Protein AF-0000000078552226 (afdb_homodimer)

InterPro domains:
  IPR000305 GIY-YIG endonuclease [PS50164] (103-213)
  IPR034998 Ankyrin repeat and LEM domain-containing protein 1 [PTHR46427] (45-256)
  IPR054739 LEM-3-like, GIY-YIG domain [PF22945] (105-258)
  IPR060771 LEM-3, GIY-YIG domain, metazoa [cd10454] (105-212)

Secondary structure (DSSP, 8-state):
--------------------TTSGGGTHHHHTTSSS-----STHHHHHHHHHHHHHHHHHHHHTTSS-SS-HHHHHHHTT---SHHHHHHHHHHHHHHTTS-S-EEEEEEE-GGG--S-GGG--HHHHGGGEEEEEEEETTHHHHHHHHHHHHHHTT-THHHH-HHHHHHHHHHHTTPPBEEEEEEEEE-HHHHHHHHHHHHHHH-GGGS--SS-----GGGGG--HHHHHHHHHHHHHHHHHHHHHH----B-GGGS-S-S-TT------/--------------------TTSGGGTHHHHTTSSS-----STHHHHHHHHHHHHHHHHHHHHTTSS-SS-HHHHHHHTT---SHHHHHHHHHHHHHHTTS-SSEEEEEEE-GGG--S-GGG--HHHHGGGEEEEEEEETTHHHHHHHHHHHHHHTT-THHHH-HHHHHHHHHHHTTPPBEEEEEEEEE-HHHHHHHHHHHHHHH-GGGS--SS-----GGGGG--HHHHHHHHHHHHHHHHHHHHHH----B-GGGS-S-S-TT------

Solvent-accessible surface area (backbone atoms only — not comparable to full-atom values): 30660 Å² total; per-residue (Å²): 138,83,78,68,84,80,85,76,82,85,81,83,81,78,80,79,77,81,80,70,88,71,67,72,76,67,60,71,72,58,61,75,67,57,72,79,62,69,86,81,62,90,67,60,64,67,51,51,54,53,49,47,49,51,48,46,52,48,44,49,59,49,59,67,40,79,80,44,85,44,28,68,52,33,51,34,41,58,70,68,72,48,74,61,61,67,18,48,54,51,48,52,52,53,48,64,74,33,53,62,67,22,44,65,14,16,29,35,36,36,30,44,55,88,55,50,87,66,58,60,84,72,58,46,60,74,49,47,56,78,15,38,38,36,72,39,64,30,50,63,57,41,70,56,51,55,52,39,49,39,47,51,32,56,76,64,66,36,69,56,37,72,73,34,58,51,40,32,51,54,49,53,40,45,73,71,73,41,28,47,27,73,47,75,44,62,66,59,24,8,63,60,49,20,31,33,52,38,19,17,38,37,47,10,48,31,58,89,60,36,43,52,90,66,77,52,50,68,44,78,77,59,63,74,50,50,70,67,56,38,15,30,36,11,33,38,49,49,55,31,48,52,48,33,42,47,45,68,47,89,59,57,47,38,75,79,16,51,61,95,55,97,66,73,81,67,70,76,74,77,126,138,83,82,72,81,82,86,74,83,84,78,84,79,79,78,80,76,80,80,71,88,71,68,74,74,68,62,71,74,60,62,76,68,59,72,79,63,68,83,83,64,89,68,60,65,67,50,50,55,54,48,48,49,49,49,45,51,47,44,49,57,49,59,68,40,79,79,43,85,43,28,68,52,33,53,33,41,56,70,69,71,48,75,60,61,68,18,48,54,52,48,52,52,53,48,63,74,33,55,62,68,20,44,65,15,17,31,34,34,36,31,44,54,88,56,51,87,65,58,62,84,71,58,47,60,74,49,46,54,77,16,39,39,36,72,39,65,29,50,65,56,41,70,56,51,54,52,39,48,40,47,52,31,59,77,63,66,38,69,55,36,72,72,34,58,51,39,32,51,53,47,54,39,46,72,72,73,39,27,47,28,71,48,75,45,62,68,59,25,8,62,60,50,20,31,32,52,37,20,16,40,38,48,11,47,31,58,90,59,36,43,52,89,66,79,52,50,67,43,77,76,58,61,74,50,50,72,66,54,37,16,30,35,11,32,39,48,48,54,31,48,51,49,33,42,49,46,67,48,90,60,55,48,39,75,80,17,50,63,95,55,94,66,74,80,66,69,76,74,78,128

Organism: NCBI:txid53326

pLDDT: mean 77.45, std 28.29, range [17.55, 98.75]

Structure (mmCIF, N/CA/C/O backbone):
data_AF-0000000078552226-model_v1
#
loop_
_entity.id
_entity.type
_entity.pdbx_description
1 polymer 'GIY-YIG domain-containing protein'
#
loop_
_atom_site.group_PDB
_atom_site.id
_atom_site.type_symbol
_atom_site.label_atom_id
_atom_site.label_alt_id
_atom_site.label_comp_id
_atom_site.label_asym_id
_atom_site.label_entity_id
_atom_site.label_seq_id
_atom_site.pdbx_PDB_ins_code
_atom_site.Cartn_x
_atom_site.Cartn_y
_atom_site.Cartn_z
_atom_site.occupancy
_atom_site.B_iso_or_equiv
_atom_site.auth_seq_id
_atom_site.auth_comp_id
_atom_site.auth_asym_id
_atom_site.auth_atom_id
_atom_site.pdbx_PDB_model_num
ATOM 1 N N . MET A 1 1 ? -49.594 42.156 8.43 1 18.38 1 MET A N 1
ATOM 2 C CA . MET A 1 1 ? -49.281 43.594 8.594 1 18.38 1 MET A CA 1
ATOM 3 C C . MET A 1 1 ? -48.094 43.781 9.523 1 18.38 1 MET A C 1
ATOM 5 O O . MET A 1 1 ? -47.188 44.562 9.203 1 18.38 1 MET A O 1
ATOM 9 N N . ILE A 1 2 ? -48.188 43.375 10.844 1 18.53 2 ILE A N 1
ATOM 10 C CA . ILE A 1 2 ? -47.938 44.156 12.039 1 18.53 2 ILE A CA 1
ATOM 11 C C . ILE A 1 2 ? -46.469 43.938 12.492 1 18.53 2 ILE A C 1
ATOM 13 O O . ILE A 1 2 ? -46.219 43.125 13.383 1 18.53 2 ILE A O 1
ATOM 17 N N . ILE A 1 3 ? -45.594 43.375 11.617 1 20.5 3 ILE A N 1
ATOM 18 C CA . ILE A 1 3 ? -44.312 42.812 12.078 1 20.5 3 ILE A CA 1
ATOM 19 C C . ILE A 1 3 ? -43.438 43.969 12.617 1 20.5 3 ILE A C 1
ATOM 21 O O . ILE A 1 3 ? -42.688 44.594 11.867 1 20.5 3 ILE A O 1
ATOM 25 N N . ALA A 1 4 ? -44 45 13.281 1 19.72 4 ALA A N 1
ATOM 26 C CA . ALA A 1 4 ? -43.469 46.312 13.602 1 19.72 4 ALA A CA 1
ATOM 27 C C . ALA A 1 4 ? -42.406 46.25 14.68 1 19.72 4 ALA A C 1
ATOM 29 O O . ALA A 1 4 ? -42.031 47.25 15.281 1 19.72 4 ALA A O 1
ATOM 30 N N . ILE A 1 5 ? -41.969 44.969 15.148 1 21.78 5 ILE A N 1
ATOM 31 C CA . ILE A 1 5 ? -41.438 45.062 16.5 1 21.78 5 ILE A CA 1
ATOM 32 C C . ILE A 1 5 ? -40.25 46 16.531 1 21.78 5 ILE A C 1
ATOM 34 O O . ILE A 1 5 ? -39.375 45.969 15.648 1 21.78 5 ILE A O 1
ATOM 38 N N . MET A 1 6 ? -40 46.875 17.578 1 19.23 6 MET A N 1
ATOM 39 C CA . MET A 1 6 ? -39.375 48.125 18.078 1 19.23 6 MET A CA 1
ATOM 40 C C . MET A 1 6 ? -37.875 47.938 18.234 1 19.23 6 MET A C 1
ATOM 42 O O . MET A 1 6 ? -37.406 46.875 18.672 1 19.23 6 MET A O 1
ATOM 46 N N . ILE A 1 7 ? -36.844 48.688 17.578 1 22.44 7 ILE A N 1
ATOM 47 C CA . ILE A 1 7 ? -35.469 49.062 17.359 1 22.44 7 ILE A CA 1
ATOM 48 C C . ILE A 1 7 ? -34.844 49.562 18.688 1 22.44 7 ILE A C 1
ATOM 50 O O . ILE A 1 7 ? -33.875 50.312 18.672 1 2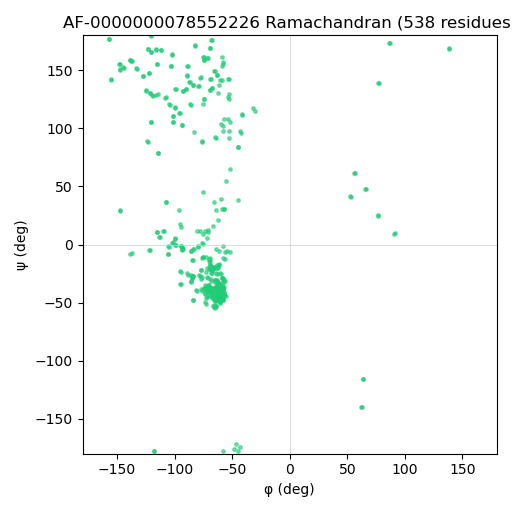2.44 7 ILE A O 1
ATOM 54 N N . GLY A 1 8 ? -35.312 49.031 19.922 1 19.28 8 GLY A N 1
ATOM 55 C CA . GLY A 1 8 ? -35.031 49.938 21.031 1 19.28 8 GLY A CA 1
ATOM 56 C C . GLY A 1 8 ? -33.531 50.25 21.188 1 19.28 8 GLY A C 1
ATOM 57 O O . GLY A 1 8 ? -32.688 49.531 20.641 1 19.28 8 GLY A O 1
ATOM 58 N N . GLU A 1 9 ? -33 51.094 22.25 1 21.95 9 GLU A N 1
ATOM 59 C CA . GLU A 1 9 ? -32.125 52.125 22.766 1 21.95 9 GLU A CA 1
ATOM 60 C C . GLU A 1 9 ? -30.875 51.531 23.391 1 21.95 9 GLU A C 1
ATOM 62 O O . GLU A 1 9 ? -30.875 51.125 24.547 1 21.95 9 GLU A O 1
ATOM 67 N N . ILE A 1 10 ? -30.281 50.406 23.047 1 21.11 10 ILE A N 1
ATOM 68 C CA . ILE A 1 10 ? -29.25 49.938 23.953 1 21.11 10 ILE A CA 1
ATOM 69 C C . ILE A 1 10 ? -28.141 50.969 24.078 1 21.11 10 ILE A C 1
ATOM 71 O O . ILE A 1 10 ? -27.5 51.312 23.094 1 21.11 10 ILE A O 1
ATOM 75 N N . GLN A 1 11 ? -28.016 51.781 25.172 1 19.09 11 GLN A N 1
ATOM 76 C CA . GLN A 1 11 ? -27.234 52.906 25.734 1 19.09 11 GLN A CA 1
ATOM 77 C C . GLN A 1 11 ? -25.75 52.531 25.812 1 19.09 11 GLN A C 1
ATOM 79 O O . GLN A 1 11 ? -25.406 51.375 26.078 1 19.09 11 GLN A O 1
ATOM 84 N N . ALA A 1 12 ? -24.672 53.438 25.531 1 21.12 12 ALA A N 1
ATOM 85 C CA . ALA A 1 12 ? -23.281 53.781 25.234 1 21.12 12 ALA A CA 1
ATOM 86 C C . ALA A 1 12 ? -22.391 53.562 26.469 1 21.12 12 ALA A C 1
ATOM 88 O O . ALA A 1 12 ? -21.203 53.844 26.438 1 21.12 12 ALA A O 1
ATOM 89 N N . GLY A 1 13 ? -22.781 52.875 27.625 1 20.53 13 GLY A N 1
ATOM 90 C CA . GLY A 1 13 ? -22.016 53.25 28.797 1 20.53 13 GLY A CA 1
ATOM 91 C C . GLY A 1 13 ? -20.531 52.938 28.656 1 20.53 13 GLY A C 1
ATOM 92 O O . GLY A 1 13 ? -20.141 52.031 27.922 1 20.53 13 GLY A O 1
ATOM 93 N N . SER A 1 14 ? -19.516 53.844 29.078 1 20.92 14 SER A N 1
ATOM 94 C CA . SER A 1 14 ? -18.125 54.281 29.109 1 20.92 14 SER A CA 1
ATOM 95 C C . SER A 1 14 ? -17.234 53.25 29.812 1 20.92 14 SER A C 1
ATOM 97 O O . SER A 1 14 ? -17.109 53.281 31.047 1 20.92 14 SER A O 1
ATOM 99 N N . PHE A 1 15 ? -17.516 51.875 29.797 1 22 15 PHE A N 1
ATOM 100 C CA . PHE A 1 15 ? -16.719 51.156 30.781 1 22 15 PHE A CA 1
ATOM 101 C C . PHE A 1 15 ? -15.234 51.375 30.562 1 22 15 PHE A C 1
ATOM 103 O O . PHE A 1 15 ? -14.742 51.25 29.438 1 22 15 PHE A O 1
ATOM 110 N N . LEU A 1 16 ? -14.469 52.156 31.422 1 21.64 16 LEU A N 1
ATOM 111 C CA . LEU A 1 16 ? -13.125 52.656 31.703 1 21.64 16 LEU A CA 1
ATOM 112 C C . LEU A 1 16 ? -12.133 51.5 31.828 1 21.64 16 LEU A C 1
ATOM 114 O O . LEU A 1 16 ? -12.18 50.75 32.812 1 21.64 16 LEU A O 1
ATOM 118 N N . ILE A 1 17 ? -12 50.594 30.844 1 20.69 17 ILE A N 1
ATOM 119 C CA . ILE A 1 17 ? -11.086 49.469 30.906 1 20.69 17 ILE A CA 1
ATOM 120 C C . ILE A 1 17 ? -9.68 49.969 31.25 1 20.69 17 ILE A C 1
ATOM 122 O O . ILE A 1 17 ? -9.117 50.781 30.531 1 20.69 17 ILE A O 1
ATOM 126 N N . ASN A 1 18 ? -9.328 49.875 32.531 1 20.34 18 ASN A N 1
ATOM 127 C CA . ASN A 1 18 ? -8.125 50.312 33.25 1 20.34 18 ASN A CA 1
ATOM 128 C C . ASN A 1 18 ? -6.859 49.781 32.594 1 20.34 18 ASN A C 1
ATOM 130 O O . ASN A 1 18 ? -6.785 48.594 32.281 1 20.34 18 ASN A O 1
ATOM 134 N N . THR A 1 19 ? -5.961 50.531 31.875 1 22.53 19 THR A N 1
ATOM 135 C CA . THR A 1 19 ? -4.73 50.594 31.094 1 22.53 19 THR A CA 1
ATOM 136 C C . THR A 1 19 ? -3.566 50 31.891 1 22.53 19 THR A C 1
ATOM 138 O O . THR A 1 19 ? -2.422 50.031 31.422 1 22.53 19 THR A O 1
ATOM 141 N N . ARG A 1 20 ? -3.734 49.594 33.219 1 22.22 20 ARG A N 1
ATOM 142 C CA . ARG A 1 20 ? -2.539 49.688 34.062 1 22.22 20 ARG A CA 1
ATOM 143 C C . ARG A 1 20 ? -1.55 48.594 33.688 1 22.22 20 ARG A C 1
ATOM 145 O O . ARG A 1 20 ? -0.34 48.75 33.875 1 22.22 20 ARG A O 1
ATOM 152 N N . TYR A 1 21 ? -1.968 47.281 33.5 1 22.89 21 TYR A N 1
ATOM 153 C CA . TYR A 1 21 ? -1.047 46.219 33.906 1 22.89 21 TYR A CA 1
ATOM 154 C C . TYR A 1 21 ? 0.046 46.031 32.875 1 22.89 21 TYR A C 1
ATOM 156 O O . TYR A 1 21 ? -0.009 45.062 32.094 1 22.89 21 TYR A O 1
ATOM 164 N N . TYR A 1 22 ? 0.282 46.875 31.859 1 23.16 22 TYR A N 1
ATOM 165 C CA . TYR A 1 22 ? 1.196 46.625 30.766 1 23.16 22 TYR A CA 1
ATOM 166 C C . TYR A 1 22 ? 2.637 46.562 31.25 1 23.16 22 TYR A C 1
ATOM 168 O O . TYR A 1 22 ? 3.553 46.281 30.469 1 23.16 22 TYR A O 1
ATOM 176 N N . SER A 1 23 ? 2.975 47.094 32.406 1 23.97 23 SER A N 1
ATOM 177 C CA . SER A 1 23 ? 4.336 47.594 32.594 1 23.97 23 SER A CA 1
ATOM 178 C C . SER A 1 23 ? 5.316 46.438 32.812 1 23.97 23 SER A C 1
ATOM 180 O O . SER A 1 23 ? 6.5 46.562 32.5 1 23.97 23 SER A O 1
ATOM 182 N N . VAL A 1 24 ? 4.934 45.406 33.562 1 24.75 24 VAL A N 1
ATOM 183 C CA . VAL A 1 24 ? 5.961 44.719 34.344 1 24.75 24 VAL A CA 1
ATOM 184 C C . VAL A 1 24 ? 6.785 43.812 33.406 1 24.75 24 VAL A C 1
ATOM 186 O O . VAL A 1 24 ? 7.922 43.469 33.75 1 24.75 24 VAL A O 1
ATOM 189 N N . GLU A 1 25 ? 6.133 43.344 32.375 1 25.08 25 GLU A N 1
ATOM 190 C CA . GLU A 1 25 ? 6.734 42.156 31.766 1 25.08 25 GLU A CA 1
ATOM 191 C C . GLU A 1 25 ? 8 42.5 31 1 25.08 25 GLU A C 1
ATOM 193 O O . GLU A 1 25 ? 8.648 41.594 30.422 1 25.08 25 GLU A O 1
ATOM 198 N N . ARG A 1 26 ? 8.273 43.75 30.797 1 25.12 26 ARG A N 1
ATOM 199 C CA . ARG A 1 26 ? 9.391 44.125 29.938 1 25.12 26 ARG A CA 1
ATOM 200 C C . ARG A 1 26 ? 10.719 43.75 30.578 1 25.12 26 ARG A C 1
ATOM 202 O O . ARG A 1 26 ? 11.719 43.562 29.875 1 25.12 26 ARG A O 1
ATOM 209 N N . HIS A 1 27 ? 10.766 43.75 31.891 1 26.55 27 HIS A N 1
ATOM 210 C CA . HIS A 1 27 ? 12.094 43.844 32.5 1 26.55 27 HIS A CA 1
ATOM 211 C C . HIS A 1 27 ? 12.836 42.5 32.344 1 26.55 27 HIS A C 1
ATOM 213 O O . HIS A 1 27 ? 14.062 42.469 32.344 1 26.55 27 HIS A O 1
ATOM 219 N N . MET A 1 28 ? 12.031 41.438 32.562 1 25.17 28 MET A N 1
ATOM 220 C CA . MET A 1 28 ? 12.766 40.219 32.844 1 25.17 28 MET A CA 1
ATOM 221 C C . MET A 1 28 ? 13.555 39.719 31.641 1 25.17 28 MET A C 1
ATOM 223 O O . MET A 1 28 ? 14.359 38.812 31.734 1 25.17 28 MET A O 1
ATOM 227 N N . LEU A 1 29 ? 13.148 40.188 30.422 1 25.91 29 LEU A N 1
ATOM 228 C CA . LEU A 1 29 ? 13.828 39.625 29.25 1 25.91 29 LEU A CA 1
ATOM 229 C C . LEU A 1 29 ? 15.281 40.094 29.203 1 25.91 29 LEU A C 1
ATOM 231 O O . LEU A 1 29 ? 16.062 39.625 28.359 1 25.91 29 LEU A O 1
ATOM 235 N N . LYS A 1 30 ? 15.555 41.188 29.891 1 28.41 30 LYS A N 1
ATOM 236 C CA . LYS A 1 30 ? 16.859 41.812 29.688 1 28.41 30 LYS A CA 1
ATOM 237 C C . LYS A 1 30 ? 17.969 40.969 30.297 1 28.41 30 LYS A C 1
ATOM 239 O O . LYS A 1 30 ? 19.109 40.969 29.812 1 28.41 30 LYS A O 1
ATOM 244 N N . SER A 1 31 ? 17.656 40.438 31.5 1 28.75 31 SER A N 1
ATOM 245 C CA . SER A 1 31 ? 18.828 40.094 32.312 1 28.75 31 SER A CA 1
ATOM 246 C C . SER A 1 31 ? 19.547 38.875 31.734 1 28.75 31 SER A C 1
ATOM 248 O O . SER A 1 31 ? 20.703 38.625 32.094 1 28.75 31 SER A O 1
ATOM 250 N N . CYS A 1 32 ? 18.75 37.969 31.219 1 27.56 32 CYS A N 1
ATOM 251 C CA . CYS A 1 32 ? 19.438 36.688 31.047 1 27.56 32 CYS A CA 1
ATOM 252 C C . CYS A 1 32 ? 20.484 36.781 29.953 1 27.56 32 CYS A C 1
ATOM 254 O O . CYS A 1 32 ? 21.172 35.812 29.656 1 27.56 32 CYS A O 1
ATOM 256 N N . PHE A 1 33 ? 20.5 37.875 29.141 1 28.98 33 PHE A N 1
ATOM 257 C CA . PHE A 1 33 ? 21.438 37.938 28.016 1 28.98 33 PHE A CA 1
ATOM 258 C C . PHE A 1 33 ? 22.859 38.156 28.516 1 28.98 33 PHE A C 1
ATOM 260 O O . PHE A 1 33 ? 23.797 38.188 27.719 1 28.98 33 PHE A O 1
ATOM 267 N N . SER A 1 34 ? 22.906 38.719 29.719 1 28.14 34 SER A N 1
ATOM 268 C CA . SER A 1 34 ? 24.203 39.312 30.016 1 28.14 34 SER A CA 1
ATOM 269 C C . SER A 1 34 ? 25.312 38.281 30.125 1 28.14 34 SER A C 1
ATOM 271 O O . SER A 1 34 ? 26.484 38.594 30 1 28.14 34 SER A O 1
ATOM 273 N N . LEU A 1 35 ? 25 37.281 30.969 1 30.3 35 LEU A N 1
ATOM 274 C CA . LEU A 1 35 ? 26.172 36.719 31.609 1 30.3 35 LEU A CA 1
ATOM 275 C C . LEU A 1 35 ? 27.094 36.062 30.594 1 30.3 35 LEU A C 1
ATOM 277 O O . LEU A 1 35 ? 28.281 35.906 30.828 1 30.3 35 LEU A O 1
ATOM 281 N N . VAL A 1 36 ? 26.469 35.156 29.812 1 30.59 36 VAL A N 1
ATOM 282 C CA . VAL A 1 36 ? 27.391 34.125 29.359 1 30.59 36 VAL A CA 1
ATOM 283 C C . VAL A 1 36 ? 28.281 34.688 28.25 1 30.59 36 VAL A C 1
ATOM 285 O O . VAL A 1 36 ? 29 33.969 27.578 1 30.59 36 VAL A O 1
ATOM 288 N N . PHE A 1 37 ? 27.922 35.875 27.766 1 28.94 37 PHE A N 1
ATOM 289 C CA . PHE A 1 37 ? 28.656 36.219 26.547 1 28.94 37 PHE A CA 1
ATOM 290 C C . PHE A 1 37 ? 30.078 36.656 26.875 1 28.94 37 PHE A C 1
ATOM 292 O O . PHE A 1 37 ? 30.266 37.656 27.578 1 28.94 37 PHE A O 1
ATOM 299 N N . PRO A 1 38 ? 31.094 35.75 26.969 1 31.83 38 PRO A N 1
ATOM 300 C CA . PRO A 1 38 ? 32.406 36.312 27.219 1 31.83 38 PRO A CA 1
ATOM 301 C C . PRO A 1 38 ? 32.688 37.531 26.344 1 31.83 38 PRO A C 1
ATOM 303 O O . PRO A 1 38 ? 31.953 37.812 25.391 1 31.83 38 PRO A O 1
ATOM 306 N N . ARG A 1 39 ? 33.906 38.125 26.453 1 30.67 39 ARG A N 1
ATOM 307 C CA . ARG A 1 39 ? 34.469 39.375 25.953 1 30.67 39 ARG A CA 1
ATOM 308 C C . ARG A 1 39 ? 34.281 39.5 24.453 1 30.67 39 ARG A C 1
ATOM 310 O O . ARG A 1 39 ? 34.406 38.531 23.719 1 30.67 39 ARG A O 1
ATOM 317 N N . PRO A 1 40 ? 33.625 40.688 23.969 1 32.38 40 PRO A N 1
ATOM 318 C CA . PRO A 1 40 ? 33.062 41.156 22.703 1 32.38 40 PRO A CA 1
ATOM 319 C C . PRO A 1 40 ? 34.062 41.156 21.562 1 32.38 40 PRO A C 1
ATOM 321 O O . PRO A 1 40 ? 33.875 41.906 20.578 1 32.38 40 PRO A O 1
ATOM 324 N N . VAL A 1 41 ? 35.094 40.25 21.484 1 32.84 41 VAL A N 1
ATOM 325 C CA . VAL A 1 41 ? 36.031 40.594 20.422 1 32.84 41 VAL A CA 1
ATOM 326 C C . VAL A 1 41 ? 35.25 40.938 19.141 1 32.84 41 VAL A C 1
ATOM 328 O O . VAL A 1 41 ? 34.094 40.625 19.016 1 32.84 41 VAL A O 1
ATOM 331 N N . GLY A 1 42 ? 35.969 41.125 17.938 1 34.44 42 GLY A N 1
ATOM 332 C CA . GLY A 1 42 ? 35.688 41.656 16.609 1 34.44 42 GLY A CA 1
ATOM 333 C C . GLY A 1 42 ? 34.562 40.938 15.898 1 34.44 42 GLY A C 1
ATOM 334 O O . GLY A 1 42 ? 34.375 41.094 14.695 1 34.44 42 GLY A O 1
ATOM 335 N N . PHE A 1 43 ? 33.969 39.938 16.484 1 35.38 43 PHE A N 1
ATOM 336 C CA . PHE A 1 43 ? 33.094 39.062 15.734 1 35.38 43 PHE A CA 1
ATOM 337 C C . PHE A 1 43 ? 31.75 39.75 15.469 1 35.38 43 PHE A C 1
ATOM 339 O O . PHE A 1 43 ? 30.766 39.094 15.125 1 35.38 43 PHE A O 1
ATOM 346 N N . LEU A 1 44 ? 31.641 41.062 15.781 1 35.22 44 LEU A N 1
ATOM 347 C CA . LEU A 1 44 ? 30.328 41.688 15.938 1 35.22 44 LEU A CA 1
ATOM 348 C C . LEU A 1 44 ? 29.578 41.688 14.617 1 35.22 44 LEU A C 1
ATOM 350 O O . LEU A 1 44 ? 28.359 41.531 14.586 1 35.22 44 LEU A O 1
ATOM 354 N N . HIS A 1 45 ? 30.234 42.25 13.617 1 42.06 45 HIS A N 1
ATOM 355 C CA . HIS A 1 45 ? 29.469 42.781 12.5 1 42.06 45 HIS A CA 1
ATOM 356 C C . HIS A 1 45 ? 28.859 41.688 11.648 1 42.06 45 HIS A C 1
ATOM 358 O O . HIS A 1 45 ? 27.75 41.812 11.125 1 42.06 45 HIS A O 1
ATOM 364 N N . LEU A 1 46 ? 29.719 40.656 11.398 1 42.31 46 LEU A N 1
ATOM 365 C CA . LEU A 1 46 ? 29.266 39.656 10.438 1 42.31 46 LEU A CA 1
ATOM 366 C C . LEU A 1 46 ? 28.078 38.875 10.977 1 42.31 46 LEU A C 1
ATOM 368 O O . LEU A 1 46 ? 27.266 38.375 10.211 1 42.31 46 LEU A O 1
ATOM 372 N N . THR A 1 47 ? 27.969 38.906 12.273 1 48.06 47 THR A N 1
ATOM 373 C CA . THR A 1 47 ? 26.922 38.094 12.867 1 48.06 47 THR A CA 1
ATOM 374 C C . THR A 1 47 ? 25.547 38.75 12.688 1 48.06 47 THR A C 1
ATOM 376 O O . THR A 1 47 ? 24.531 38.062 12.547 1 48.06 47 THR A O 1
ATOM 379 N N . ARG A 1 48 ? 25.562 40.125 12.602 1 48.53 48 ARG A N 1
ATOM 380 C CA . ARG A 1 48 ? 24.266 40.781 12.438 1 48.53 48 ARG A CA 1
ATOM 381 C C . ARG A 1 48 ? 23.719 40.562 11.039 1 48.53 48 ARG A C 1
ATOM 383 O O . ARG A 1 48 ? 22.516 40.281 10.875 1 48.53 48 ARG A O 1
ATOM 390 N N . GLY A 1 49 ? 24.609 40.562 10.062 1 48.84 49 GLY A N 1
ATOM 391 C CA . GLY A 1 49 ? 24.188 40.344 8.688 1 48.84 49 GLY A CA 1
ATOM 392 C C . GLY A 1 49 ? 23.672 38.938 8.43 1 48.84 49 GLY A C 1
ATOM 393 O O . GLY A 1 49 ? 22.703 38.75 7.695 1 48.84 49 GLY A O 1
ATOM 394 N N . MET A 1 50 ? 24.359 38.031 9.047 1 52.72 50 MET A N 1
ATOM 395 C CA . MET A 1 50 ? 23.922 36.625 8.883 1 52.72 50 MET A CA 1
ATOM 396 C C . MET A 1 50 ? 22.578 36.406 9.578 1 52.72 50 MET A C 1
ATOM 398 O O . MET A 1 50 ? 21.703 35.719 9.031 1 52.72 50 MET A O 1
ATOM 402 N N . TYR A 1 51 ? 22.406 37.062 10.742 1 49.28 51 TYR A N 1
ATOM 403 C CA . TYR A 1 51 ? 21.141 36.938 11.445 1 49.28 51 TYR A CA 1
ATOM 404 C C . TYR A 1 51 ? 20.047 37.688 10.711 1 49.28 51 TYR A C 1
ATOM 406 O O . TYR A 1 51 ? 18.906 37.219 10.594 1 49.28 51 TYR A O 1
ATOM 414 N N . GLU A 1 52 ? 20.344 38.812 10.141 1 52.94 52 GLU A N 1
ATOM 415 C CA . GLU A 1 52 ? 19.359 39.562 9.383 1 52.94 52 GLU A CA 1
ATOM 416 C C . GLU A 1 52 ? 18.969 38.844 8.102 1 52.94 52 GLU A C 1
ATOM 418 O O . GLU A 1 52 ? 17.781 38.812 7.734 1 52.94 52 GLU A O 1
ATOM 423 N N . LYS A 1 53 ? 19.875 38.219 7.434 1 50.72 53 LYS A N 1
ATOM 424 C CA . LYS A 1 53 ? 19.562 37.406 6.254 1 50.72 53 LYS A CA 1
ATOM 425 C C . LYS A 1 53 ? 18.719 36.188 6.629 1 50.72 53 LYS A C 1
ATOM 427 O O . LYS A 1 53 ? 17.781 35.844 5.922 1 50.72 53 LYS A O 1
ATOM 432 N N . LYS A 1 54 ? 19.016 35.594 7.758 1 54.34 54 LYS A N 1
ATOM 433 C CA . LYS A 1 54 ? 18.172 34.5 8.234 1 54.34 54 LYS A CA 1
ATOM 434 C C . LYS A 1 54 ? 16.781 35 8.602 1 54.34 54 LYS A C 1
ATOM 436 O O . LYS A 1 54 ? 15.781 34.344 8.281 1 54.34 54 LYS A O 1
ATOM 441 N N . LEU A 1 55 ? 16.703 36.188 9.234 1 53.62 55 LEU A N 1
ATOM 442 C CA . LEU A 1 55 ? 15.414 36.781 9.562 1 53.62 55 LEU A CA 1
ATOM 443 C C . LEU A 1 55 ? 14.68 37.219 8.297 1 53.62 55 LEU A C 1
ATOM 445 O O . LEU A 1 55 ? 13.469 37.031 8.18 1 53.62 55 LEU A O 1
ATOM 449 N N . LEU A 1 56 ? 15.383 37.719 7.332 1 52.25 56 LEU A N 1
ATOM 450 C CA . LEU A 1 56 ? 14.75 38.094 6.07 1 52.25 56 LEU A CA 1
ATOM 451 C C . LEU A 1 56 ? 14.289 36.844 5.309 1 52.25 56 LEU A C 1
ATOM 453 O O . LEU A 1 56 ? 13.203 36.844 4.719 1 52.25 56 LEU A O 1
ATOM 457 N N . THR A 1 57 ? 15.164 35.812 5.266 1 50.72 57 THR A N 1
ATOM 458 C CA . THR A 1 57 ? 14.742 34.531 4.66 1 50.72 57 THR A CA 1
ATOM 459 C C . THR A 1 57 ? 13.539 33.969 5.406 1 50.72 57 THR A C 1
ATOM 461 O O . THR A 1 57 ? 12.586 33.5 4.785 1 50.72 57 THR A O 1
ATOM 464 N N . MET A 1 58 ? 13.609 34.094 6.734 1 48.91 58 MET A N 1
ATOM 465 C CA . MET A 1 58 ? 12.461 33.688 7.527 1 48.91 58 MET A CA 1
ATOM 466 C C . MET A 1 58 ? 11.266 34.594 7.258 1 48.91 58 MET A C 1
ATOM 468 O O . MET A 1 58 ? 10.133 34.125 7.141 1 48.91 58 MET A O 1
ATOM 472 N N . ARG A 1 59 ? 11.445 35.812 7.223 1 47.69 59 ARG A N 1
ATOM 473 C CA . ARG A 1 59 ? 10.375 36.781 6.922 1 47.69 59 ARG A CA 1
ATOM 474 C C . ARG A 1 59 ? 9.867 36.594 5.496 1 47.69 59 ARG A C 1
ATOM 476 O O . ARG A 1 59 ? 8.656 36.656 5.254 1 47.69 59 ARG A O 1
ATOM 483 N N . ARG A 1 60 ? 10.734 36.5 4.496 1 47.19 60 ARG A N 1
ATOM 484 C CA . ARG A 1 60 ? 10.32 36.188 3.129 1 47.19 60 ARG A CA 1
ATOM 485 C C . ARG A 1 60 ? 9.594 34.844 3.059 1 47.19 60 ARG A C 1
ATOM 487 O O . ARG A 1 60 ? 8.617 34.719 2.328 1 47.19 60 ARG A O 1
ATOM 494 N N . GLU A 1 61 ? 10.031 33.844 3.754 1 48.44 61 GLU A N 1
ATOM 495 C CA . GLU A 1 61 ? 9.328 32.562 3.889 1 48.44 61 GLU A CA 1
ATOM 496 C C . GLU A 1 61 ? 7.977 32.75 4.57 1 48.44 61 GLU A C 1
ATOM 498 O O . GLU A 1 61 ? 6.98 32.156 4.16 1 48.44 61 GLU A O 1
ATOM 503 N N . VAL A 1 62 ? 7.898 33.594 5.527 1 46.78 62 VAL A N 1
ATOM 504 C CA . VAL A 1 62 ? 6.641 33.969 6.168 1 46.78 62 VAL A CA 1
ATOM 505 C C . VAL A 1 62 ? 5.824 34.844 5.23 1 46.78 62 VAL A C 1
ATOM 507 O O . VAL A 1 62 ? 4.609 34.688 5.113 1 46.78 62 VAL A O 1
ATOM 510 N N . ALA A 1 63 ? 6.363 35.875 4.684 1 45.81 63 ALA A N 1
ATOM 511 C CA . ALA A 1 63 ? 5.66 36.781 3.764 1 45.81 63 ALA A CA 1
ATOM 512 C C . ALA A 1 63 ? 5.156 36 2.541 1 45.81 63 ALA A C 1
ATOM 514 O O . ALA A 1 63 ? 4.078 36.312 2.023 1 45.81 63 ALA A O 1
ATOM 515 N N . ASP A 1 64 ? 5.902 35.219 1.941 1 46.88 64 ASP A N 1
ATOM 516 C CA . ASP A 1 64 ? 5.418 34.344 0.861 1 46.88 64 ASP A CA 1
ATOM 517 C C . ASP A 1 64 ? 4.281 33.469 1.338 1 46.88 64 ASP A C 1
ATOM 519 O O . ASP A 1 64 ? 3.613 32.812 0.528 1 46.88 64 ASP A O 1
ATOM 523 N N . THR A 1 65 ? 3.98 33.344 2.607 1 46.94 65 THR A N 1
ATOM 524 C CA . THR A 1 65 ? 2.957 32.531 3.266 1 46.94 65 THR A CA 1
ATOM 525 C C . THR A 1 65 ? 1.642 33.312 3.359 1 46.94 65 THR A C 1
ATOM 527 O O . THR A 1 65 ? 0.603 32.719 3.691 1 46.94 65 THR A O 1
ATOM 530 N N . LYS A 1 66 ? 1.556 34.625 3.383 1 51.66 66 LYS A N 1
ATOM 531 C CA . LYS A 1 66 ? 0.316 35.281 3.781 1 51.66 66 LYS A CA 1
ATOM 532 C C . LYS A 1 66 ? -0.818 34.969 2.816 1 51.66 66 LYS A C 1
ATOM 534 O O . LYS A 1 66 ? -1.991 35 3.195 1 51.66 66 LYS A O 1
ATOM 539 N N . GLY A 1 67 ? -0.607 34.25 1.736 1 60.84 67 GLY A N 1
ATOM 540 C CA . GLY A 1 67 ? -1.697 33.938 0.824 1 60.84 67 GLY A CA 1
ATOM 541 C C . GLY A 1 67 ? -1.661 32.5 0.307 1 60.84 67 GLY A C 1
ATOM 542 O O . GLY A 1 67 ? -2.541 32.094 -0.451 1 60.84 67 GLY A O 1
ATOM 543 N N . VAL A 1 68 ? -0.607 31.797 0.606 1 77.69 68 VAL A N 1
ATOM 544 C CA . VAL A 1 68 ? -0.518 30.484 -0.023 1 77.69 68 VAL A CA 1
ATOM 545 C C . VAL A 1 68 ? -0.86 29.391 0.995 1 77.69 68 VAL A C 1
ATOM 547 O O . VAL A 1 68 ? -0.344 29.406 2.115 1 77.69 68 VAL A O 1
ATOM 550 N N . ARG A 1 69 ? -1.809 28.688 0.731 1 92.62 69 ARG A N 1
ATOM 551 C CA . ARG A 1 69 ? -2.371 27.672 1.619 1 92.62 69 ARG A CA 1
ATOM 552 C C . ARG A 1 69 ? -1.358 26.562 1.902 1 92.62 69 ARG A C 1
ATOM 554 O O . ARG A 1 69 ? -1.199 26.141 3.049 1 92.62 69 ARG A O 1
ATOM 561 N N . TYR A 1 70 ? -0.587 26.234 0.889 1 97.56 70 TYR A N 1
ATOM 562 C CA . TYR A 1 70 ? 0.383 25.141 1.003 1 97.56 70 TYR A CA 1
ATOM 563 C C . TYR A 1 70 ? 1.797 25.656 0.742 1 97.56 70 TYR A C 1
ATOM 565 O O . TYR A 1 70 ? 2.014 26.859 0.575 1 97.56 70 TYR A O 1
ATOM 573 N N . SER A 1 71 ? 2.828 24.766 0.809 1 97.12 71 SER A N 1
ATOM 574 C CA . SER A 1 71 ? 4.191 25.156 0.462 1 97.12 71 SER A CA 1
ATOM 575 C C . SER A 1 71 ? 4.273 25.656 -0.972 1 97.12 71 SER A C 1
ATOM 577 O O . SER A 1 71 ? 3.434 25.328 -1.808 1 97.12 71 SER A O 1
ATOM 579 N N . ARG A 1 72 ? 5.211 26.453 -1.188 1 95.75 72 ARG A N 1
ATOM 580 C CA . ARG A 1 72 ? 5.398 26.984 -2.533 1 95.75 72 ARG A CA 1
ATOM 581 C C . ARG A 1 72 ? 5.57 25.859 -3.551 1 95.75 72 ARG A C 1
ATOM 583 O O . ARG A 1 72 ? 5.004 25.922 -4.645 1 95.75 72 ARG A O 1
ATOM 590 N N . GLN A 1 73 ? 6.332 24.859 -3.223 1 96.62 73 GLN A N 1
ATOM 591 C CA . GLN A 1 73 ? 6.586 23.734 -4.109 1 96.62 73 GLN A CA 1
ATOM 592 C C . GLN A 1 73 ? 5.293 23 -4.461 1 96.62 73 GLN A C 1
ATOM 594 O O . GLN A 1 73 ? 5.062 22.672 -5.621 1 96.62 73 GLN A O 1
ATOM 599 N N . LEU A 1 74 ? 4.461 22.828 -3.447 1 97.81 74 LEU A N 1
ATOM 600 C CA . LEU A 1 74 ? 3.197 22.141 -3.67 1 97.81 74 LEU A CA 1
ATOM 601 C C . LEU A 1 74 ? 2.254 22.984 -4.516 1 97.81 74 LEU A C 1
ATOM 603 O O . LEU A 1 74 ? 1.589 22.469 -5.418 1 97.81 74 LEU A O 1
ATOM 607 N N . GLU A 1 75 ? 2.209 24.266 -4.293 1 97.19 75 GLU A N 1
ATOM 608 C CA . GLU A 1 75 ? 1.38 25.156 -5.086 1 97.19 75 GLU A CA 1
ATOM 609 C C . GLU A 1 75 ? 1.821 25.172 -6.547 1 97.19 75 GLU A C 1
ATOM 611 O O . GLU A 1 75 ? 0.987 25.141 -7.453 1 97.19 75 GLU A O 1
ATOM 616 N N . LEU A 1 76 ? 3.064 25.234 -6.754 1 96.38 76 LEU A N 1
ATOM 617 C CA . LEU A 1 76 ? 3.592 25.203 -8.117 1 96.38 76 LEU A CA 1
ATOM 618 C C . LEU A 1 76 ? 3.256 23.891 -8.797 1 96.38 76 LEU A C 1
ATOM 620 O O . LEU A 1 76 ? 2.92 23.859 -9.984 1 96.38 76 LEU A O 1
ATOM 624 N N . ALA A 1 77 ? 3.344 22.812 -8.086 1 96.94 77 ALA A N 1
ATOM 625 C CA . ALA A 1 77 ? 3.002 21.5 -8.633 1 96.94 77 ALA A CA 1
ATOM 626 C C . ALA A 1 77 ? 1.525 21.438 -9.016 1 96.94 77 ALA A C 1
ATOM 628 O O . ALA A 1 77 ? 1.17 20.859 -10.047 1 96.94 77 ALA A O 1
ATOM 629 N N . MET A 1 78 ? 0.688 22.031 -8.211 1 96.06 78 MET A N 1
ATOM 630 C CA . MET A 1 78 ? -0.748 22.062 -8.477 1 96.06 78 MET A CA 1
ATOM 631 C C . MET A 1 78 ? -1.054 22.812 -9.766 1 96.06 78 MET A C 1
ATOM 633 O O . MET A 1 78 ? -2.053 22.531 -10.43 1 96.06 78 MET A O 1
ATOM 637 N N . MET A 1 79 ? -0.17 23.672 -10.094 1 94.75 79 MET A N 1
ATOM 638 C CA . MET A 1 79 ? -0.339 24.453 -11.312 1 94.75 79 MET A CA 1
ATOM 639 C C . MET A 1 79 ? 0.382 23.812 -12.484 1 94.75 79 MET A C 1
ATOM 641 O O . MET A 1 79 ? 0.342 24.328 -13.609 1 94.75 79 MET A O 1
ATOM 645 N N . GLY A 1 80 ? 1.05 22.703 -12.219 1 92.44 80 GLY A N 1
ATOM 646 C CA . GLY A 1 80 ? 1.799 22.031 -13.266 1 92.44 80 GLY A CA 1
ATOM 647 C C . GLY A 1 80 ? 3.107 22.719 -13.602 1 92.44 80 GLY A C 1
ATOM 648 O O . GLY A 1 80 ? 3.613 22.594 -14.719 1 92.44 80 GLY A O 1
ATOM 649 N N . MET A 1 81 ? 3.668 23.438 -12.695 1 91.31 81 MET A N 1
ATOM 650 C CA . MET A 1 81 ? 4.844 24.266 -12.953 1 91.31 81 MET A CA 1
ATOM 651 C C . MET A 1 81 ? 6.055 23.75 -12.195 1 91.31 81 MET A C 1
ATOM 653 O O . MET A 1 81 ? 7.07 24.438 -12.078 1 91.31 81 MET A O 1
ATOM 657 N N . LEU A 1 82 ? 5.934 22.625 -11.562 1 88.5 82 LEU A N 1
ATOM 658 C CA . LEU A 1 82 ? 7.055 22.047 -10.828 1 88.5 82 LEU A CA 1
ATOM 659 C C . LEU A 1 82 ? 7.48 20.719 -11.445 1 88.5 82 LEU A C 1
ATOM 661 O O . LEU A 1 82 ? 6.645 19.859 -11.695 1 88.5 82 LEU A O 1
ATOM 665 N N . SER A 1 83 ? 8.742 20.656 -11.688 1 86.56 83 SER A N 1
ATOM 666 C CA . SER A 1 83 ? 9.297 19.391 -12.148 1 86.56 83 SER A CA 1
ATOM 667 C C . SER A 1 83 ? 9.453 18.391 -11 1 86.56 83 SER A C 1
ATOM 669 O O . SER A 1 83 ? 9.828 18.781 -9.891 1 86.56 83 SER A O 1
ATOM 671 N N . SER A 1 84 ? 9.219 17.125 -11.32 1 87 84 SER A N 1
ATOM 672 C CA . SER A 1 84 ? 9.344 16.078 -10.32 1 87 84 SER A CA 1
ATOM 673 C C . SER A 1 84 ? 10.789 15.617 -10.172 1 87 84 SER A C 1
ATOM 675 O O . SER A 1 84 ? 11.109 14.836 -9.273 1 87 84 SER A O 1
ATOM 677 N N . GLU A 1 85 ? 11.625 16.109 -10.93 1 90.69 85 GLU A N 1
ATOM 678 C CA . GLU A 1 85 ? 13 15.617 -10.992 1 90.69 85 GLU A CA 1
ATOM 679 C C . GLU A 1 85 ? 13.734 15.867 -9.68 1 90.69 85 GLU A C 1
ATOM 681 O O . GLU A 1 85 ? 14.414 14.977 -9.164 1 90.69 85 GLU A O 1
ATOM 686 N N . ALA A 1 86 ? 13.625 17.094 -9.164 1 92.81 86 ALA A N 1
ATOM 687 C CA . ALA A 1 86 ? 14.312 17.422 -7.918 1 92.81 86 ALA A CA 1
ATOM 688 C C . ALA A 1 86 ? 13.805 16.547 -6.773 1 92.81 86 ALA A C 1
ATOM 690 O O . ALA A 1 86 ? 14.594 16.078 -5.949 1 92.81 86 ALA A O 1
ATOM 691 N N . GLY A 1 87 ? 12.531 16.359 -6.715 1 96.38 87 GLY A N 1
ATOM 692 C CA . GLY A 1 87 ? 11.961 15.484 -5.699 1 96.38 87 GLY A CA 1
ATOM 693 C C . GLY A 1 87 ? 12.438 14.047 -5.809 1 96.38 87 GLY A C 1
ATOM 694 O O . GLY A 1 87 ? 12.68 13.383 -4.793 1 96.38 87 GLY A O 1
ATOM 695 N N . LYS A 1 88 ? 12.57 13.562 -7.004 1 96.31 88 LYS A N 1
ATOM 696 C CA . LYS A 1 88 ? 13.039 12.203 -7.238 1 96.31 88 LYS A CA 1
ATOM 697 C C . LYS A 1 88 ? 14.477 12.023 -6.746 1 96.31 88 LYS A C 1
ATOM 699 O O . LYS A 1 88 ? 14.812 10.992 -6.168 1 96.31 88 LYS A O 1
ATOM 704 N N . ILE A 1 89 ? 15.273 12.984 -7.02 1 96.94 89 ILE A N 1
ATOM 705 C CA . ILE A 1 89 ? 16.656 12.938 -6.574 1 96.94 89 ILE A CA 1
ATOM 706 C C . ILE A 1 89 ? 16.703 12.828 -5.055 1 96.94 89 ILE A C 1
ATOM 708 O O . ILE A 1 89 ? 17.484 12.031 -4.508 1 96.94 89 ILE A O 1
ATOM 712 N N . LEU A 1 90 ? 15.914 13.617 -4.352 1 97.94 90 LEU A N 1
ATOM 713 C CA . LEU A 1 90 ? 15.859 13.578 -2.895 1 97.94 90 LEU A CA 1
ATOM 714 C C . LEU A 1 90 ? 15.328 12.234 -2.406 1 97.94 90 LEU A C 1
ATOM 716 O O . LEU A 1 90 ? 15.812 11.695 -1.409 1 97.94 90 LEU A O 1
ATOM 720 N N . ASP A 1 91 ? 14.375 11.688 -3.117 1 97.5 91 ASP A N 1
ATOM 721 C CA . ASP A 1 91 ? 13.828 10.375 -2.801 1 97.5 91 ASP A CA 1
ATOM 722 C C . ASP A 1 91 ? 14.906 9.297 -2.889 1 97.5 91 ASP A C 1
ATOM 724 O O . ASP A 1 91 ? 15.016 8.453 -1.998 1 97.5 91 ASP A O 1
ATOM 728 N N . ASP A 1 92 ? 15.648 9.352 -3.934 1 96.38 92 ASP A N 1
ATOM 729 C CA . ASP A 1 92 ? 16.719 8.375 -4.133 1 96.38 92 ASP A CA 1
ATOM 730 C C . ASP A 1 92 ? 17.75 8.453 -3.016 1 96.38 92 ASP A C 1
ATOM 732 O O . ASP A 1 92 ? 18.266 7.43 -2.557 1 96.38 92 ASP A O 1
ATOM 736 N N . LYS A 1 93 ? 18.047 9.648 -2.623 1 97.5 93 LYS A N 1
ATOM 737 C CA . LYS A 1 93 ? 19.016 9.852 -1.549 1 97.5 93 LYS A CA 1
ATOM 738 C C . LYS A 1 93 ? 18.531 9.219 -0.247 1 97.5 93 LYS A C 1
ATOM 740 O O . LYS A 1 93 ? 19.297 8.547 0.444 1 97.5 93 LYS A O 1
ATOM 745 N N . ILE A 1 94 ? 17.266 9.43 0.09 1 97.94 94 ILE A N 1
ATOM 746 C CA . ILE A 1 94 ? 16.688 8.906 1.322 1 97.94 94 ILE A CA 1
ATOM 747 C C . ILE A 1 94 ? 16.625 7.383 1.255 1 97.94 94 ILE A C 1
ATOM 749 O O . ILE A 1 94 ? 16.953 6.699 2.229 1 97.94 94 ILE A O 1
ATOM 753 N N . ARG A 1 95 ? 16.266 6.855 0.149 1 96.31 95 ARG A N 1
ATOM 754 C CA . ARG A 1 95 ? 16.188 5.41 -0.037 1 96.31 95 ARG A CA 1
ATOM 755 C C . ARG A 1 95 ? 17.562 4.762 0.146 1 96.31 95 ARG A C 1
ATOM 757 O O . ARG A 1 95 ? 17.672 3.717 0.786 1 96.31 95 ARG A O 1
ATOM 764 N N . GLU A 1 96 ? 18.484 5.379 -0.437 1 96.5 96 GLU A N 1
ATOM 765 C CA . GLU A 1 96 ? 19.844 4.859 -0.329 1 96.5 96 GLU A CA 1
ATOM 766 C C . GLU A 1 96 ? 20.344 4.922 1.111 1 96.5 96 GLU A C 1
ATOM 768 O O . GLU A 1 96 ? 20.938 3.961 1.609 1 96.5 96 GLU A O 1
ATOM 773 N N . GLU A 1 97 ? 20.109 5.992 1.749 1 97.75 97 GLU A N 1
ATOM 774 C CA . GLU A 1 97 ? 20.625 6.219 3.098 1 97.75 97 GLU A CA 1
ATOM 775 C C . GLU A 1 97 ? 20.047 5.207 4.082 1 97.75 97 GLU A C 1
ATOM 777 O O . GLU A 1 97 ? 20.75 4.73 4.977 1 97.75 97 GLU A O 1
ATOM 782 N N . PHE A 1 98 ? 18.75 4.785 3.887 1 97.5 98 PHE A N 1
ATOM 783 C CA . PHE A 1 98 ? 18.094 4.02 4.938 1 97.5 98 PHE A CA 1
ATOM 784 C C . PHE A 1 98 ? 17.781 2.609 4.461 1 97.5 98 PHE A C 1
ATOM 786 O O . PHE A 1 98 ? 17.031 1.879 5.121 1 97.5 98 PHE A O 1
ATOM 793 N N . GLN A 1 99 ? 18.266 2.166 3.35 1 93.44 99 GLN A N 1
ATOM 794 C CA . GLN A 1 99 ? 17.922 0.91 2.697 1 93.44 99 GLN A CA 1
ATOM 795 C C . GLN A 1 99 ? 18.156 -0.278 3.623 1 93.44 99 GLN A C 1
ATOM 797 O O . GLN A 1 99 ? 17.453 -1.282 3.553 1 93.44 99 GLN A O 1
ATOM 802 N N . LEU A 1 100 ? 19.156 -0.181 4.531 1 94.44 100 LEU A N 1
ATOM 803 C CA . LEU A 1 100 ? 19.516 -1.322 5.367 1 94.44 100 LEU A CA 1
ATOM 804 C C . LEU A 1 100 ? 19.094 -1.078 6.816 1 94.44 100 LEU A C 1
ATOM 806 O O . LEU A 1 100 ? 19.453 -1.856 7.707 1 94.44 100 LEU A O 1
ATOM 810 N N . ALA A 1 101 ? 18.281 -0.025 7.047 1 95.44 101 ALA A N 1
ATOM 811 C CA . ALA A 1 101 ? 18 0.389 8.414 1 95.44 101 ALA A CA 1
ATOM 812 C C . ALA A 1 101 ? 16.719 -0.271 8.938 1 95.44 101 ALA A C 1
ATOM 814 O O . ALA A 1 101 ? 16.344 -0.08 10.094 1 95.44 101 ALA A O 1
ATOM 815 N N . GLY A 1 102 ? 16.047 -1.026 8.094 1 93.88 102 GLY A N 1
ATOM 816 C CA . GLY A 1 102 ? 14.805 -1.68 8.477 1 93.88 102 GLY A CA 1
ATOM 817 C C . GLY A 1 102 ? 13.742 -1.615 7.398 1 93.88 102 GLY A C 1
ATOM 818 O O . GLY A 1 102 ? 13.867 -0.846 6.441 1 93.88 102 GLY A O 1
ATOM 819 N N . VAL A 1 103 ? 12.688 -2.363 7.559 1 94.19 103 VAL A N 1
ATOM 820 C CA . VAL A 1 103 ? 11.672 -2.432 6.512 1 94.19 103 VAL A CA 1
ATOM 821 C C . VAL A 1 103 ? 10.297 -2.621 7.137 1 94.19 103 VAL A C 1
ATOM 823 O O . VAL A 1 103 ? 9.398 -3.191 6.516 1 94.19 103 VAL A O 1
ATOM 826 N N . THR A 1 104 ? 10.039 -2.152 8.328 1 92.25 104 THR A N 1
ATOM 827 C CA . THR A 1 104 ? 8.82 -2.51 9.047 1 92.25 104 THR A CA 1
ATOM 828 C C . THR A 1 104 ? 7.828 -1.353 9.047 1 92.25 104 THR A C 1
ATOM 830 O O . THR A 1 104 ? 6.727 -1.471 9.578 1 92.25 104 THR A O 1
ATOM 833 N N . ALA A 1 105 ? 8.219 -0.269 8.461 1 94.44 105 ALA A N 1
ATOM 834 C CA . ALA A 1 105 ? 7.398 0.934 8.594 1 94.44 105 ALA A CA 1
ATOM 835 C C . ALA A 1 105 ? 6.844 1.376 7.242 1 94.44 105 ALA A C 1
ATOM 837 O O . ALA A 1 105 ? 7.195 0.81 6.203 1 94.44 105 ALA A O 1
ATOM 838 N N . PHE A 1 106 ? 5.93 2.262 7.223 1 95.94 106 PHE A N 1
ATOM 839 C CA . PHE A 1 106 ? 5.316 2.924 6.078 1 95.94 106 PHE A CA 1
ATOM 840 C C . PHE A 1 106 ? 4.703 4.258 6.488 1 95.94 106 PHE A C 1
ATOM 842 O O . PHE A 1 106 ? 4.785 4.652 7.652 1 95.94 106 PHE A O 1
ATOM 849 N N . CYS A 1 107 ? 4.172 4.988 5.555 1 97.06 107 CYS A N 1
ATOM 850 C CA . CYS A 1 107 ? 3.398 6.195 5.836 1 97.06 107 CYS A CA 1
ATOM 851 C C . CYS A 1 107 ? 1.944 6.02 5.414 1 97.06 107 CYS A C 1
ATOM 853 O O . CYS A 1 107 ? 1.636 5.176 4.57 1 97.06 107 CYS A O 1
ATOM 855 N N . TYR A 1 108 ? 1.094 6.777 6.047 1 97.06 108 TYR A N 1
ATOM 856 C CA . TYR A 1 108 ? -0.307 6.73 5.641 1 97.06 108 TYR A CA 1
ATOM 857 C C . TYR A 1 108 ? -0.953 8.102 5.754 1 97.06 108 TYR A C 1
ATOM 859 O O . TYR A 1 108 ? -0.49 8.953 6.516 1 97.06 108 TYR A O 1
ATOM 867 N N . LEU A 1 109 ? -1.942 8.297 4.93 1 98.19 109 LEU A N 1
ATOM 868 C CA . LEU A 1 109 ? -2.76 9.5 4.867 1 98.19 109 LEU A CA 1
ATOM 869 C C . LEU A 1 109 ? -4.219 9.188 5.168 1 98.19 109 LEU A C 1
ATOM 871 O O . LEU A 1 109 ? -4.781 8.234 4.613 1 98.19 109 LEU A O 1
ATOM 875 N N . LEU A 1 110 ? -4.797 9.906 6.09 1 98 110 LEU A N 1
ATOM 876 C CA . LEU A 1 110 ? -6.246 9.859 6.234 1 98 110 LEU A CA 1
ATOM 877 C C . LEU A 1 110 ? -6.91 10.961 5.418 1 98 110 LEU A C 1
ATOM 879 O O . LEU A 1 110 ? -6.461 12.109 5.438 1 98 110 LEU A O 1
ATOM 883 N N . LEU A 1 111 ? -7.891 10.609 4.691 1 98.5 111 LEU A N 1
ATOM 884 C CA . LEU A 1 111 ? -8.547 11.555 3.791 1 98.5 111 LEU A CA 1
ATOM 885 C C . LEU A 1 111 ? -10.031 11.672 4.117 1 98.5 111 LEU A C 1
ATOM 887 O O . LEU A 1 111 ? -10.672 10.688 4.5 1 98.5 111 LEU A O 1
ATOM 891 N N . ASP A 1 112 ? -10.562 12.82 3.904 1 98.25 112 ASP A N 1
ATOM 892 C CA . ASP A 1 112 ? -11.984 13.133 3.998 1 98.25 112 ASP A CA 1
ATOM 893 C C . ASP A 1 112 ? -12.664 13.008 2.637 1 98.25 112 ASP A C 1
ATOM 895 O O . ASP A 1 112 ? -12.469 13.852 1.759 1 98.25 112 ASP A O 1
ATOM 899 N N . PRO A 1 113 ? -13.375 11.914 2.482 1 97.06 113 PRO A N 1
ATOM 900 C CA . PRO A 1 113 ? -13.961 11.672 1.163 1 97.06 113 PRO A CA 1
ATOM 901 C C . PRO A 1 113 ? -14.969 12.742 0.761 1 97.06 113 PRO A C 1
ATOM 903 O O . PRO A 1 113 ? -15.297 12.883 -0.421 1 97.06 113 PRO A O 1
ATOM 906 N N . ARG A 1 114 ? -15.484 13.531 1.682 1 96.5 114 ARG A N 1
ATOM 907 C CA . ARG A 1 114 ? -16.453 14.578 1.387 1 96.5 114 ARG A CA 1
ATOM 908 C C . ARG A 1 114 ? -15.828 15.68 0.534 1 96.5 114 ARG A C 1
ATOM 910 O O . ARG A 1 114 ? -16.547 16.453 -0.116 1 96.5 114 ARG A O 1
ATOM 917 N N . LYS A 1 115 ? -14.516 15.703 0.574 1 96.25 115 LYS A N 1
ATOM 918 C CA . LYS A 1 115 ? -13.797 16.719 -0.18 1 96.25 115 LYS A CA 1
ATOM 919 C C . LYS A 1 115 ? -13.398 16.219 -1.562 1 96.25 115 LYS A C 1
ATOM 921 O O . LYS A 1 115 ? -12.805 16.938 -2.354 1 96.25 115 LYS A O 1
ATOM 926 N N . ILE A 1 116 ? -13.672 14.984 -1.806 1 95.25 116 ILE A N 1
ATOM 927 C CA . ILE A 1 116 ? -13.398 14.398 -3.113 1 95.25 116 ILE A CA 1
ATOM 928 C C . ILE A 1 116 ? -14.688 14.32 -3.926 1 95.25 116 ILE A C 1
ATOM 930 O O . ILE A 1 116 ? -15.555 13.492 -3.65 1 95.25 116 ILE A O 1
ATOM 934 N N . THR A 1 117 ? -14.875 15.148 -4.898 1 87.25 117 THR A N 1
ATOM 935 C CA . THR A 1 117 ? -16.141 15.297 -5.613 1 87.25 117 THR A CA 1
ATOM 936 C C . THR A 1 117 ? -16.047 14.656 -6.996 1 87.25 117 THR A C 1
ATOM 938 O O . THR A 1 117 ? -17.062 14.539 -7.691 1 87.25 117 THR A O 1
ATOM 941 N N . ASP A 1 118 ? -14.875 14.227 -7.434 1 86.12 118 ASP A N 1
ATOM 942 C CA . ASP A 1 118 ? -14.664 13.68 -8.773 1 86.12 118 ASP A CA 1
ATOM 943 C C . ASP A 1 118 ? -14.352 12.188 -8.711 1 86.12 118 ASP A C 1
ATOM 945 O O . ASP A 1 118 ? -14.086 11.648 -7.633 1 86.12 118 ASP A O 1
ATOM 949 N N . ASP A 1 119 ? -14.43 11.656 -9.898 1 91.06 119 ASP A N 1
ATOM 950 C CA . ASP A 1 119 ? -13.945 10.289 -10.023 1 91.06 119 ASP A CA 1
ATOM 951 C C . ASP A 1 119 ? -12.453 10.203 -9.727 1 91.06 119 ASP A C 1
ATOM 953 O O . ASP A 1 119 ? -11.695 11.125 -10.055 1 91.06 119 ASP A O 1
ATOM 957 N N . VAL A 1 120 ? -12.078 9.117 -9.156 1 93.12 120 VAL A N 1
ATOM 958 C CA . VAL A 1 120 ? -10.703 8.945 -8.688 1 93.12 120 VAL A CA 1
ATOM 959 C C . VAL A 1 120 ? -9.734 9.102 -9.859 1 93.12 120 VAL A C 1
ATOM 961 O O . VAL A 1 120 ? -8.633 9.633 -9.695 1 93.12 120 VAL A O 1
ATOM 964 N N . GLU A 1 121 ? -10.086 8.711 -11.055 1 90.5 121 GLU A N 1
ATOM 965 C CA . GLU A 1 121 ? -9.227 8.773 -12.242 1 90.5 121 GLU A CA 1
ATOM 966 C C . GLU A 1 121 ? -8.953 10.211 -12.656 1 90.5 121 GLU A C 1
ATOM 968 O O . GLU A 1 121 ? -7.914 10.508 -13.242 1 90.5 121 GLU A O 1
ATOM 973 N N . SER A 1 122 ? -9.812 11.117 -12.242 1 93.69 122 SER A N 1
ATOM 974 C CA . SER A 1 122 ? -9.711 12.5 -12.695 1 93.69 122 SER A CA 1
ATOM 975 C C . SER A 1 122 ? -9.078 13.383 -11.617 1 93.69 122 SER A C 1
ATOM 977 O O . SER A 1 122 ? -8.875 14.578 -11.836 1 93.69 122 SER A O 1
ATOM 979 N N . LEU A 1 123 ? -8.742 12.789 -10.562 1 95.81 123 LEU A N 1
ATOM 980 C CA . LEU A 1 123 ? -8.18 13.562 -9.461 1 95.81 123 LEU A CA 1
ATOM 981 C C . LEU A 1 123 ? -6.809 14.125 -9.836 1 95.81 123 LEU A C 1
ATOM 983 O O . LEU A 1 123 ? -6.016 13.445 -10.492 1 95.81 123 LEU A O 1
ATOM 987 N N . ASP A 1 124 ? -6.668 15.406 -9.492 1 96.44 124 ASP A N 1
ATOM 988 C CA . ASP A 1 124 ? -5.344 16.016 -9.523 1 96.44 124 ASP A CA 1
ATOM 989 C C . ASP A 1 124 ? -4.922 16.484 -8.133 1 96.44 124 ASP A C 1
ATOM 991 O O . ASP A 1 124 ? -5.617 16.219 -7.145 1 96.44 124 ASP A O 1
ATOM 995 N N . LEU A 1 125 ? -3.811 17.078 -8 1 97.19 125 LEU A N 1
ATOM 996 C CA . LEU A 1 125 ? -3.291 17.453 -6.695 1 97.19 125 LEU A CA 1
ATOM 997 C C . LEU A 1 125 ? -4.227 18.453 -6.012 1 97.19 125 LEU A C 1
ATOM 999 O O . LEU A 1 125 ? -4.414 18.391 -4.793 1 97.19 125 LEU A O 1
ATOM 1003 N N . LYS A 1 126 ? -4.793 19.344 -6.777 1 95.56 126 LYS A N 1
ATOM 1004 C CA . LYS A 1 126 ? -5.656 20.391 -6.238 1 95.56 126 LYS A CA 1
ATOM 1005 C C . LYS A 1 126 ? -6.898 19.797 -5.578 1 95.56 126 LYS A C 1
ATOM 1007 O O . LYS A 1 126 ? -7.422 20.359 -4.613 1 95.56 126 LYS A O 1
ATOM 1012 N N . LYS A 1 127 ? -7.32 18.719 -6.07 1 96 127 LYS A N 1
ATOM 1013 C CA . LYS A 1 127 ? -8.523 18.062 -5.562 1 96 127 LYS A CA 1
ATOM 1014 C C . LYS A 1 127 ? -8.18 17 -4.531 1 96 127 LYS A C 1
ATOM 1016 O O . LYS A 1 127 ? -9.008 16.656 -3.682 1 96 127 LYS A O 1
ATOM 1021 N N . PHE A 1 128 ? -7.008 16.531 -4.609 1 98.06 128 PHE A N 1
ATOM 1022 C CA . PHE A 1 128 ? -6.551 15.438 -3.752 1 98.06 128 PHE A CA 1
ATOM 1023 C C . PHE A 1 128 ? -6.074 15.977 -2.406 1 98.06 128 PHE A C 1
ATOM 1025 O O . PHE A 1 128 ? -6.496 15.484 -1.354 1 98.06 128 PHE A O 1
ATOM 1032 N N . VAL A 1 129 ? -5.266 16.984 -2.338 1 98.38 129 VAL A N 1
ATOM 1033 C CA . VAL A 1 129 ? -4.512 17.406 -1.166 1 98.38 129 VAL A CA 1
ATOM 1034 C C . VAL A 1 129 ? -5.469 17.969 -0.109 1 98.38 129 VAL A C 1
ATOM 1036 O O . VAL A 1 129 ? -5.332 17.656 1.079 1 98.38 129 VAL A O 1
ATOM 1039 N N . PRO A 1 130 ? -6.5 18.734 -0.493 1 97.56 130 PRO A N 1
ATOM 1040 C CA . PRO A 1 130 ? -7.41 19.25 0.531 1 97.56 130 PRO A CA 1
ATOM 1041 C C . PRO A 1 130 ? -8.148 18.141 1.282 1 97.56 130 PRO A C 1
ATOM 1043 O O . PRO A 1 130 ? -8.641 18.359 2.391 1 97.56 130 PRO A O 1
ATOM 1046 N N . ALA A 1 131 ? -8.211 17.016 0.713 1 98.38 131 ALA A N 1
ATOM 1047 C CA . ALA A 1 131 ? -8.914 15.906 1.359 1 98.38 131 ALA A CA 1
ATOM 1048 C C . ALA A 1 131 ? -8.07 15.289 2.469 1 98.38 131 ALA A C 1
ATOM 1050 O O . ALA A 1 131 ? -8.594 14.562 3.32 1 98.38 131 ALA A O 1
ATOM 1051 N N . ILE A 1 132 ? -6.781 15.477 2.426 1 98.75 132 ILE A N 1
ATOM 1052 C CA . ILE A 1 132 ? -5.895 14.906 3.436 1 98.75 132 ILE A CA 1
ATOM 1053 C C . ILE A 1 132 ? -6.023 15.695 4.738 1 98.75 132 ILE A C 1
ATOM 1055 O O . ILE A 1 132 ? -5.82 16.906 4.762 1 98.75 132 ILE A O 1
ATOM 1059 N N . PHE A 1 133 ? -6.32 14.992 5.844 1 98.31 133 PHE A N 1
ATOM 1060 C CA . PHE A 1 133 ? -6.445 15.742 7.09 1 98.31 133 PHE A CA 1
ATOM 1061 C C . PHE A 1 133 ? -5.461 15.219 8.133 1 98.31 133 PHE A C 1
ATOM 1063 O O . PHE A 1 133 ? -5.332 15.797 9.211 1 98.31 133 PHE A O 1
ATOM 1070 N N . TYR A 1 134 ? -4.754 14.125 7.766 1 98 134 TYR A N 1
ATOM 1071 C CA . TYR A 1 134 ? -3.771 13.586 8.695 1 98 134 TYR A CA 1
ATOM 1072 C C . TYR A 1 134 ? -2.693 12.805 7.957 1 98 134 TYR A C 1
ATOM 1074 O O . TYR A 1 134 ? -2.984 12.102 6.984 1 98 134 TYR A O 1
ATOM 1082 N N . VAL A 1 135 ? -1.483 12.938 8.43 1 98.19 135 VAL A N 1
ATOM 1083 C CA . VAL A 1 135 ? -0.323 12.195 7.949 1 98.19 135 VAL A CA 1
ATOM 1084 C C . VAL A 1 135 ? 0.354 11.477 9.117 1 98.19 135 VAL A C 1
ATOM 1086 O O . VAL A 1 135 ? 0.605 12.078 10.164 1 98.19 135 VAL A O 1
ATOM 1089 N N . GLY A 1 136 ? 0.662 10.195 8.914 1 96.44 136 GLY A N 1
ATOM 1090 C CA . GLY A 1 136 ? 1.328 9.469 9.984 1 96.44 136 GLY A CA 1
ATOM 1091 C C . GLY A 1 136 ? 2.268 8.391 9.484 1 96.44 136 GLY A C 1
ATOM 1092 O O . GLY A 1 136 ? 2.141 7.934 8.344 1 96.44 136 GLY A O 1
ATOM 1093 N N . LYS A 1 137 ? 3.195 8.062 10.258 1 94.88 137 LYS A N 1
ATOM 1094 C CA . LYS A 1 137 ? 3.973 6.844 10.078 1 94.88 137 LYS A CA 1
ATOM 1095 C C . LYS A 1 137 ? 3.303 5.656 10.766 1 94.88 137 LYS A C 1
ATOM 1097 O O . LYS A 1 137 ? 2.738 5.801 11.852 1 94.88 137 LYS A O 1
ATOM 1102 N N . GLY A 1 138 ? 3.354 4.527 10.062 1 89.75 138 GLY A N 1
ATOM 1103 C CA . GLY A 1 138 ? 2.752 3.324 10.625 1 89.75 138 GLY A CA 1
ATOM 1104 C C . GLY A 1 138 ? 3.697 2.139 10.648 1 89.75 138 GLY A C 1
ATOM 1105 O O . GLY A 1 138 ? 4.617 2.057 9.828 1 89.75 138 GLY A O 1
ATOM 1106 N N . THR A 1 139 ? 3.445 1.449 11.711 1 85.31 139 THR A N 1
ATOM 1107 C CA . THR A 1 139 ? 3.977 0.091 11.758 1 85.31 139 THR A CA 1
ATOM 1108 C C . THR A 1 139 ? 2.85 -0.924 11.938 1 85.31 139 THR A C 1
ATOM 1110 O O . THR A 1 139 ? 1.86 -0.65 12.617 1 85.31 139 THR A O 1
ATOM 1113 N N . LYS A 1 140 ? 2.797 -1.971 11.141 1 76.38 140 LYS A N 1
ATOM 1114 C CA . LYS A 1 140 ? 1.776 -3.01 11.25 1 76.38 140 LYS A CA 1
ATOM 1115 C C . LYS A 1 140 ? 0.386 -2.443 10.977 1 76.38 140 LYS A C 1
ATOM 1117 O O . LYS A 1 140 ? 0.14 -1.882 9.906 1 76.38 140 LYS A O 1
ATOM 1122 N N . ALA A 1 141 ? -0.461 -2.504 12.109 1 77.25 141 ALA A N 1
ATOM 1123 C CA . ALA A 1 141 ? -1.859 -2.125 11.914 1 77.25 141 ALA A CA 1
ATOM 1124 C C . ALA A 1 141 ? -2.154 -0.772 12.555 1 77.25 141 ALA A C 1
ATOM 1126 O O . ALA A 1 141 ? -3.301 -0.481 12.906 1 77.25 141 ALA A O 1
ATOM 1127 N N . ARG A 1 142 ? -1.284 0.137 12.531 1 76.56 142 ARG A N 1
ATOM 1128 C CA . ARG A 1 142 ? -1.401 1.405 13.242 1 76.56 142 ARG A CA 1
ATOM 1129 C C . ARG A 1 142 ? -2.547 2.244 12.688 1 76.56 142 ARG A C 1
ATOM 1131 O O . ARG A 1 142 ? -3.346 2.797 13.445 1 76.56 142 ARG A O 1
ATOM 1138 N N . PRO A 1 143 ? -2.709 2.379 11.445 1 82.81 143 PRO A N 1
ATOM 1139 C CA . PRO A 1 143 ? -3.824 3.199 10.961 1 82.81 143 PRO A CA 1
ATOM 1140 C C . PRO A 1 143 ? -5.184 2.668 11.414 1 82.81 143 PRO A C 1
ATOM 1142 O O . PRO A 1 143 ? -6.062 3.447 11.789 1 82.81 143 PRO A O 1
ATOM 1145 N N . LEU A 1 144 ? -5.258 1.424 11.438 1 87.44 144 LEU A N 1
ATOM 1146 C CA . LEU A 1 144 ? -6.512 0.817 11.875 1 87.44 144 LEU A CA 1
ATOM 1147 C C . LEU A 1 144 ? -6.715 1.011 13.375 1 87.44 144 LEU A C 1
ATOM 1149 O O . LEU A 1 144 ? -7.848 1.2 13.828 1 87.44 144 LEU A O 1
ATOM 1153 N N . ALA A 1 145 ? -5.656 0.97 14.094 1 86.25 145 ALA A N 1
ATOM 1154 C CA . ALA A 1 145 ? -5.738 1.221 15.531 1 86.25 145 ALA A CA 1
ATOM 1155 C C . ALA A 1 145 ? -6.332 2.598 15.812 1 86.25 145 ALA A C 1
ATOM 1157 O O . ALA A 1 145 ? -7.137 2.756 16.734 1 86.25 145 ALA A O 1
ATOM 1158 N N . HIS A 1 146 ? -5.98 3.566 15.016 1 86.44 146 HIS A N 1
ATOM 1159 C CA . HIS A 1 146 ? -6.516 4.914 15.156 1 86.44 146 HIS A CA 1
ATOM 1160 C C . HIS A 1 146 ? -8.016 4.941 14.906 1 86.44 146 HIS A C 1
ATOM 1162 O O . HIS A 1 146 ? -8.766 5.598 15.633 1 86.44 146 HIS A O 1
ATOM 1168 N N . LEU A 1 147 ? -8.414 4.238 13.969 1 92.81 147 LEU A N 1
ATOM 1169 C CA . LEU A 1 147 ? -9.82 4.223 13.602 1 92.81 147 LEU A CA 1
ATOM 1170 C C . LEU A 1 147 ? -10.641 3.449 14.633 1 92.81 147 LEU A C 1
ATOM 1172 O O . LEU A 1 147 ? -11.766 3.836 14.961 1 92.81 147 LEU A O 1
ATOM 1176 N N . ILE A 1 148 ? -10.07 2.416 15.117 1 90.88 148 ILE A N 1
ATOM 1177 C CA . ILE A 1 148 ? -10.734 1.636 16.156 1 90.88 148 ILE A CA 1
ATOM 1178 C C . ILE A 1 148 ? -10.883 2.48 17.422 1 90.88 148 ILE A C 1
ATOM 1180 O O . ILE A 1 148 ? -11.938 2.461 18.062 1 90.88 148 ILE A O 1
ATOM 1184 N N . GLU A 1 149 ? -9.82 3.201 17.719 1 88.88 149 GLU A N 1
ATOM 1185 C CA . GLU A 1 149 ? -9.891 4.113 18.859 1 88.88 149 GLU A CA 1
ATOM 1186 C C . GLU A 1 149 ? -10.984 5.16 18.672 1 88.88 149 GLU A C 1
ATOM 1188 O O . GLU A 1 149 ? -11.742 5.449 19.594 1 88.88 149 GLU A O 1
ATOM 1193 N N . ALA A 1 150 ? -11.031 5.656 17.531 1 91.75 150 ALA A N 1
ATOM 1194 C CA . ALA A 1 150 ? -12.062 6.637 17.234 1 91.75 150 ALA A CA 1
ATOM 1195 C C . ALA A 1 150 ? -13.461 6.043 17.406 1 91.75 150 ALA A C 1
ATOM 1197 O O . ALA A 1 150 ? -14.352 6.688 17.953 1 91.75 150 ALA A O 1
ATOM 1198 N N . LYS A 1 151 ? -13.594 4.891 16.969 1 93 151 LYS A N 1
ATOM 1199 C CA . LYS A 1 151 ? -14.867 4.191 17.109 1 93 151 LYS A CA 1
ATOM 1200 C C . LYS A 1 151 ? -15.242 4.004 18.578 1 93 151 LYS A C 1
ATOM 1202 O O . LYS A 1 151 ? -16.375 4.266 18.969 1 93 151 LYS A O 1
ATOM 1207 N N . LYS A 1 152 ? -14.273 3.58 19.297 1 91.5 152 LYS A N 1
ATOM 1208 C CA . LYS A 1 152 ? -14.5 3.352 20.719 1 91.5 152 LYS A CA 1
ATOM 1209 C C . LYS A 1 152 ? -14.883 4.645 21.438 1 91.5 152 LYS A C 1
ATOM 1211 O O . LYS A 1 152 ? -15.812 4.668 22.234 1 91.5 152 LYS A O 1
ATOM 1216 N N . GLU A 1 153 ? -14.156 5.664 21.141 1 90.69 153 GLU A N 1
ATOM 1217 C CA . GLU A 1 153 ? -14.422 6.957 21.766 1 90.69 153 GLU A CA 1
ATOM 1218 C C . GLU A 1 153 ? -15.789 7.496 21.359 1 90.69 153 GLU A C 1
ATOM 1220 O O . GLU A 1 153 ? -16.484 8.109 22.172 1 90.69 153 GLU A O 1
ATOM 1225 N N . ARG A 1 154 ? -16.125 7.301 20.188 1 89.81 154 ARG A N 1
ATOM 1226 C CA . ARG A 1 154 ? -17.438 7.699 19.672 1 89.81 154 ARG A CA 1
ATOM 1227 C C . ARG A 1 154 ? -18.562 6.969 20.422 1 89.81 154 ARG A C 1
ATOM 1229 O O . ARG A 1 154 ? -19.516 7.594 20.875 1 89.81 154 ARG A O 1
ATOM 1236 N N . GLU A 1 155 ? -18.391 5.684 20.531 1 91.06 155 GLU A N 1
ATOM 1237 C CA . GLU A 1 155 ? -19.406 4.859 21.188 1 91.06 155 GLU A CA 1
ATOM 1238 C C . GLU A 1 155 ? -19.531 5.207 22.672 1 91.06 155 GLU A C 1
ATOM 1240 O O . GLU A 1 155 ? -20.609 5.152 23.234 1 91.06 155 GLU A O 1
ATOM 1245 N N . ALA A 1 156 ? -18.406 5.602 23.219 1 91.38 156 ALA A N 1
ATOM 1246 C CA . ALA A 1 156 ? -18.375 5.953 24.625 1 91.38 156 ALA A CA 1
ATOM 1247 C C . ALA A 1 156 ? -18.781 7.41 24.844 1 91.38 156 ALA A C 1
ATOM 1249 O O . ALA A 1 156 ? -18.875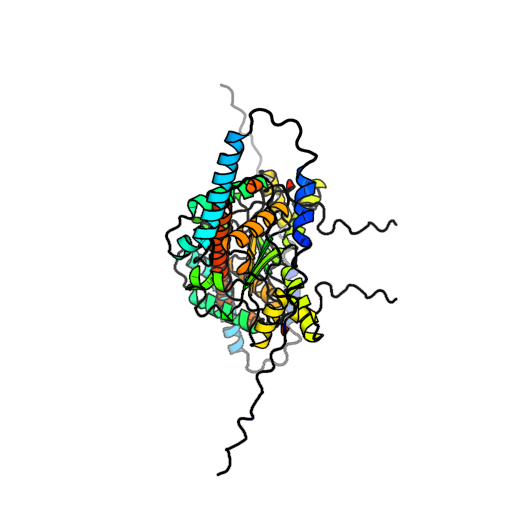 7.875 25.984 1 91.38 156 ALA A O 1
ATOM 1250 N N . LYS A 1 157 ? -18.984 8.164 23.781 1 89 157 LYS A N 1
ATOM 1251 C CA . LYS A 1 157 ? -19.266 9.594 23.859 1 89 157 LYS A CA 1
ATOM 1252 C C . LYS A 1 157 ? -18.219 10.32 24.703 1 89 157 LYS A C 1
ATOM 1254 O O . LYS A 1 157 ? -18.547 11.102 25.594 1 89 157 LYS A O 1
ATOM 1259 N N . SER A 1 158 ? -17 9.914 24.469 1 88.69 158 SER A N 1
ATOM 1260 C CA . SER A 1 158 ? -15.859 10.414 25.234 1 88.69 158 SER A CA 1
ATOM 1261 C C . SER A 1 158 ? -15.586 11.883 24.906 1 88.69 158 SER A C 1
ATOM 1263 O O . SER A 1 158 ? -15.672 12.289 23.75 1 88.69 158 SER A O 1
ATOM 1265 N N . PRO A 1 159 ? -15.219 12.656 25.859 1 88.44 159 PRO A N 1
ATOM 1266 C CA . PRO A 1 159 ? -14.828 14.047 25.594 1 88.44 159 PRO A CA 1
ATOM 1267 C C . PRO A 1 159 ? -13.617 14.148 24.672 1 88.44 159 PRO A C 1
ATOM 1269 O O . PRO A 1 159 ? -13.391 15.203 24.062 1 88.44 159 PRO A O 1
ATOM 1272 N N . LYS A 1 160 ? -12.906 13.102 24.531 1 84.69 160 LYS A N 1
ATOM 1273 C CA . LYS A 1 160 ? -11.742 13.078 23.656 1 84.69 160 LYS A CA 1
ATOM 1274 C C . LYS A 1 160 ? -12.133 13.328 22.203 1 84.69 160 LYS A C 1
ATOM 1276 O O . LYS A 1 160 ? -11.336 13.852 21.422 1 84.69 160 LYS A O 1
ATOM 1281 N N . VAL A 1 161 ? -13.234 12.914 21.859 1 85.31 161 VAL A N 1
ATOM 1282 C CA . VAL A 1 161 ? -13.711 13.078 20.5 1 85.31 161 VAL A CA 1
ATOM 1283 C C . VAL A 1 161 ? -13.789 14.562 20.156 1 85.31 161 VAL A C 1
ATOM 1285 O O . VAL A 1 161 ? -13.562 14.953 19 1 85.31 161 VAL A O 1
ATOM 1288 N N . VAL A 1 162 ? -13.93 15.375 21.188 1 83.12 162 VAL A N 1
ATOM 1289 C CA . VAL A 1 162 ? -14.062 16.812 20.969 1 83.12 162 VAL A CA 1
ATOM 1290 C C . VAL A 1 162 ? -12.695 17.484 21.094 1 83.12 162 VAL A C 1
ATOM 1292 O O . VAL A 1 162 ? -12.375 18.406 20.344 1 83.12 162 VAL A O 1
ATOM 1295 N N . SER A 1 163 ? -11.898 16.938 21.969 1 85.88 163 SER A N 1
ATOM 1296 C CA . SER A 1 163 ? -10.641 17.609 22.281 1 85.88 163 SER A CA 1
ATOM 1297 C C . SER A 1 163 ? -9.547 17.219 21.297 1 85.88 163 SER A C 1
ATOM 1299 O O . SER A 1 163 ? -8.617 18 21.047 1 85.88 163 SER A O 1
ATOM 1301 N N . ASN A 1 164 ? -9.625 16.062 20.703 1 91 164 ASN A N 1
ATOM 1302 C CA . ASN A 1 164 ? -8.664 15.594 19.719 1 91 164 ASN A CA 1
ATOM 1303 C C . ASN A 1 164 ? -9.148 15.875 18.297 1 91 164 ASN A C 1
ATOM 1305 O O . ASN A 1 164 ? -10.117 15.266 17.828 1 91 164 ASN A O 1
ATOM 1309 N N . VAL A 1 165 ? -8.469 16.734 17.625 1 93 165 VAL A N 1
ATOM 1310 C CA . VAL A 1 165 ? -8.93 17.266 16.344 1 93 165 VAL A CA 1
ATOM 1311 C C . VAL A 1 165 ? -9.016 16.141 15.32 1 93 165 VAL A C 1
ATOM 1313 O O . VAL A 1 165 ? -9.922 16.109 14.492 1 93 165 VAL A O 1
ATOM 1316 N N . LYS A 1 166 ? -8.07 15.266 15.375 1 93.75 166 LYS A N 1
ATOM 1317 C CA . LYS A 1 166 ? -8.086 14.109 14.477 1 93.75 166 LYS A CA 1
ATOM 1318 C C . LYS A 1 166 ? -9.336 13.266 14.695 1 93.75 166 LYS A C 1
ATOM 1320 O O . LYS A 1 166 ? -10.047 12.93 13.742 1 93.75 166 LYS A O 1
ATOM 1325 N N . LEU A 1 167 ? -9.664 12.891 15.898 1 94.19 167 LEU A N 1
ATOM 1326 C CA . LEU A 1 167 ? -10.82 12.078 16.25 1 94.19 167 LEU A CA 1
ATOM 1327 C C . LEU A 1 167 ? -12.117 12.797 15.883 1 94.19 167 LEU A C 1
ATOM 1329 O O . LEU A 1 167 ? -13.062 12.164 15.398 1 94.19 167 LEU A O 1
ATOM 1333 N N . LYS A 1 168 ? -12.102 14.055 16.156 1 94.06 168 LYS A N 1
ATOM 1334 C CA . LYS A 1 168 ? -13.273 14.852 15.828 1 94.06 168 LYS A CA 1
ATOM 1335 C C . LYS A 1 168 ? -13.562 14.805 14.328 1 94.06 168 LYS A C 1
ATOM 1337 O O . LYS A 1 168 ? -14.719 14.68 13.914 1 94.06 168 LYS A O 1
ATOM 1342 N N . ARG A 1 169 ? -12.539 14.945 13.547 1 96.56 169 ARG A N 1
ATOM 1343 C CA . ARG A 1 169 ? -12.703 14.891 12.094 1 96.56 169 ARG A CA 1
ATOM 1344 C C . ARG A 1 169 ? -13.227 13.523 11.656 1 96.56 169 ARG A C 1
ATOM 1346 O O . ARG A 1 169 ? -14.148 13.445 10.844 1 96.56 169 ARG A O 1
ATOM 1353 N N . ILE A 1 170 ? -12.664 12.477 12.164 1 96.88 170 ILE A N 1
ATOM 1354 C CA . ILE A 1 170 ? -13.086 11.125 11.836 1 96.88 170 ILE A CA 1
ATOM 1355 C C . ILE A 1 170 ? -14.562 10.945 12.195 1 96.88 170 ILE A C 1
ATOM 1357 O O . ILE A 1 170 ? -15.352 10.453 11.383 1 96.88 170 ILE A O 1
ATOM 1361 N N . ASP A 1 171 ? -14.898 11.383 13.359 1 95.06 171 ASP A N 1
ATOM 1362 C CA . ASP A 1 171 ? -16.281 11.273 13.828 1 95.06 171 ASP A CA 1
ATOM 1363 C C . ASP A 1 171 ? -17.234 12.047 12.922 1 95.06 171 ASP A C 1
ATOM 1365 O O . ASP A 1 171 ? -18.328 11.57 12.602 1 95.06 171 ASP A O 1
ATOM 1369 N N . SER A 1 172 ? -16.828 13.234 12.594 1 96.38 172 SER A N 1
ATOM 1370 C CA . SER A 1 172 ? -17.656 14.062 11.727 1 96.38 172 SER A CA 1
ATOM 1371 C C . SER A 1 172 ? -17.906 13.375 10.383 1 96.38 172 SER A C 1
ATOM 1373 O O . SER A 1 172 ? -19 13.453 9.828 1 96.38 172 SER A O 1
ATOM 1375 N N . ILE A 1 173 ? -16.922 12.703 9.852 1 97.62 173 ILE A N 1
ATOM 1376 C CA . ILE A 1 173 ? -17.031 11.984 8.594 1 97.62 173 ILE A CA 1
ATOM 1377 C C . ILE A 1 173 ? -18.031 10.836 8.742 1 97.62 173 ILE A C 1
ATOM 1379 O O .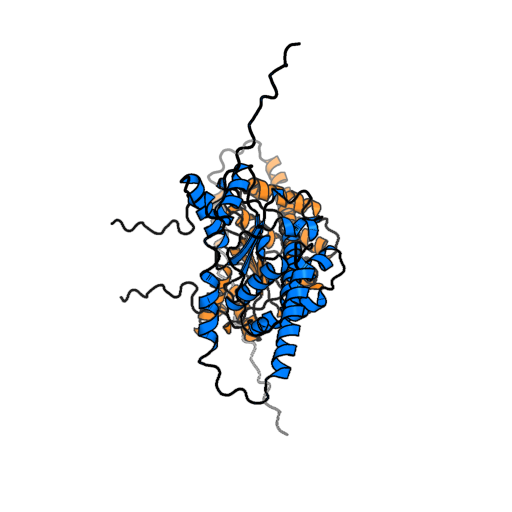 ILE A 1 173 ? -18.906 10.656 7.902 1 97.62 173 ILE A O 1
ATOM 1383 N N . TRP A 1 174 ? -17.906 10.094 9.789 1 97 174 TRP A N 1
ATOM 1384 C CA . TRP A 1 174 ? -18.766 8.953 10.055 1 97 174 TRP A CA 1
ATOM 1385 C C . TRP A 1 174 ? -20.203 9.406 10.328 1 97 174 TRP A C 1
ATOM 1387 O O . TRP A 1 174 ? -21.156 8.781 9.867 1 97 174 TRP A O 1
ATOM 1397 N N . GLU A 1 175 ? -20.375 10.484 11.008 1 95.62 175 GLU A N 1
ATOM 1398 C CA . GLU A 1 175 ? -21.703 11.031 11.305 1 95.62 175 GLU A CA 1
ATOM 1399 C C . GLU A 1 175 ? -22.438 11.422 10.031 1 95.62 175 GLU A C 1
ATOM 1401 O O . GLU A 1 175 ? -23.656 11.297 9.953 1 95.62 175 GLU A O 1
ATOM 1406 N N . ALA A 1 176 ? -21.703 11.859 9.109 1 97.19 176 ALA A N 1
ATOM 1407 C CA . ALA A 1 176 ? -22.281 12.266 7.836 1 97.19 176 ALA A CA 1
ATOM 1408 C C . ALA A 1 176 ? -22.578 11.062 6.953 1 97.19 176 ALA A C 1
ATOM 1410 O O . ALA A 1 176 ? -23 11.211 5.805 1 97.19 176 ALA A O 1
ATOM 1411 N N . GLY A 1 177 ? -22.266 9.875 7.414 1 96 177 GLY A N 1
ATOM 1412 C CA . GLY A 1 177 ? -22.594 8.656 6.699 1 96 177 GLY A CA 1
ATOM 1413 C C . GLY A 1 177 ? -21.5 8.203 5.75 1 96 177 GLY A C 1
ATOM 1414 O O . GLY A 1 177 ? -21.703 7.301 4.938 1 96 177 GLY A O 1
ATOM 1415 N N . ASN A 1 178 ? -20.328 8.875 5.859 1 97 178 ASN A N 1
ATOM 1416 C CA . ASN A 1 178 ? -19.203 8.523 5.004 1 97 178 ASN A CA 1
ATOM 1417 C C . ASN A 1 178 ? -18.172 7.695 5.754 1 97 178 ASN A C 1
ATOM 1419 O O . ASN A 1 178 ? -18.25 7.559 6.977 1 97 178 ASN A O 1
ATOM 1423 N N . GLY A 1 179 ? -17.312 7.062 5.055 1 97.38 179 GLY A N 1
ATOM 1424 C CA . GLY A 1 179 ? -16.172 6.379 5.633 1 97.38 179 GLY A CA 1
ATOM 1425 C C . GLY A 1 179 ? -14.867 7.141 5.457 1 97.38 179 GLY A C 1
ATOM 1426 O O . GLY A 1 179 ? -14.703 7.879 4.484 1 97.38 179 GLY A O 1
ATOM 1427 N N . VAL A 1 180 ? -13.984 6.902 6.332 1 97.94 180 VAL A N 1
ATOM 1428 C CA . VAL A 1 180 ? -12.672 7.523 6.25 1 97.94 180 VAL A CA 1
ATOM 1429 C C . VAL A 1 180 ? -11.805 6.781 5.23 1 97.94 180 VAL A C 1
ATOM 1431 O O . VAL A 1 180 ? -11.828 5.547 5.18 1 97.94 180 VAL A O 1
ATOM 1434 N N . LEU A 1 181 ? -11.117 7.531 4.422 1 97.38 181 LEU A N 1
ATOM 1435 C CA . LEU A 1 181 ? -10.148 6.902 3.531 1 97.38 181 LEU A CA 1
ATOM 1436 C C . LEU A 1 181 ? -8.773 6.812 4.199 1 97.38 181 LEU A C 1
ATOM 1438 O O . LEU A 1 181 ? -8.336 7.762 4.859 1 97.38 181 LEU A O 1
ATOM 1442 N N . CYS A 1 182 ? -8.188 5.688 4.102 1 96.88 182 CYS A N 1
ATOM 1443 C CA . CYS A 1 182 ? -6.84 5.457 4.609 1 96.88 182 CYS A CA 1
ATOM 1444 C C . CYS A 1 182 ? -5.902 5.012 3.492 1 96.88 182 CYS A C 1
ATOM 1446 O O . CYS A 1 182 ? -5.984 3.877 3.023 1 96.88 182 CYS A O 1
ATOM 1448 N N . LEU A 1 183 ? -5.051 5.883 3.049 1 97.25 183 LEU A N 1
ATOM 1449 C CA . LEU A 1 183 ? -4.09 5.578 1.994 1 97.25 183 LEU A CA 1
ATOM 1450 C C . LEU A 1 183 ? -2.719 5.266 2.582 1 97.25 183 LEU A C 1
ATOM 1452 O O . LEU A 1 183 ? -2.117 6.109 3.25 1 97.25 183 LEU A O 1
ATOM 1456 N N . GLN A 1 184 ? -2.279 4.098 2.357 1 95.81 184 GLN A N 1
ATOM 1457 C CA . GLN A 1 184 ? -0.953 3.691 2.814 1 95.81 184 GLN A CA 1
ATOM 1458 C C . GLN A 1 184 ? 0.065 3.766 1.681 1 95.81 184 GLN A C 1
ATOM 1460 O O . GLN A 1 184 ? -0.214 3.336 0.559 1 95.81 184 GLN A O 1
ATOM 1465 N N . ILE A 1 185 ? 1.214 4.352 2.012 1 96.56 185 ILE A N 1
ATOM 1466 C CA . ILE A 1 185 ? 2.225 4.539 0.976 1 96.56 185 ILE A CA 1
ATOM 1467 C C . ILE A 1 185 ? 3.609 4.23 1.546 1 96.56 185 ILE A C 1
ATOM 1469 O O . ILE A 1 185 ? 3.812 4.285 2.762 1 96.56 185 ILE A O 1
ATOM 1473 N N . ASN A 1 186 ? 4.562 3.934 0.671 1 94.69 186 ASN A N 1
ATOM 1474 C CA . ASN A 1 186 ? 5.961 3.693 1.007 1 94.69 186 ASN A CA 1
ATOM 1475 C C . ASN A 1 186 ? 6.109 2.582 2.041 1 94.69 186 ASN A C 1
ATOM 1477 O O . ASN A 1 186 ? 6.719 2.781 3.092 1 94.69 186 ASN A O 1
ATOM 1481 N N . HIS A 1 187 ? 5.652 1.458 1.609 1 93.19 187 HIS A N 1
ATOM 1482 C CA . HIS A 1 187 ? 5.762 0.294 2.48 1 93.19 187 HIS A CA 1
ATOM 1483 C C . HIS A 1 187 ? 7.195 -0.221 2.535 1 93.19 187 HIS A C 1
ATOM 1485 O O . HIS A 1 187 ? 8 0.079 1.65 1 93.19 187 HIS A O 1
ATOM 1491 N N . SER A 1 188 ? 7.512 -0.936 3.553 1 92.69 188 SER A N 1
ATOM 1492 C CA . SER A 1 188 ? 8.781 -1.647 3.699 1 92.69 188 SER A CA 1
ATOM 1493 C C . SER A 1 188 ? 9.945 -0.677 3.818 1 92.69 188 SER A C 1
ATOM 1495 O O . SER A 1 188 ? 10.953 -0.818 3.115 1 92.69 188 SER A O 1
ATOM 1497 N N . VAL A 1 189 ? 9.781 0.277 4.645 1 95.62 189 VAL A N 1
ATOM 1498 C CA . VAL A 1 189 ? 10.852 1.222 4.926 1 95.62 189 VAL A CA 1
ATOM 1499 C C . VAL A 1 189 ? 11.211 1.182 6.41 1 95.62 189 VAL A C 1
ATOM 1501 O O . VAL A 1 189 ? 10.477 0.591 7.211 1 95.62 189 VAL A O 1
ATOM 1504 N N . SER A 1 190 ? 12.336 1.75 6.727 1 96.06 190 SER A N 1
ATOM 1505 C CA . SER A 1 190 ? 12.75 1.828 8.125 1 96.06 190 SER A CA 1
ATOM 1506 C C . SER A 1 190 ? 11.945 2.883 8.875 1 96.06 190 SER A C 1
ATOM 1508 O O . SER A 1 190 ? 11.336 3.762 8.266 1 96.06 190 SER A O 1
ATOM 1510 N N . ASP A 1 191 ? 11.969 2.752 10.172 1 95.62 191 ASP A N 1
ATOM 1511 C CA . ASP A 1 191 ? 11.344 3.773 11.008 1 95.62 191 ASP A CA 1
ATOM 1512 C C . ASP A 1 191 ? 11.914 5.156 10.703 1 95.62 191 ASP A C 1
ATOM 1514 O O . ASP A 1 191 ? 11.172 6.129 10.57 1 95.62 191 ASP A O 1
ATOM 1518 N N . ASP A 1 192 ? 13.195 5.242 10.57 1 97.62 192 ASP A N 1
ATOM 1519 C CA . ASP A 1 192 ? 13.852 6.52 10.312 1 97.62 192 ASP A CA 1
ATOM 1520 C C . ASP A 1 192 ? 13.406 7.102 8.969 1 97.62 192 ASP A C 1
ATOM 1522 O O . ASP A 1 192 ? 13.109 8.297 8.875 1 97.62 192 ASP A O 1
ATOM 1526 N N . GLU A 1 193 ? 13.367 6.293 7.973 1 98.12 193 GLU A N 1
ATOM 1527 C CA . GLU A 1 193 ? 12.891 6.766 6.672 1 98.12 193 GLU A CA 1
ATOM 1528 C C . GLU A 1 193 ? 11.438 7.223 6.746 1 98.12 193 GLU A C 1
ATOM 1530 O O . GLU A 1 193 ? 11.078 8.258 6.18 1 98.12 193 GLU A O 1
ATOM 1535 N N . ALA A 1 194 ? 10.656 6.449 7.438 1 97.88 194 ALA A N 1
ATOM 1536 C CA . ALA A 1 194 ? 9.242 6.801 7.555 1 97.88 194 ALA A CA 1
ATOM 1537 C C . ALA A 1 194 ? 9.07 8.141 8.266 1 97.88 194 ALA A C 1
ATOM 1539 O O . ALA A 1 194 ? 8.18 8.922 7.922 1 97.88 194 ALA A O 1
ATOM 1540 N N . PHE A 1 195 ? 9.922 8.398 9.227 1 98.06 195 PHE A N 1
ATOM 1541 C CA . PHE A 1 195 ? 9.891 9.688 9.914 1 98.06 195 PHE A CA 1
ATOM 1542 C C . PHE A 1 195 ? 10.203 10.828 8.945 1 98.06 195 PHE A C 1
ATOM 1544 O O . PHE A 1 195 ? 9.516 11.852 8.945 1 98.06 195 PHE A O 1
ATOM 1551 N N . VAL A 1 196 ? 11.164 10.625 8.156 1 98.62 196 VAL A N 1
ATOM 1552 C CA . VAL A 1 196 ? 11.562 11.641 7.195 1 98.62 196 VAL A CA 1
ATOM 1553 C C . VAL A 1 196 ? 10.438 11.875 6.188 1 98.62 196 VAL A C 1
ATOM 1555 O O . VAL A 1 196 ? 10.102 13.016 5.875 1 98.62 196 VAL A O 1
ATOM 1558 N N . ARG A 1 197 ? 9.891 10.82 5.719 1 98.56 197 ARG A N 1
ATOM 1559 C CA . ARG A 1 197 ? 8.812 10.914 4.734 1 98.56 197 ARG A CA 1
ATOM 1560 C C . ARG A 1 197 ? 7.586 11.602 5.328 1 98.56 197 ARG A C 1
ATOM 1562 O O . ARG A 1 197 ? 6.98 12.461 4.688 1 98.56 197 ARG A O 1
ATOM 1569 N N . GLU A 1 198 ? 7.242 11.227 6.52 1 98.31 198 GLU A N 1
ATOM 1570 C CA . GLU A 1 198 ? 6.137 11.875 7.223 1 98.31 198 GLU A CA 1
ATOM 1571 C C . GLU A 1 198 ? 6.383 13.375 7.371 1 98.31 198 GLU A C 1
ATOM 1573 O O . GLU A 1 198 ? 5.504 14.188 7.078 1 98.31 198 GLU A O 1
ATOM 1578 N N . ALA A 1 199 ? 7.582 13.711 7.805 1 98.62 199 ALA A N 1
ATOM 1579 C CA . ALA A 1 199 ? 7.949 15.109 8 1 98.62 199 ALA A CA 1
ATOM 1580 C C . ALA A 1 199 ? 7.824 15.898 6.695 1 98.62 199 ALA A C 1
ATOM 1582 O O . ALA A 1 199 ? 7.305 17.016 6.684 1 98.62 199 ALA A O 1
ATOM 1583 N N . ALA A 1 200 ? 8.273 15.312 5.656 1 98.75 200 ALA A N 1
ATOM 1584 C CA . ALA A 1 200 ? 8.25 15.977 4.355 1 98.75 200 ALA A CA 1
ATOM 1585 C C . ALA A 1 200 ? 6.82 16.203 3.879 1 98.75 200 ALA A C 1
ATOM 1587 O O . ALA A 1 200 ? 6.504 17.266 3.33 1 98.75 200 ALA A O 1
ATOM 1588 N N . LEU A 1 201 ? 5.992 15.227 4.078 1 98.75 201 LEU A N 1
ATOM 1589 C CA . LEU A 1 201 ? 4.59 15.352 3.699 1 98.75 201 LEU A CA 1
ATOM 1590 C C . LEU A 1 201 ? 3.918 16.484 4.469 1 98.75 201 LEU A C 1
ATOM 1592 O O . LEU A 1 201 ? 3.211 17.312 3.881 1 98.75 201 LEU A O 1
ATOM 1596 N N . ILE A 1 202 ? 4.184 16.531 5.703 1 98.62 202 ILE A N 1
ATOM 1597 C CA . ILE A 1 202 ? 3.609 17.562 6.551 1 98.62 202 ILE A CA 1
ATOM 1598 C C . ILE A 1 202 ? 4.141 18.938 6.121 1 98.62 202 ILE A C 1
ATOM 1600 O O . ILE A 1 202 ? 3.391 19.906 6.07 1 98.62 202 ILE A O 1
ATOM 1604 N N . GLU A 1 203 ? 5.41 18.984 5.766 1 98.12 203 GLU A N 1
ATOM 1605 C CA . GLU A 1 203 ? 6.012 20.25 5.324 1 98.12 203 GLU A CA 1
ATOM 1606 C C . GLU A 1 203 ? 5.352 20.75 4.043 1 98.12 203 GLU A C 1
ATOM 1608 O O . GLU A 1 203 ? 5.094 21.953 3.902 1 98.12 203 GLU A O 1
ATOM 1613 N N . ALA A 1 204 ? 5.086 19.891 3.176 1 98.38 204 ALA A N 1
ATOM 1614 C CA . ALA A 1 204 ? 4.473 20.281 1.906 1 98.38 204 ALA A CA 1
ATOM 1615 C C . ALA A 1 204 ? 3.043 20.766 2.113 1 98.38 204 ALA A C 1
ATOM 1617 O O . ALA A 1 204 ? 2.643 21.797 1.55 1 98.38 204 ALA A O 1
ATOM 1618 N N . ILE A 1 205 ? 2.322 20.094 2.967 1 98.44 205 ILE A N 1
ATOM 1619 C CA . ILE A 1 205 ? 0.912 20.406 3.17 1 98.44 205 ILE A CA 1
ATOM 1620 C C . ILE A 1 205 ? 0.774 21.547 4.176 1 98.44 205 ILE A C 1
ATOM 1622 O O . ILE A 1 205 ? -0.208 22.297 4.152 1 98.44 205 ILE A O 1
ATOM 1626 N N . ARG A 1 206 ? 1.783 21.609 5.035 1 97.62 206 ARG A N 1
ATOM 1627 C CA . ARG A 1 206 ? 1.823 22.531 6.168 1 97.62 206 ARG A CA 1
ATOM 1628 C C . ARG A 1 206 ? 0.944 22.031 7.312 1 97.62 206 ARG A C 1
ATOM 1630 O O . ARG A 1 206 ? -0.195 21.625 7.09 1 97.62 206 ARG A O 1
ATOM 1637 N N . LEU A 1 207 ? 1.435 22.172 8.414 1 96.75 207 LEU A N 1
ATOM 1638 C CA . LEU A 1 207 ? 0.835 21.625 9.625 1 96.75 207 LEU A CA 1
ATOM 1639 C C . LEU A 1 207 ? -0.548 22.234 9.867 1 96.75 207 LEU A C 1
ATOM 1641 O O . LEU A 1 207 ? -1.457 21.531 10.328 1 96.75 207 LEU A O 1
ATOM 1645 N N . GLU A 1 208 ? -0.816 23.484 9.523 1 96 208 GLU A N 1
ATOM 1646 C CA . GLU A 1 208 ? -2.062 24.188 9.797 1 96 208 GLU A CA 1
ATOM 1647 C C . GLU A 1 208 ? -3.213 23.625 8.969 1 96 208 GLU A C 1
ATOM 1649 O O . GLU A 1 208 ? -4.383 23.891 9.258 1 96 208 GLU A O 1
ATOM 1654 N N . ASN A 1 209 ? -2.883 22.828 7.949 1 97.25 209 ASN A N 1
ATOM 1655 C CA . ASN A 1 209 ? -3.904 22.25 7.086 1 97.25 209 ASN A CA 1
ATOM 1656 C C . ASN A 1 209 ? -4.203 20.797 7.465 1 97.25 209 ASN A C 1
ATOM 1658 O O . ASN A 1 209 ? -4.953 20.109 6.77 1 97.25 209 ASN A O 1
ATOM 1662 N N . LEU A 1 210 ? -3.6 20.359 8.531 1 98 210 LEU A N 1
ATOM 1663 C CA . LEU A 1 210 ? -3.746 18.984 9.016 1 98 210 LEU A CA 1
ATOM 1664 C C . LEU A 1 210 ? -4.25 18.969 10.453 1 98 210 LEU A C 1
ATOM 1666 O O . LEU A 1 210 ? -4.27 20 11.125 1 98 210 LEU A O 1
ATOM 1670 N N . THR A 1 211 ? -4.645 17.812 10.891 1 96.88 211 THR A N 1
ATOM 1671 C CA . THR A 1 211 ? -5.039 17.625 12.281 1 96.88 211 THR A CA 1
ATOM 1672 C C . THR A 1 211 ? -3.859 17.141 13.117 1 96.88 211 THR A C 1
ATOM 1674 O O . THR A 1 211 ? -3.986 16.953 14.328 1 96.88 211 THR A O 1
ATOM 1677 N N . ASN A 1 212 ? -2.711 16.906 12.492 1 94.94 212 ASN A N 1
ATOM 1678 C CA . ASN A 1 212 ? -1.504 16.562 13.234 1 94.94 212 ASN A CA 1
ATOM 1679 C C . ASN A 1 212 ? -1.206 17.578 14.328 1 94.94 212 ASN A C 1
ATOM 1681 O O . ASN A 1 212 ? -1.361 18.781 14.117 1 94.94 212 ASN A O 1
ATOM 1685 N N . VAL A 1 213 ? -0.757 17.109 15.391 1 92.19 213 VAL A N 1
ATOM 1686 C CA . VAL A 1 213 ? -0.472 17.984 16.516 1 92.19 213 VAL A CA 1
ATOM 1687 C C . VAL A 1 213 ? 0.934 18.562 16.391 1 92.19 213 VAL A C 1
ATOM 1689 O O . VAL A 1 213 ? 1.185 19.703 16.781 1 92.19 213 VAL A O 1
ATOM 1692 N N . LYS A 1 214 ? 1.841 17.781 15.789 1 90.25 214 LYS A N 1
ATOM 1693 C CA . LYS A 1 214 ? 3.225 18.219 15.648 1 90.25 214 LYS A CA 1
ATOM 1694 C C . LYS A 1 214 ? 3.773 17.891 14.266 1 90.25 214 LYS A C 1
ATOM 1696 O O . LYS A 1 214 ? 3.227 17.031 13.562 1 90.25 214 LYS A O 1
ATOM 1701 N N . GLY A 1 215 ? 4.762 18.625 13.945 1 89.94 215 GLY A N 1
ATOM 1702 C CA . GLY A 1 215 ? 5.465 18.312 12.711 1 89.94 215 GLY A CA 1
ATOM 1703 C C . GLY A 1 215 ? 6.215 17 12.766 1 89.94 215 GLY A C 1
ATOM 1704 O O . GLY A 1 215 ? 6.219 16.312 13.789 1 89.94 215 GLY A O 1
ATOM 1705 N N . GLY A 1 216 ? 6.766 16.672 11.672 1 91.69 216 GLY A N 1
ATOM 1706 C CA . GLY A 1 216 ? 7.516 15.43 11.594 1 91.69 216 GLY A CA 1
ATOM 1707 C C . GLY A 1 216 ? 8.93 15.555 12.125 1 91.69 216 GLY A C 1
ATOM 1708 O O . GLY A 1 216 ? 9.383 16.656 12.461 1 91.69 216 GLY A O 1
ATOM 1709 N N . GLU A 1 217 ? 9.555 14.453 12.25 1 96.12 217 GLU A N 1
ATOM 1710 C CA . GLU A 1 217 ? 10.938 14.375 12.727 1 96.12 217 GLU A CA 1
ATOM 1711 C C . GLU A 1 217 ? 11.891 14.031 11.586 1 96.12 217 GLU A C 1
ATOM 1713 O O . GLU A 1 217 ? 11.703 13.031 10.891 1 96.12 217 GLU A O 1
ATOM 1718 N N . TRP A 1 218 ? 12.867 14.875 11.484 1 97.88 218 TRP A N 1
ATOM 1719 C CA . TRP A 1 218 ? 13.859 14.664 10.438 1 97.88 218 TRP A CA 1
ATOM 1720 C C . TRP A 1 218 ? 15 13.781 10.938 1 97.88 218 TRP A C 1
ATOM 1722 O O . TRP A 1 218 ? 15.352 13.828 12.117 1 97.88 218 TRP A O 1
ATOM 1732 N N . ARG A 1 219 ? 15.539 12.977 10.086 1 97.88 219 ARG A N 1
ATOM 1733 C CA . ARG A 1 219 ? 16.609 12.031 10.398 1 97.88 219 ARG A CA 1
ATOM 1734 C C . ARG A 1 219 ? 17.703 12.086 9.352 1 97.88 219 ARG A C 1
ATOM 1736 O O . ARG A 1 219 ? 17.484 12.539 8.227 1 97.88 219 ARG A O 1
ATOM 1743 N N . GLY A 1 220 ? 18.875 11.766 9.758 1 97.31 220 GLY A N 1
ATOM 1744 C CA . GLY A 1 220 ? 19.984 11.641 8.828 1 97.31 220 GLY A CA 1
ATOM 1745 C C . GLY A 1 220 ? 20.312 12.945 8.109 1 97.31 220 GLY A C 1
ATOM 1746 O O . GLY A 1 220 ? 20.266 14.016 8.711 1 97.31 220 GLY A O 1
ATOM 1747 N N . THR A 1 221 ? 20.609 12.836 6.848 1 97.19 221 THR A N 1
ATOM 1748 C CA . THR A 1 221 ? 21.078 13.961 6.055 1 97.19 221 THR A CA 1
ATOM 1749 C C . THR A 1 221 ? 19.969 14.984 5.852 1 97.19 221 THR A C 1
ATOM 1751 O O . THR A 1 221 ? 20.234 16.156 5.582 1 97.19 221 THR A O 1
ATOM 1754 N N . SER A 1 222 ? 18.75 14.508 6.008 1 97.94 222 SER A N 1
ATOM 1755 C CA . SER A 1 222 ? 17.625 15.398 5.75 1 97.94 222 SER A CA 1
ATOM 1756 C C . SER A 1 222 ? 17.531 16.484 6.816 1 97.94 222 SER A C 1
ATOM 1758 O O . SER A 1 222 ? 16.828 17.484 6.629 1 97.94 222 SER A O 1
ATOM 1760 N N . LYS A 1 223 ? 18.156 16.312 7.891 1 97.56 223 LYS A N 1
ATOM 1761 C CA . LYS A 1 223 ? 18.172 17.312 8.953 1 97.56 223 LYS A CA 1
ATOM 1762 C C . LYS A 1 223 ? 18.734 18.641 8.445 1 97.56 223 LYS A C 1
ATOM 1764 O O . LYS A 1 223 ? 18.344 19.719 8.914 1 97.56 223 LYS A O 1
ATOM 1769 N N . SER A 1 224 ? 19.609 18.578 7.457 1 97.5 224 SER A N 1
ATOM 1770 C CA . SER A 1 224 ? 20.312 19.766 6.992 1 97.5 224 SER A CA 1
ATOM 1771 C C . SER A 1 224 ? 19.656 20.328 5.734 1 97.5 224 SER A C 1
ATOM 1773 O O . SER A 1 224 ? 20.125 21.328 5.172 1 97.5 224 SER A O 1
ATOM 1775 N N . TRP A 1 225 ? 18.609 19.672 5.297 1 97.88 225 TRP A N 1
ATOM 1776 C CA . TRP A 1 225 ? 17.953 20.125 4.074 1 97.88 225 TRP A CA 1
ATOM 1777 C C . TRP A 1 225 ? 17.328 21.5 4.277 1 97.88 225 TRP A C 1
ATOM 1779 O O . TRP A 1 225 ? 16.891 21.844 5.379 1 97.88 225 TRP A O 1
ATOM 1789 N N . THR A 1 226 ? 17.281 22.281 3.211 1 97.12 226 THR A N 1
ATOM 1790 C CA . THR A 1 226 ? 16.562 23.547 3.238 1 97.12 226 THR A CA 1
ATOM 1791 C C . THR A 1 226 ? 15.055 23.297 3.27 1 97.12 226 THR A C 1
ATOM 1793 O O . THR A 1 226 ? 14.586 22.203 2.941 1 97.12 226 THR A O 1
ATOM 1796 N N . LEU A 1 227 ? 14.344 24.266 3.676 1 95.44 227 LEU A N 1
ATOM 1797 C CA . LEU A 1 227 ? 12.891 24.172 3.701 1 95.44 227 LEU A CA 1
ATOM 1798 C C . LEU A 1 227 ? 12.344 23.875 2.312 1 95.44 227 LEU A C 1
ATOM 1800 O O . LEU A 1 227 ? 11.367 23.125 2.176 1 95.44 227 LEU A O 1
ATOM 1804 N N . SER A 1 228 ? 12.969 24.438 1.321 1 95.81 228 SER A N 1
ATOM 1805 C CA . SER A 1 228 ? 12.547 24.188 -0.057 1 95.81 228 SER A CA 1
ATOM 1806 C C . SER A 1 228 ? 12.734 22.734 -0.441 1 95.81 228 SER A C 1
ATOM 1808 O O . SER A 1 228 ? 11.852 22.125 -1.053 1 95.81 228 SER A O 1
ATOM 1810 N N . MET A 1 229 ? 13.859 22.141 -0.07 1 97.38 229 MET A N 1
ATOM 1811 C CA . MET A 1 229 ? 14.125 20.719 -0.335 1 97.38 229 MET A CA 1
ATOM 1812 C C . MET A 1 229 ? 13.117 19.828 0.377 1 97.38 229 MET A C 1
ATOM 1814 O O . MET A 1 229 ? 12.602 18.875 -0.209 1 97.38 229 MET A O 1
ATOM 1818 N N . LYS A 1 230 ? 12.867 20.203 1.596 1 98.12 230 LYS A N 1
ATOM 1819 C CA . LYS A 1 230 ? 11.93 19.438 2.416 1 98.12 230 LYS A CA 1
ATOM 1820 C C . LYS A 1 230 ? 10.523 19.469 1.81 1 98.12 230 LYS A C 1
ATOM 1822 O O . LYS A 1 230 ? 9.891 18.422 1.664 1 98.12 230 LYS A O 1
ATOM 1827 N N . ALA A 1 231 ? 10.109 20.594 1.38 1 97.75 231 ALA A N 1
ATOM 1828 C CA . ALA A 1 231 ? 8.797 20.75 0.756 1 97.75 231 ALA A CA 1
ATOM 1829 C C . ALA A 1 231 ? 8.766 20.078 -0.615 1 97.75 231 ALA A C 1
ATOM 1831 O O . ALA A 1 231 ? 7.738 19.516 -1.012 1 97.75 231 ALA A O 1
ATOM 1832 N N . GLU A 1 232 ? 9.828 20.141 -1.308 1 98 232 GLU A N 1
ATOM 1833 C CA . GLU A 1 232 ? 9.938 19.5 -2.613 1 98 232 GLU A CA 1
ATOM 1834 C C . GLU A 1 232 ? 9.805 17.984 -2.496 1 98 232 GLU A C 1
ATOM 1836 O O . GLU A 1 232 ? 9.109 17.344 -3.297 1 98 232 GLU A O 1
ATOM 1841 N N . PHE A 1 233 ? 10.484 17.516 -1.567 1 98.5 233 PHE A N 1
ATOM 1842 C CA . PHE A 1 233 ? 10.406 16.078 -1.328 1 98.5 233 PHE A CA 1
ATOM 1843 C C . PHE A 1 233 ? 8.984 15.664 -0.95 1 98.5 233 PHE A C 1
ATOM 1845 O O . PHE A 1 233 ? 8.461 14.672 -1.457 1 98.5 233 PHE A O 1
ATOM 1852 N N . GLY A 1 234 ? 8.359 16.422 -0.057 1 98.69 234 GLY A N 1
ATOM 1853 C CA . GLY A 1 234 ? 6.969 16.172 0.302 1 98.69 234 GLY A CA 1
ATOM 1854 C C . GLY A 1 234 ? 6.027 16.25 -0.883 1 98.69 234 GLY A C 1
ATOM 1855 O O . GLY A 1 234 ? 5.129 15.406 -1.02 1 98.69 234 GLY A O 1
ATOM 1856 N N . THR A 1 235 ? 6.238 17.219 -1.681 1 98.62 235 THR A N 1
ATOM 1857 C CA . THR A 1 235 ? 5.406 17.406 -2.863 1 98.62 235 THR A CA 1
ATOM 1858 C C . THR A 1 235 ? 5.539 16.219 -3.811 1 98.62 235 THR A C 1
ATOM 1860 O O . THR A 1 235 ? 4.543 15.719 -4.336 1 98.62 235 THR A O 1
ATOM 1863 N N . TYR A 1 236 ? 6.738 15.781 -4.004 1 98.31 236 TYR A N 1
ATOM 1864 C CA . TYR A 1 236 ? 7 14.609 -4.824 1 98.31 236 TYR A CA 1
ATOM 1865 C C . TYR A 1 236 ? 6.246 13.391 -4.293 1 98.31 236 TYR A C 1
ATOM 1867 O O . TYR A 1 236 ? 5.637 12.648 -5.062 1 98.31 236 TYR A O 1
ATOM 1875 N N . GLN A 1 237 ? 6.273 13.234 -3.027 1 98.5 237 GLN A N 1
ATOM 1876 C CA . GLN A 1 237 ? 5.586 12.109 -2.406 1 98.5 237 GLN A CA 1
ATOM 1877 C C . GLN A 1 237 ? 4.074 12.211 -2.602 1 98.5 237 GLN A C 1
ATOM 1879 O O . GLN A 1 237 ? 3.398 11.195 -2.789 1 98.5 237 GLN A O 1
ATOM 1884 N N . LEU A 1 238 ? 3.568 13.383 -2.518 1 98.69 238 LEU A N 1
ATOM 1885 C CA . LEU A 1 238 ? 2.135 13.586 -2.697 1 98.69 238 LEU A CA 1
ATOM 1886 C C . LEU A 1 238 ? 1.709 13.227 -4.117 1 98.69 238 LEU A C 1
ATOM 1888 O O . LEU A 1 238 ? 0.623 12.68 -4.328 1 98.69 238 LEU A O 1
ATOM 1892 N N . GLU A 1 239 ? 2.539 13.539 -5.039 1 98.12 239 GLU A N 1
ATOM 1893 C CA . GLU A 1 239 ? 2.258 13.141 -6.418 1 98.12 239 GLU A CA 1
ATOM 1894 C C . GLU A 1 239 ? 2.195 11.625 -6.555 1 98.12 239 GLU A C 1
ATOM 1896 O O . GLU A 1 239 ? 1.308 11.094 -7.227 1 98.12 239 GLU A O 1
ATOM 1901 N N . LYS A 1 240 ? 3.145 10.977 -5.953 1 97.88 240 LYS A N 1
ATOM 1902 C CA . LYS A 1 240 ? 3.156 9.516 -5.98 1 97.88 240 LYS A CA 1
ATOM 1903 C C . LYS A 1 240 ? 1.958 8.945 -5.23 1 97.88 240 LYS A C 1
ATOM 1905 O O . LYS A 1 240 ? 1.342 7.977 -5.684 1 97.88 240 LYS A O 1
ATOM 1910 N N . ALA A 1 241 ? 1.642 9.555 -4.102 1 98.56 241 ALA A N 1
ATOM 1911 C CA . ALA A 1 241 ? 0.495 9.109 -3.312 1 98.56 241 ALA A CA 1
ATOM 1912 C C . ALA A 1 241 ? -0.797 9.211 -4.117 1 98.56 241 ALA A C 1
ATOM 1914 O O . ALA A 1 241 ? -1.642 8.312 -4.062 1 98.56 241 ALA A O 1
ATOM 1915 N N . LEU A 1 242 ? -0.927 10.312 -4.805 1 98.31 242 LEU A N 1
ATOM 1916 C CA . LEU A 1 242 ? -2.088 10.469 -5.672 1 98.31 242 LEU A CA 1
ATOM 1917 C C . LEU A 1 242 ? -2.143 9.352 -6.715 1 98.31 242 LEU A C 1
ATOM 1919 O O . LEU A 1 242 ? -3.215 8.805 -6.988 1 98.31 242 LEU A O 1
ATOM 1923 N N . GLY A 1 243 ? -0.963 9.031 -7.297 1 97.44 243 GLY A N 1
ATOM 1924 C CA . GLY A 1 243 ? -0.9 7.922 -8.234 1 97.44 243 GLY A CA 1
ATOM 1925 C C . GLY A 1 243 ? -1.355 6.605 -7.637 1 97.44 243 GLY A C 1
ATOM 1926 O O . GLY A 1 243 ? -2.088 5.844 -8.273 1 97.44 243 GLY A O 1
ATOM 1927 N N . VAL A 1 244 ? -0.933 6.34 -6.438 1 98 244 VAL A N 1
ATOM 1928 C CA . VAL A 1 244 ? -1.319 5.109 -5.754 1 98 244 VAL A CA 1
ATOM 1929 C C . VAL A 1 244 ? -2.83 5.098 -5.531 1 98 244 VAL A C 1
ATOM 1931 O O . VAL A 1 244 ? -3.488 4.082 -5.766 1 98 244 VAL A O 1
ATOM 1934 N N . LEU A 1 245 ? -3.338 6.199 -5.074 1 97.81 245 LEU A N 1
ATOM 1935 C CA . LEU A 1 245 ? -4.773 6.301 -4.836 1 97.81 245 LEU A CA 1
ATOM 1936 C C . LEU A 1 245 ? -5.559 6 -6.105 1 97.81 245 LEU A C 1
ATOM 1938 O O . LEU A 1 245 ? -6.582 5.312 -6.062 1 97.81 245 LEU A O 1
ATOM 1942 N N . LYS A 1 246 ? -5.094 6.492 -7.203 1 96.88 246 LYS A N 1
ATOM 1943 C CA . LYS A 1 246 ? -5.785 6.293 -8.477 1 96.88 246 LYS A CA 1
ATOM 1944 C C . LYS A 1 246 ? -5.793 4.82 -8.867 1 96.88 246 LYS A C 1
ATOM 1946 O O . LYS A 1 246 ? -6.727 4.355 -9.523 1 96.88 246 LYS A O 1
ATOM 1951 N N . MET A 1 247 ? -4.777 4.121 -8.461 1 96.12 247 MET A N 1
ATOM 1952 C CA . MET A 1 247 ? -4.707 2.699 -8.773 1 96.12 247 MET A CA 1
ATOM 1953 C C . MET A 1 247 ? -5.566 1.885 -7.816 1 96.12 247 MET A C 1
ATOM 1955 O O . MET A 1 247 ? -6.25 0.949 -8.234 1 96.12 247 MET A O 1
ATOM 1959 N N . GLU A 1 248 ? -5.562 2.223 -6.59 1 94.5 248 GLU A N 1
ATOM 1960 C CA . GLU A 1 248 ? -6.238 1.425 -5.57 1 94.5 248 GLU A CA 1
ATOM 1961 C C . GLU A 1 248 ? -7.719 1.787 -5.473 1 94.5 248 GLU A C 1
ATOM 1963 O O . GLU A 1 248 ? -8.531 0.976 -5.031 1 94.5 248 GLU A O 1
ATOM 1968 N N . GLY A 1 249 ? -8.016 3.008 -5.793 1 94.19 249 GLY A N 1
ATOM 1969 C CA . GLY A 1 249 ? -9.398 3.459 -5.688 1 94.19 249 GLY A CA 1
ATOM 1970 C C . GLY A 1 249 ? -9.75 3.971 -4.305 1 94.19 249 GLY A C 1
ATOM 1971 O O . GLY A 1 249 ? -8.938 3.908 -3.385 1 94.19 249 GLY A O 1
ATOM 1972 N N . LEU A 1 250 ? -10.922 4.5 -4.207 1 94.94 250 LEU A N 1
ATOM 1973 C CA . LEU A 1 250 ? -11.422 5.012 -2.936 1 94.94 250 LEU A CA 1
ATOM 1974 C C . LEU A 1 250 ? -12.086 3.904 -2.125 1 94.94 250 LEU A C 1
ATOM 1976 O O . LEU A 1 250 ? -13.039 3.275 -2.59 1 94.94 250 LEU A O 1
ATOM 1980 N N . ARG A 1 251 ? -11.562 3.693 -0.979 1 94 251 ARG A N 1
ATOM 1981 C CA . ARG A 1 251 ? -12.125 2.67 -0.103 1 94 251 ARG A CA 1
ATOM 1982 C C . ARG A 1 251 ? -12.508 3.258 1.251 1 94 251 ARG A C 1
ATOM 1984 O O . ARG A 1 251 ? -11.719 3.213 2.199 1 94 251 ARG A O 1
ATOM 1991 N N . PRO A 1 252 ? -13.688 3.721 1.318 1 96 252 PRO A N 1
ATOM 1992 C CA . PRO A 1 252 ? -14.117 4.32 2.582 1 96 252 PRO A CA 1
ATOM 1993 C C . PRO A 1 252 ? -14.289 3.293 3.697 1 96 252 PRO A C 1
ATOM 1995 O O . PRO A 1 252 ? -14.93 2.256 3.492 1 96 252 PRO A O 1
ATOM 1998 N N . ILE A 1 253 ? -13.773 3.553 4.82 1 96.62 253 ILE A N 1
ATOM 1999 C CA . ILE A 1 253 ? -13.859 2.674 5.98 1 96.62 253 ILE A CA 1
ATOM 2000 C C . ILE A 1 253 ? -14.93 3.189 6.945 1 96.62 253 ILE A C 1
ATOM 2002 O O . ILE A 1 253 ? -14.734 4.219 7.598 1 96.62 253 ILE A O 1
ATOM 2006 N N . LYS A 1 254 ? -15.93 2.492 7.031 1 96.31 254 LYS A N 1
ATOM 2007 C CA . LYS A 1 254 ? -17.016 2.793 7.961 1 96.31 254 LYS A CA 1
ATOM 2008 C C . LYS A 1 254 ? -16.781 2.137 9.32 1 96.31 254 LYS A C 1
ATOM 2010 O O . LYS A 1 254 ? -16.062 1.139 9.414 1 96.31 254 LYS A O 1
ATOM 2015 N N . PRO A 1 255 ? -17.359 2.758 10.32 1 95.12 255 PRO A N 1
ATOM 2016 C CA . PRO A 1 255 ? -17.141 2.186 11.656 1 95.12 255 PRO A CA 1
ATOM 2017 C C . PRO A 1 255 ? -17.625 0.74 11.758 1 95.12 255 PRO A C 1
ATOM 2019 O O . PRO A 1 255 ? -17.047 -0.055 12.5 1 95.12 255 PRO A O 1
ATOM 2022 N N . GLU A 1 256 ? -18.625 0.352 10.984 1 94.62 256 GLU A N 1
ATOM 2023 C CA . GLU A 1 256 ? -19.188 -0.994 11.023 1 94.62 256 GLU A CA 1
ATOM 2024 C C . GLU A 1 256 ? -18.188 -2.025 10.5 1 94.62 256 GLU A C 1
ATOM 2026 O O . GLU A 1 256 ? -18.297 -3.213 10.82 1 94.62 256 GLU A O 1
ATOM 2031 N N . ALA A 1 257 ? -17.297 -1.589 9.711 1 94.75 257 ALA A N 1
ATOM 2032 C CA . ALA A 1 257 ? -16.344 -2.504 9.102 1 94.75 257 ALA A CA 1
ATOM 2033 C C . ALA A 1 257 ? -15.156 -2.771 10.031 1 94.75 257 ALA A C 1
ATOM 2035 O O . ALA A 1 257 ? -14.367 -3.689 9.797 1 94.75 257 ALA A O 1
ATOM 2036 N N . LEU A 1 258 ? -15.008 -1.986 11.062 1 94.12 258 LEU A N 1
ATOM 2037 C CA . LEU A 1 258 ? -13.867 -2.082 11.961 1 94.12 258 LEU A CA 1
ATOM 2038 C C . LEU A 1 258 ? -14.102 -3.156 13.016 1 94.12 258 LEU A C 1
ATOM 2040 O O . LEU A 1 258 ? -15.211 -3.299 13.531 1 94.12 258 LEU A O 1
ATOM 2044 N N . PRO A 1 259 ? -13.078 -3.924 13.266 1 88.88 259 PRO A N 1
ATOM 2045 C CA . PRO A 1 259 ? -13.195 -4.855 14.391 1 88.88 259 PRO A CA 1
ATOM 2046 C C . PRO A 1 259 ? -13.219 -4.148 15.742 1 88.88 259 PRO A C 1
ATOM 2048 O O . PRO A 1 259 ? -12.891 -2.961 15.828 1 88.88 259 PRO A O 1
ATOM 2051 N N . ASP A 1 260 ? -13.555 -4.926 16.75 1 84.69 260 ASP A N 1
ATOM 2052 C CA . ASP A 1 260 ? -13.602 -4.348 18.094 1 84.69 260 ASP A CA 1
ATOM 2053 C C . ASP A 1 260 ? -12.203 -4.117 18.641 1 84.69 260 ASP A C 1
ATOM 2055 O O . ASP A 1 260 ? -11.977 -3.191 19.422 1 84.69 260 ASP A O 1
ATOM 2059 N N . SER A 1 261 ? -11.297 -5.102 18.312 1 79.25 261 SER A N 1
ATOM 2060 C CA . SER A 1 261 ? -9.898 -5.004 18.719 1 79.25 261 SER A CA 1
ATOM 2061 C C . SER A 1 261 ? -8.977 -5.645 17.688 1 79.25 261 SER A C 1
ATOM 2063 O O . SER A 1 261 ? -9.406 -6.488 16.906 1 79.25 261 SER A O 1
ATOM 2065 N N . LEU A 1 262 ? -7.801 -5.164 17.594 1 71.81 262 LEU A N 1
ATOM 2066 C CA . LEU A 1 262 ? -6.832 -5.754 16.672 1 71.81 262 LEU A CA 1
ATOM 2067 C C . LEU A 1 262 ? -6.363 -7.117 17.172 1 71.81 262 LEU A C 1
ATOM 2069 O O . LEU A 1 262 ? -5.957 -7.969 16.391 1 71.81 262 LEU A O 1
ATOM 2073 N N . PHE A 1 263 ? -6.375 -7.324 18.578 1 63 263 PHE A N 1
ATOM 2074 C CA . PHE A 1 263 ? -5.938 -8.586 19.172 1 63 263 PHE A CA 1
ATOM 2075 C C . PHE A 1 263 ? -7.102 -9.297 19.859 1 63 263 PHE A C 1
ATOM 2077 O O . PHE A 1 263 ? -7.32 -9.141 21.062 1 63 263 PHE A O 1
ATOM 2084 N N . PRO A 1 264 ? -7.953 -9.953 19.156 1 48.16 264 PRO A N 1
ATOM 2085 C CA . PRO A 1 264 ? -9.109 -10.523 19.844 1 48.16 264 PRO A CA 1
ATOM 2086 C C . PRO A 1 264 ? -8.727 -11.57 20.875 1 48.16 264 PRO A C 1
ATOM 2088 O O . PRO A 1 264 ? -9.422 -11.75 21.875 1 48.16 264 PRO A O 1
ATOM 2091 N N . PHE A 1 265 ? -7.801 -12.562 20.656 1 43.06 265 PHE A N 1
ATOM 2092 C CA . PHE A 1 265 ? -7.555 -13.656 21.578 1 43.06 265 PHE A CA 1
ATOM 2093 C C . PHE A 1 265 ? -6.758 -13.18 22.781 1 43.06 265 PHE A C 1
ATOM 2095 O O . PHE A 1 265 ? -6.293 -13.992 23.594 1 43.06 265 PHE A O 1
ATOM 2102 N N . ALA A 1 266 ? -6.383 -12.125 23 1 39.22 266 ALA A N 1
ATOM 2103 C CA . ALA A 1 266 ? -5.746 -11.82 24.281 1 39.22 266 ALA A CA 1
ATOM 2104 C C . ALA A 1 266 ? -6.727 -11.984 25.438 1 39.22 266 ALA A C 1
ATOM 2106 O O . ALA A 1 266 ? -7.781 -11.344 25.469 1 39.22 266 ALA A O 1
ATOM 2107 N N . GLN A 1 267 ? -6.758 -13.141 26 1 32.06 267 GLN A N 1
ATOM 2108 C CA . GLN A 1 267 ? -7.488 -13.555 27.188 1 32.06 267 GLN A CA 1
ATOM 2109 C C . GLN A 1 267 ? -7.414 -12.484 28.281 1 32.06 267 GLN A C 1
ATOM 2111 O O . GLN A 1 267 ? -6.336 -11.969 28.578 1 32.06 267 GLN A O 1
ATOM 2116 N N . LYS A 1 268 ? -8.43 -11.828 28.625 1 32.78 268 LYS A N 1
ATOM 2117 C CA . LYS A 1 268 ? -8.508 -11.148 29.922 1 32.78 268 LYS A CA 1
ATOM 2118 C C . LYS A 1 268 ? -8 -12.055 31.031 1 32.78 268 LYS A C 1
ATOM 2120 O O . LYS A 1 268 ? -8.555 -13.125 31.281 1 32.78 268 LYS A O 1
ATOM 2125 N N . LYS A 1 269 ? -6.703 -12.078 31.234 1 31.36 269 LYS A N 1
ATOM 2126 C CA . LYS A 1 269 ? -6.359 -12.672 32.531 1 31.36 269 LYS A CA 1
ATOM 2127 C C . LYS A 1 269 ? -7.289 -12.18 33.625 1 31.36 269 LYS A C 1
ATOM 2129 O O . LYS A 1 269 ? -7.531 -10.977 33.75 1 31.36 269 LYS A O 1
ATOM 2134 N N . ASN A 1 270 ? -8.25 -12.883 33.906 1 25.81 270 ASN A N 1
ATOM 2135 C CA . ASN A 1 270 ? -9.047 -12.68 35.125 1 25.81 270 ASN A CA 1
ATOM 2136 C C . ASN A 1 270 ? -8.211 -12.109 36.25 1 25.81 270 ASN A C 1
ATOM 2138 O O . ASN A 1 270 ? -7.188 -12.688 36.625 1 25.81 270 ASN A O 1
ATOM 2142 N N . ALA A 1 271 ? -8.469 -10.984 36.656 1 23.58 271 ALA A N 1
ATOM 2143 C CA . ALA A 1 271 ? -8.078 -10.461 37.969 1 23.58 271 ALA A CA 1
ATOM 2144 C C . ALA A 1 271 ? -8.625 -11.344 39.094 1 23.58 271 ALA A C 1
ATOM 2146 O O . ALA A 1 271 ? -9.773 -11.781 39.031 1 23.58 271 ALA A O 1
ATOM 2147 N N . MET B 1 1 ? 52.094 -32.438 -23.531 1 17.55 1 MET B N 1
ATOM 2148 C CA . MET B 1 1 ? 52.125 -33.844 -23.938 1 17.55 1 MET B CA 1
ATOM 2149 C C . MET B 1 1 ? 50.75 -34.5 -23.672 1 17.55 1 MET B C 1
ATOM 2151 O O . MET B 1 1 ? 50.188 -35.094 -24.562 1 17.55 1 MET B O 1
ATOM 2155 N N . ILE B 1 2 ? 50.531 -35.125 -22.438 1 17.94 2 ILE B N 1
ATOM 2156 C CA . ILE B 1 2 ? 50.062 -36.469 -22.141 1 17.94 2 ILE B CA 1
ATOM 2157 C C . ILE B 1 2 ? 48.562 -36.438 -21.906 1 17.94 2 ILE B C 1
ATOM 2159 O O . ILE B 1 2 ? 48.094 -36.344 -20.766 1 17.94 2 ILE B O 1
ATOM 2163 N N . ILE B 1 3 ? 47.781 -35.438 -22.297 1 19.94 3 ILE B N 1
ATOM 2164 C CA . ILE B 1 3 ? 46.469 -35.125 -21.703 1 19.94 3 ILE B CA 1
ATOM 2165 C C . ILE B 1 3 ? 45.5 -36.25 -22.016 1 19.94 3 ILE B C 1
ATOM 2167 O O . ILE B 1 3 ? 44.375 -36 -22.5 1 19.94 3 ILE B O 1
ATOM 2171 N N . ALA B 1 4 ? 46 -37.5 -22.469 1 20.09 4 ALA B N 1
ATOM 2172 C CA . ALA B 1 4 ? 45.312 -38.531 -23.25 1 20.09 4 ALA B CA 1
ATOM 2173 C C . ALA B 1 4 ? 44.281 -39.281 -22.391 1 20.09 4 ALA B C 1
ATOM 2175 O O . ALA B 1 4 ? 44.094 -40.469 -22.562 1 20.09 4 ALA B O 1
ATOM 2176 N N . ILE B 1 5 ? 43.938 -38.75 -21.109 1 21.12 5 ILE B N 1
ATOM 2177 C CA . ILE B 1 5 ? 43.5 -39.844 -20.219 1 21.12 5 ILE B CA 1
ATOM 2178 C C . ILE B 1 5 ? 42.312 -40.562 -20.828 1 21.12 5 ILE B C 1
ATOM 2180 O O . ILE B 1 5 ? 41.5 -39.969 -21.516 1 21.12 5 ILE B O 1
ATOM 2184 N N . MET B 1 6 ? 41.938 -41.844 -20.406 1 18.98 6 MET B N 1
ATOM 2185 C CA . MET B 1 6 ? 41.406 -43.156 -20.719 1 18.98 6 MET B CA 1
ATOM 2186 C C . MET B 1 6 ? 39.906 -43.156 -20.734 1 18.98 6 MET B C 1
ATOM 2188 O O . MET B 1 6 ? 39.281 -42.719 -19.766 1 18.98 6 MET B O 1
ATOM 2192 N N . ILE B 1 7 ? 39.094 -43.031 -21.875 1 22.28 7 ILE B N 1
ATOM 2193 C CA . ILE B 1 7 ? 37.75 -43.188 -22.422 1 22.28 7 ILE B CA 1
ATOM 2194 C C . ILE B 1 7 ? 37.125 -44.531 -21.984 1 22.28 7 ILE B C 1
ATOM 2196 O O . ILE B 1 7 ? 37.406 -45.562 -22.594 1 22.28 7 ILE B O 1
ATOM 2200 N N . GLY B 1 8 ? 37.375 -44.969 -20.656 1 19.66 8 GLY B N 1
ATOM 2201 C CA . GLY B 1 8 ? 37.156 -46.375 -20.438 1 19.66 8 GLY B CA 1
ATOM 2202 C C . GLY B 1 8 ? 35.719 -46.812 -20.781 1 19.66 8 GLY B C 1
ATOM 2203 O O . GLY B 1 8 ? 34.812 -45.969 -20.844 1 19.66 8 GLY B O 1
ATOM 2204 N N . GLU B 1 9 ? 35.375 -48.125 -21.109 1 22.31 9 GLU B N 1
ATOM 2205 C CA . GLU B 1 9 ? 34.5 -49.125 -21.719 1 22.31 9 GLU B CA 1
ATOM 2206 C C . GLU B 1 9 ? 33.25 -49.375 -20.891 1 22.31 9 GLU B C 1
ATOM 2208 O O . GLU B 1 9 ? 33.281 -50.062 -19.875 1 22.31 9 GLU B O 1
ATOM 2213 N N . ILE B 1 10 ? 32.5 -48.312 -20.344 1 21.08 10 ILE B N 1
ATOM 2214 C CA . ILE B 1 10 ? 31.406 -48.656 -19.453 1 21.08 10 ILE B CA 1
ATOM 2215 C C . ILE B 1 10 ? 30.422 -49.562 -20.172 1 21.08 10 ILE B C 1
ATOM 2217 O O . ILE B 1 10 ? 29.859 -49.219 -21.203 1 21.08 10 ILE B O 1
ATOM 2221 N N . GLN B 1 11 ? 30.469 -50.938 -20.016 1 19.28 11 GLN B N 1
ATOM 2222 C CA . GLN B 1 11 ? 29.797 -52.156 -20.453 1 19.28 11 GLN B CA 1
ATOM 2223 C C . GLN B 1 11 ? 28.297 -52.094 -20.219 1 19.28 11 GLN B C 1
ATOM 2225 O O . GLN B 1 11 ? 27.844 -51.531 -19.203 1 19.28 11 GLN B O 1
ATOM 2230 N N . ALA B 1 12 ? 27.312 -52.375 -21.172 1 21.02 12 ALA B N 1
ATOM 2231 C CA . ALA B 1 12 ? 25.938 -52.406 -21.656 1 21.02 12 ALA B CA 1
ATOM 2232 C C . ALA B 1 12 ? 25.062 -53.312 -20.781 1 21.02 12 ALA B C 1
ATOM 2234 O O . ALA B 1 12 ? 24.25 -54.094 -21.297 1 21.02 12 ALA B O 1
ATOM 2235 N N . GLY B 1 13 ? 25.406 -53.656 -19.438 1 20.5 13 GLY B N 1
ATOM 2236 C CA . GLY B 1 13 ? 24.719 -54.844 -18.938 1 20.5 13 GLY B CA 1
ATOM 2237 C C . GLY B 1 13 ? 23.203 -54.656 -18.891 1 20.5 13 GLY B C 1
ATOM 2238 O O . GLY B 1 13 ? 22.703 -53.562 -18.703 1 20.5 13 GLY B O 1
ATOM 2239 N N . SER B 1 14 ? 22.328 -55.594 -19.438 1 20.72 14 SER B N 1
ATOM 2240 C CA . SER B 1 14 ? 20.969 -55.969 -19.812 1 20.72 14 SER B CA 1
ATOM 2241 C C . SER B 1 14 ? 20.031 -55.969 -18.609 1 20.72 14 SER B C 1
ATOM 2243 O O . SER B 1 14 ? 20.031 -56.906 -17.812 1 20.72 14 SER B O 1
ATOM 2245 N N . PHE B 1 15 ? 20.141 -54.969 -17.625 1 21.84 15 PHE B N 1
ATOM 2246 C CA . PHE B 1 15 ? 19.344 -55.25 -16.438 1 21.84 15 PHE B CA 1
ATOM 2247 C C . PHE B 1 15 ? 17.875 -55.406 -16.812 1 21.84 15 PHE B C 1
ATOM 2249 O O . PHE B 1 15 ? 17.297 -54.531 -17.484 1 21.84 15 PHE B O 1
ATOM 2256 N N . LEU B 1 16 ? 17.281 -56.625 -16.922 1 21.69 16 LEU B N 1
ATOM 2257 C CA . LEU B 1 16 ? 15.992 -57.25 -17.172 1 21.69 16 LEU B CA 1
ATOM 2258 C C . LEU B 1 16 ? 14.93 -56.688 -16.234 1 21.69 16 LEU B C 1
ATOM 2260 O O . LEU B 1 16 ? 14.992 -56.906 -15.016 1 21.69 16 LEU B O 1
ATOM 2264 N N . ILE B 1 17 ? 14.562 -55.375 -16.328 1 20.84 17 ILE B N 1
ATOM 2265 C CA . ILE B 1 17 ? 13.562 -54.656 -15.539 1 20.84 17 ILE B CA 1
ATOM 2266 C C . ILE B 1 17 ? 12.242 -55.406 -15.578 1 20.84 17 ILE B C 1
ATOM 2268 O O . ILE B 1 17 ? 11.68 -55.625 -16.656 1 20.84 17 ILE B O 1
ATOM 2272 N N . ASN B 1 18 ? 12.016 -56.312 -14.586 1 20.5 18 ASN B N 1
ATOM 2273 C CA . ASN B 1 18 ? 10.906 -57.219 -14.375 1 20.5 18 ASN B CA 1
ATOM 2274 C C . ASN B 1 18 ? 9.562 -56.5 -14.422 1 20.5 18 ASN B C 1
ATOM 2276 O O . ASN B 1 18 ? 9.391 -55.469 -13.773 1 20.5 18 ASN B O 1
ATOM 2280 N N . THR B 1 19 ? 8.648 -56.562 -15.484 1 22.84 19 THR B N 1
ATOM 2281 C CA . THR B 1 19 ? 7.379 -56.156 -16.062 1 22.84 19 THR B CA 1
ATOM 2282 C C . THR B 1 19 ? 6.234 -56.406 -15.086 1 22.84 19 THR B C 1
ATOM 2284 O O . THR B 1 19 ? 5.07 -56.156 -15.414 1 22.84 19 THR B O 1
ATOM 2287 N N . ARG B 1 20 ? 6.418 -57.062 -13.898 1 22.56 20 ARG B N 1
ATOM 2288 C CA . ARG B 1 20 ? 5.277 -57.812 -13.383 1 22.56 20 ARG B CA 1
ATOM 2289 C C . ARG B 1 20 ? 4.215 -56.875 -12.828 1 22.56 20 ARG B C 1
ATOM 2291 O O . ARG B 1 20 ? 3.031 -57.219 -12.789 1 22.56 20 ARG B O 1
ATOM 2298 N N . TYR B 1 21 ? 4.535 -55.781 -12.062 1 23.12 21 TYR B N 1
ATOM 2299 C CA . TYR B 1 21 ? 3.605 -55.406 -11 1 23.12 21 TYR B CA 1
ATOM 2300 C C . TYR B 1 21 ? 2.432 -54.625 -11.555 1 23.12 21 TYR B C 1
ATOM 2302 O O . TYR B 1 21 ? 2.385 -53.375 -11.422 1 23.12 21 TYR B O 1
ATOM 2310 N N . TYR B 1 22 ? 2.131 -54.5 -12.859 1 23.25 22 TYR B N 1
ATOM 2311 C CA . TYR B 1 22 ? 1.15 -53.594 -13.438 1 23.25 22 TYR B CA 1
ATOM 2312 C C . TYR B 1 22 ? -0.265 -53.969 -13.039 1 23.25 22 TYR B C 1
ATOM 2314 O O . TYR B 1 22 ? -1.232 -53.312 -13.406 1 23.25 22 TYR B O 1
ATOM 2322 N N . SER B 1 23 ? -0.559 -55.188 -12.586 1 24.11 23 SER B N 1
ATOM 2323 C CA . SER B 1 23 ? -1.887 -55.75 -12.797 1 24.11 23 SER B CA 1
ATOM 2324 C C . SER B 1 23 ? -2.906 -55.156 -11.844 1 24.11 23 SER B C 1
ATOM 2326 O O . SER B 1 23 ? -4.098 -55.094 -12.156 1 24.11 23 SER B O 1
ATOM 2328 N N . VAL B 1 24 ? -2.543 -54.906 -10.594 1 25.08 24 VAL B N 1
ATOM 2329 C CA . VAL B 1 24 ? -3.555 -55.031 -9.547 1 25.08 24 VAL B CA 1
ATOM 2330 C C . VAL B 1 24 ? -4.461 -53.812 -9.555 1 25.08 24 VAL B C 1
ATOM 2332 O O . VAL B 1 24 ? -5.582 -53.844 -9.047 1 25.08 24 VAL B O 1
ATOM 2335 N N . GLU B 1 25 ? -3.924 -52.688 -10.016 1 25.08 25 GLU B N 1
ATOM 2336 C CA . GLU B 1 25 ? -4.574 -51.438 -9.57 1 25.08 25 GLU B CA 1
ATOM 2337 C C . GLU B 1 25 ? -5.887 -51.219 -10.32 1 25.08 25 GLU B C 1
ATOM 2339 O O . GLU B 1 25 ? -6.578 -50.219 -10.078 1 25.08 25 GLU B O 1
ATOM 2344 N N . ARG B 1 26 ? -6.172 -51.969 -11.344 1 25.53 26 ARG B N 1
ATOM 2345 C CA . ARG B 1 26 ? -7.328 -51.656 -12.188 1 25.53 26 ARG B CA 1
ATOM 2346 C C . ARG B 1 26 ? -8.633 -51.875 -11.43 1 25.53 26 ARG B C 1
ATOM 2348 O O . ARG B 1 26 ? -9.664 -51.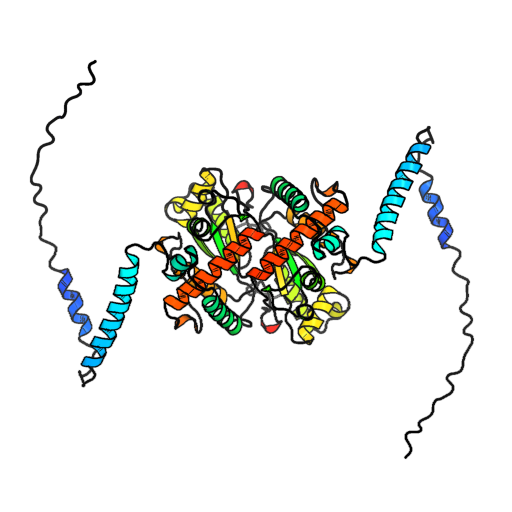312 -11.766 1 25.53 26 ARG B O 1
ATOM 2355 N N . HIS B 1 27 ? -8.609 -52.844 -10.5 1 26.64 27 HIS B N 1
ATOM 2356 C CA . HIS B 1 27 ? -9.914 -53.375 -10.109 1 26.64 27 HIS B CA 1
ATOM 2357 C C . HIS B 1 27 ? -10.68 -52.375 -9.25 1 26.64 27 HIS B C 1
ATOM 2359 O O . HIS B 1 27 ? -11.906 -52.438 -9.164 1 26.64 27 HIS B O 1
ATOM 2365 N N . MET B 1 28 ? -9.898 -51.688 -8.383 1 25.03 28 MET B N 1
ATOM 2366 C CA . MET B 1 28 ? -10.625 -51.094 -7.27 1 25.03 28 MET B CA 1
ATOM 2367 C C . MET B 1 28 ? -11.5 -49.938 -7.754 1 25.03 28 MET B C 1
ATOM 2369 O O . MET B 1 28 ? -12.32 -49.406 -7 1 25.03 28 MET B O 1
ATOM 2373 N N . LEU B 1 29 ? -11.188 -49.344 -8.945 1 26.08 29 LEU B N 1
ATOM 2374 C CA . LEU B 1 29 ? -11.945 -48.156 -9.32 1 26.08 29 LEU B CA 1
ATOM 2375 C C . LEU B 1 29 ? -13.391 -48.531 -9.641 1 26.08 29 LEU B C 1
ATOM 2377 O O . LEU B 1 29 ? -14.211 -47.625 -9.891 1 26.08 29 LEU B O 1
ATOM 2381 N N . LYS B 1 30 ? -13.617 -49.812 -9.906 1 28.62 30 LYS B N 1
ATOM 2382 C CA . LYS B 1 30 ? -14.922 -50.156 -10.445 1 28.62 30 LYS B CA 1
ATOM 2383 C C . LYS B 1 30 ? -16.016 -50.031 -9.383 1 28.62 30 LYS B C 1
ATOM 2385 O O . LYS B 1 30 ? -17.156 -49.719 -9.688 1 28.62 30 LYS B O 1
ATOM 2390 N N . SER B 1 31 ? -15.625 -50.469 -8.188 1 28.61 31 SER B N 1
ATOM 2391 C CA . SER B 1 31 ? -16.75 -50.875 -7.332 1 28.61 31 SER B CA 1
ATOM 2392 C C . SER B 1 31 ? -17.5 -49.656 -6.824 1 28.61 31 SER B C 1
ATOM 2394 O O . SER B 1 31 ? -18.625 -49.781 -6.328 1 28.61 31 SER B O 1
ATOM 2396 N N . CYS B 1 32 ? -16.75 -48.625 -6.59 1 27.67 32 CYS B N 1
ATOM 2397 C CA . CYS B 1 32 ? -17.438 -47.656 -5.75 1 27.67 32 CYS B CA 1
ATOM 2398 C C . CYS B 1 32 ? -18.578 -46.969 -6.52 1 27.67 32 CYS B C 1
ATOM 2400 O O . CYS B 1 32 ? -19.25 -46.094 -5.996 1 27.67 32 CYS B O 1
ATOM 2402 N N . PHE B 1 33 ? -18.625 -47.125 -7.859 1 28.81 33 PHE B N 1
ATOM 2403 C CA . PHE B 1 33 ? -19.641 -46.406 -8.625 1 28.81 33 PHE B CA 1
ATOM 2404 C C . PHE B 1 33 ? -21.031 -47 -8.375 1 28.81 33 PHE B C 1
ATOM 2406 O O . PHE B 1 33 ? -22.016 -46.531 -8.922 1 28.81 33 PHE B O 1
ATOM 2413 N N . SER B 1 34 ? -20.984 -48.25 -7.898 1 28.05 34 SER B N 1
ATOM 2414 C CA . SER B 1 34 ? -22.25 -48.969 -8.062 1 28.05 34 SER B CA 1
ATOM 2415 C C . SER B 1 34 ? -23.344 -48.344 -7.207 1 28.05 34 SER B C 1
ATOM 2417 O O . SER B 1 34 ? -24.531 -48.562 -7.461 1 28.05 34 SER B O 1
ATOM 2419 N N . LEU B 1 35 ? -22.984 -48.219 -5.934 1 30.02 35 LEU B N 1
ATOM 2420 C CA . LEU B 1 35 ? -24.109 -48.344 -5.027 1 30.02 35 LEU B CA 1
ATOM 2421 C C . LEU B 1 35 ? -25.109 -47.219 -5.219 1 30.02 35 LEU B C 1
ATOM 2423 O O . LEU B 1 35 ? -26.281 -47.344 -4.867 1 30.02 35 LEU B O 1
ATOM 2427 N N . VAL B 1 36 ? -24.562 -46 -5.16 1 30.58 36 VAL B N 1
ATOM 2428 C CA . VAL B 1 36 ? -25.531 -45.031 -4.688 1 30.58 36 VAL B CA 1
ATOM 2429 C C . VAL B 1 36 ? -26.516 -44.688 -5.812 1 30.58 36 VAL B C 1
ATOM 2431 O O . VAL B 1 36 ? -27.297 -43.719 -5.703 1 30.58 36 VAL B O 1
ATOM 2434 N N . PHE B 1 37 ? -26.172 -45.125 -7.02 1 29.02 37 PHE B N 1
ATOM 2435 C CA . PHE B 1 37 ? -27.016 -44.5 -8.039 1 29.02 37 PHE B CA 1
ATOM 2436 C C . PHE B 1 37 ? -28.406 -45.125 -8.055 1 29.02 37 PHE B C 1
ATOM 2438 O O . PHE B 1 37 ? -28.547 -46.344 -8.266 1 29.02 37 PHE B O 1
ATOM 2445 N N . PRO B 1 38 ? -29.391 -44.625 -7.25 1 31.81 38 PRO B N 1
ATOM 2446 C CA . PRO B 1 38 ? -30.703 -45.25 -7.418 1 31.81 38 PRO B CA 1
ATOM 2447 C C . PRO B 1 38 ? -31.062 -45.469 -8.883 1 31.81 38 PRO B C 1
ATOM 2449 O O . PRO B 1 38 ? -30.406 -44.906 -9.773 1 31.81 38 PRO B O 1
ATOM 2452 N N . ARG B 1 39 ? -32.312 -45.938 -9.148 1 30.53 39 ARG B N 1
ATOM 2453 C CA . ARG B 1 39 ? -32.969 -46.438 -10.352 1 30.53 39 ARG B CA 1
ATOM 2454 C C . ARG B 1 39 ? -32.875 -45.469 -11.5 1 30.53 39 ARG B C 1
ATOM 2456 O O . ARG B 1 39 ? -32.938 -44.25 -11.297 1 30.53 39 ARG B O 1
ATOM 2463 N N . PRO B 1 40 ? -32.344 -45.938 -12.766 1 32.59 40 PRO B N 1
ATOM 2464 C CA . PRO B 1 40 ? -31.875 -45.344 -14.023 1 32.59 40 PRO B CA 1
ATOM 2465 C C . PRO B 1 40 ? -32.938 -44.5 -14.711 1 32.59 40 PRO B C 1
ATOM 2467 O O . PRO B 1 40 ? -32.844 -44.25 -15.914 1 32.59 40 PRO B O 1
ATOM 2470 N N . VAL B 1 41 ? -33.906 -43.812 -14.023 1 32.72 41 VAL B N 1
ATOM 2471 C CA . VAL B 1 41 ? -34.938 -43.25 -14.922 1 32.72 41 VAL B CA 1
ATOM 2472 C C . VAL B 1 41 ? -34.25 -42.531 -16.078 1 32.72 41 VAL B C 1
ATOM 2474 O O . VAL B 1 41 ? -33.062 -42.188 -15.992 1 32.72 41 VAL B O 1
ATOM 2477 N N . GLY B 1 42 ? -35.062 -41.844 -17.016 1 34.41 42 GLY B N 1
ATOM 2478 C CA . GLY B 1 42 ? -34.906 -41.219 -18.328 1 34.41 42 GLY B CA 1
ATOM 2479 C C . GLY B 1 42 ? -33.812 -40.125 -18.344 1 34.41 42 GLY B C 1
ATOM 2480 O O . GLY B 1 42 ? -33.719 -39.375 -19.312 1 34.41 42 GLY B O 1
ATOM 2481 N N . PHE B 1 43 ? -33.25 -39.781 -17.25 1 35.34 43 PHE B N 1
ATOM 2482 C CA . PHE B 1 43 ? -32.406 -38.594 -17.219 1 35.34 43 PHE B CA 1
ATOM 2483 C C . PHE B 1 43 ? -31.094 -38.844 -17.969 1 35.34 43 PHE B C 1
ATOM 2485 O O . PHE B 1 43 ? -30.141 -38.062 -17.797 1 35.34 43 PHE B O 1
ATOM 2492 N N . LEU B 1 44 ? -30.969 -39.938 -18.703 1 35.16 44 LEU B N 1
ATOM 2493 C CA . LEU B 1 44 ? -29.656 -40.406 -19.125 1 35.16 44 LEU B CA 1
ATOM 2494 C C . LEU B 1 44 ? -29.016 -39.406 -20.094 1 35.16 44 LEU B C 1
ATOM 2496 O O . LEU B 1 44 ? -27.797 -39.188 -20.062 1 35.16 44 LEU B O 1
ATOM 2500 N N . HIS B 1 45 ? -29.766 -39.094 -21.125 1 41.94 45 HIS B N 1
ATOM 2501 C CA . HIS B 1 45 ? -29.109 -38.625 -22.328 1 41.94 45 HIS B CA 1
ATOM 2502 C C . HIS B 1 45 ? -28.547 -37.219 -22.141 1 41.94 45 HIS B C 1
ATOM 2504 O O . HIS B 1 45 ? -27.484 -36.875 -22.672 1 41.94 45 HIS B O 1
ATOM 2510 N N . LEU B 1 46 ? -29.406 -36.344 -21.531 1 42.09 46 LEU B N 1
ATOM 2511 C CA . LEU B 1 46 ? -29.016 -34.938 -21.469 1 42.09 46 LEU B CA 1
ATOM 2512 C C . LEU B 1 46 ? -27.781 -34.781 -20.609 1 42.09 46 LEU B C 1
ATOM 2514 O O . LEU B 1 46 ? -27 -33.812 -20.797 1 42.09 46 LEU B O 1
ATOM 2518 N N . THR B 1 47 ? -27.547 -35.781 -19.781 1 47.94 47 THR B N 1
ATOM 2519 C CA . THR B 1 47 ? -26.453 -35.594 -18.844 1 47.94 47 THR B CA 1
ATOM 2520 C C . THR B 1 47 ? -25.109 -35.844 -19.531 1 47.94 47 THR B C 1
ATOM 2522 O O . THR B 1 47 ? -24.109 -35.219 -19.172 1 47.94 47 THR B O 1
ATOM 2525 N N . ARG B 1 48 ? -25.156 -36.688 -20.609 1 48.34 48 ARG B N 1
ATOM 2526 C CA . ARG B 1 48 ? -23.891 -36.938 -21.297 1 48.34 48 ARG B CA 1
ATOM 2527 C C . ARG B 1 48 ? -23.438 -35.719 -22.094 1 48.34 48 ARG B C 1
ATOM 2529 O O . ARG B 1 48 ? -22.266 -35.344 -22.062 1 48.34 48 ARG B O 1
ATOM 2536 N N . GLY B 1 49 ? -24.406 -35.062 -22.703 1 48.66 49 GLY B N 1
ATOM 2537 C CA . GLY B 1 49 ? -24.094 -33.875 -23.5 1 48.66 49 GLY B CA 1
ATOM 2538 C C . GLY B 1 49 ? -23.594 -32.719 -22.656 1 48.66 49 GLY B C 1
ATOM 2539 O O . GLY B 1 49 ? -22.672 -32 -23.062 1 48.66 49 GLY B O 1
ATOM 2540 N N . MET B 1 50 ? -24.203 -32.594 -21.516 1 52.31 50 MET B N 1
ATOM 2541 C CA . MET B 1 50 ? -23.766 -31.516 -20.625 1 52.31 50 MET B CA 1
ATOM 2542 C C . MET B 1 50 ? -22.375 -31.812 -20.062 1 52.31 50 MET B C 1
ATOM 2544 O O . MET B 1 50 ? -21.531 -30.922 -19.969 1 52.31 50 MET B O 1
ATOM 2548 N N . TYR B 1 51 ? -22.125 -33.125 -19.781 1 48.94 51 TYR B N 1
ATOM 2549 C CA . TYR B 1 51 ? -20.812 -33.5 -19.312 1 48.94 51 TYR B CA 1
ATOM 2550 C C . TYR B 1 51 ? -19.781 -33.406 -20.438 1 48.94 51 TYR B C 1
ATOM 2552 O O . TYR B 1 51 ? -18.656 -32.969 -20.219 1 48.94 51 TYR B O 1
ATOM 2560 N N . GLU B 1 52 ? -20.125 -33.75 -21.609 1 52.5 52 GLU B N 1
ATOM 2561 C CA . GLU B 1 52 ? -19.219 -33.656 -22.75 1 52.5 52 GLU B CA 1
ATOM 2562 C C . GLU B 1 52 ? -18.922 -32.219 -23.094 1 52.5 52 GLU B C 1
ATOM 2564 O O . GLU B 1 52 ? -17.781 -31.859 -23.391 1 52.5 52 GLU B O 1
ATOM 2569 N N . LYS B 1 53 ? -19.859 -31.344 -23.016 1 50.75 53 LYS B N 1
ATOM 2570 C CA . LYS B 1 53 ? -19.625 -29.906 -23.219 1 50.75 53 LYS B CA 1
ATOM 2571 C C . LYS B 1 53 ? -18.75 -29.328 -22.109 1 50.75 53 LYS B C 1
ATOM 2573 O O . LYS B 1 53 ? -17.844 -28.531 -22.391 1 50.75 53 LYS B O 1
ATOM 2578 N N . LYS B 1 54 ? -18.938 -29.781 -20.891 1 53.94 54 LYS B N 1
ATOM 2579 C CA . LYS B 1 54 ? -18.047 -29.375 -19.812 1 53.94 54 LYS B CA 1
ATOM 2580 C C . LYS B 1 54 ? -16.641 -29.922 -20.016 1 53.94 54 LYS B C 1
ATOM 2582 O O . LYS B 1 54 ? -15.648 -29.203 -19.812 1 53.94 54 LYS B O 1
ATOM 2587 N N . LEU B 1 55 ? -16.547 -31.156 -20.484 1 53.44 55 LEU B N 1
ATOM 2588 C CA . LEU B 1 55 ? -15.25 -31.75 -20.781 1 53.44 55 LEU B CA 1
ATOM 2589 C C . LEU B 1 55 ? -14.625 -31.078 -22 1 53.44 55 LEU B C 1
ATOM 2591 O O . LEU B 1 55 ? -13.414 -30.812 -22.016 1 53.44 55 LEU B O 1
ATOM 2595 N N . LEU B 1 56 ? -15.406 -30.734 -22.984 1 51.59 56 LEU B N 1
ATOM 2596 C CA . LEU B 1 56 ? -14.883 -30.016 -24.141 1 51.59 56 LEU B CA 1
ATOM 25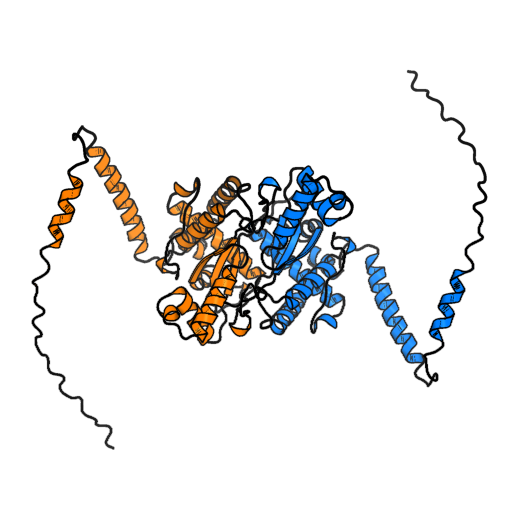97 C C . LEU B 1 56 ? -14.461 -28.594 -23.75 1 51.59 56 LEU B C 1
ATOM 2599 O O . LEU B 1 56 ? -13.43 -28.109 -24.203 1 51.59 56 LEU B O 1
ATOM 2603 N N . THR B 1 57 ? -15.312 -27.891 -22.953 1 50.38 57 THR B N 1
ATOM 2604 C CA . THR B 1 57 ? -14.922 -26.578 -22.453 1 50.38 57 THR B CA 1
ATOM 2605 C C . THR B 1 57 ? -13.664 -26.688 -21.594 1 50.38 57 THR B C 1
ATOM 2607 O O . THR B 1 57 ? -12.75 -25.859 -21.703 1 50.38 57 THR B O 1
ATOM 2610 N N . MET B 1 58 ? -13.641 -27.781 -20.828 1 48.59 58 MET B N 1
ATOM 2611 C CA . MET B 1 58 ? -12.422 -28.047 -20.062 1 48.59 58 MET B CA 1
ATOM 2612 C C . MET B 1 58 ? -11.266 -28.391 -21 1 48.59 58 MET B C 1
ATOM 2614 O O . MET B 1 58 ? -10.141 -27.938 -20.797 1 48.59 58 MET B O 1
ATOM 2618 N N . ARG B 1 59 ? -11.477 -29.203 -21.906 1 47.62 59 ARG B N 1
ATOM 2619 C CA . ARG B 1 59 ? -10.453 -29.562 -22.875 1 47.62 59 ARG B CA 1
ATOM 2620 C C . ARG B 1 59 ? -10.047 -28.359 -23.734 1 47.62 59 ARG B C 1
ATOM 2622 O O . ARG B 1 59 ? -8.867 -28.172 -24.016 1 47.62 59 ARG B O 1
ATOM 2629 N N . ARG B 1 60 ? -10.992 -27.594 -24.266 1 47.22 60 ARG B N 1
ATOM 2630 C CA . ARG B 1 60 ? -10.68 -26.359 -24.984 1 47.22 60 ARG B CA 1
ATOM 2631 C C . ARG B 1 60 ? -9.945 -25.375 -24.078 1 47.22 60 ARG B C 1
ATOM 2633 O O . ARG B 1 60 ? -9.023 -24.703 -24.516 1 47.22 60 ARG B O 1
ATOM 2640 N N . GLU B 1 61 ? -10.312 -25.234 -22.844 1 48.28 61 GLU B N 1
ATOM 2641 C CA . GLU B 1 61 ? -9.586 -24.453 -21.859 1 48.28 61 GLU B CA 1
ATOM 2642 C C . GLU B 1 61 ? -8.195 -25.016 -21.609 1 48.28 61 GLU B C 1
ATOM 2644 O O . GLU B 1 61 ? -7.227 -24.266 -21.5 1 48.28 61 GLU B O 1
ATOM 2649 N N . VAL B 1 62 ? -8.047 -26.297 -21.594 1 46.78 62 VAL B N 1
ATOM 2650 C CA . VAL B 1 62 ? -6.75 -26.953 -21.516 1 46.78 62 VAL B CA 1
ATOM 2651 C C . VAL B 1 62 ? -6.027 -26.828 -22.859 1 46.78 62 VAL B C 1
ATOM 2653 O O . VAL B 1 62 ? -4.82 -26.578 -22.891 1 46.78 62 VAL B O 1
ATOM 2656 N N . ALA B 1 63 ? -6.613 -27.125 -23.969 1 45.53 63 ALA B N 1
ATOM 2657 C CA . ALA B 1 63 ? -5.996 -27.016 -25.281 1 45.53 63 ALA B CA 1
ATOM 2658 C C . ALA B 1 63 ? -5.578 -25.578 -25.578 1 45.53 63 ALA B C 1
ATOM 2660 O O . ALA B 1 63 ? -4.547 -25.344 -26.203 1 45.53 63 ALA B O 1
ATOM 2661 N N . ASP B 1 64 ? -6.367 -24.625 -25.344 1 46.69 64 ASP B N 1
ATOM 2662 C CA . ASP B 1 64 ? -5.953 -23.234 -25.469 1 46.69 64 ASP B CA 1
ATOM 2663 C C . ASP B 1 64 ? -4.766 -22.938 -24.562 1 46.69 64 ASP B C 1
ATOM 2665 O O . ASP B 1 64 ? -4.148 -21.875 -24.672 1 46.69 64 ASP B O 1
ATOM 2669 N N . THR B 1 65 ? -4.363 -23.766 -23.641 1 47.12 65 THR B N 1
ATOM 2670 C CA . THR B 1 65 ? -3.271 -23.656 -22.672 1 47.12 65 THR B CA 1
ATOM 2671 C C . THR B 1 65 ? -1.976 -24.203 -23.266 1 47.12 65 THR B C 1
ATOM 2673 O O . THR B 1 65 ? -0.906 -24.062 -22.672 1 47.12 65 THR B O 1
ATOM 2676 N N . LYS B 1 66 ? -1.937 -25.109 -24.25 1 51.75 66 LYS B N 1
ATOM 2677 C CA . LYS B 1 66 ? -0.698 -25.812 -24.578 1 51.75 66 LYS B CA 1
ATOM 2678 C C . LYS B 1 66 ? 0.383 -24.828 -25.031 1 51.75 66 LYS B C 1
ATOM 2680 O O . LYS B 1 66 ? 1.576 -25.109 -24.891 1 51.75 66 LYS B O 1
ATOM 2685 N N . GLY B 1 67 ? 0.137 -23.547 -25.203 1 61.03 67 GLY B N 1
ATOM 2686 C CA . GLY B 1 67 ? 1.182 -22.641 -25.625 1 61.03 67 GLY B CA 1
ATOM 2687 C C . GLY B 1 67 ? 1.169 -21.328 -24.875 1 61.03 67 GLY B C 1
ATOM 2688 O O . GLY B 1 67 ? 2.006 -20.453 -25.109 1 61.03 67 GLY B O 1
ATOM 2689 N N . VAL B 1 68 ? 0.156 -21.109 -24.062 1 77.94 68 VAL B N 1
ATOM 2690 C CA . VAL B 1 68 ? 0.09 -19.781 -23.469 1 77.94 68 VAL B CA 1
ATOM 2691 C C . VAL B 1 68 ? 0.528 -19.844 -22.016 1 77.94 68 VAL B C 1
ATOM 2693 O O . VAL B 1 68 ? 0.094 -20.719 -21.266 1 77.94 68 VAL B O 1
ATOM 2696 N N . ARG B 1 69 ? 1.476 -19.156 -21.703 1 92.75 69 ARG B N 1
ATOM 2697 C CA . ARG B 1 69 ? 2.127 -19.156 -20.391 1 92.75 69 ARG B CA 1
ATOM 2698 C C . ARG B 1 69 ? 1.17 -18.688 -19.297 1 92.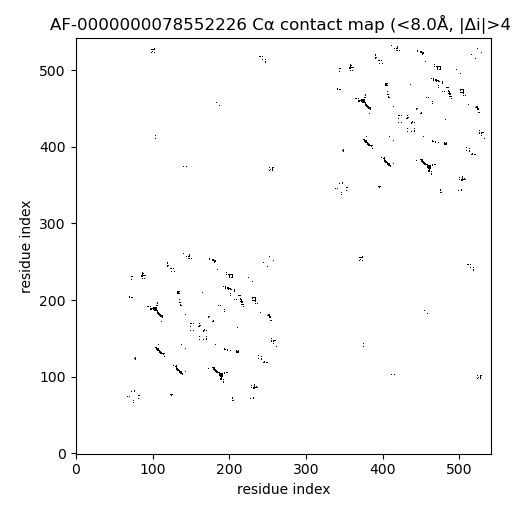75 69 ARG B C 1
ATOM 2700 O O . ARG B 1 69 ? 1.102 -19.297 -18.234 1 92.75 69 ARG B O 1
ATOM 2707 N N . TYR B 1 70 ? 0.349 -17.719 -19.641 1 97.62 70 TYR B N 1
ATOM 2708 C CA . TYR B 1 70 ? -0.578 -17.141 -18.672 1 97.62 70 TYR B CA 1
ATOM 2709 C C . TYR B 1 70 ? -2.021 -17.312 -19.141 1 97.62 70 TYR B C 1
ATOM 2711 O O . TYR B 1 70 ? -2.283 -17.953 -20.156 1 97.62 70 TYR B O 1
ATOM 2719 N N . SER B 1 71 ? -3.027 -16.828 -18.328 1 97.12 71 SER B N 1
ATOM 2720 C CA . SER B 1 71 ? -4.422 -16.859 -18.766 1 97.12 71 SER B CA 1
ATOM 2721 C C . SER B 1 71 ? -4.605 -16.094 -20.078 1 97.12 71 SER B C 1
ATOM 2723 O O . SER B 1 71 ? -3.816 -15.211 -20.391 1 97.12 71 SER B O 1
ATOM 2725 N N . ARG B 1 72 ? -5.574 -16.453 -20.75 1 95.75 72 ARG B N 1
ATOM 2726 C CA . ARG B 1 72 ? -5.867 -15.781 -22.016 1 95.75 72 ARG B CA 1
ATOM 2727 C C . ARG B 1 72 ? -6.07 -14.289 -21.797 1 95.75 72 ARG B C 1
ATOM 2729 O O . ARG B 1 72 ? -5.574 -13.469 -22.578 1 95.75 72 ARG B O 1
ATOM 2736 N N . GLN B 1 73 ? -6.785 -13.914 -20.766 1 96.56 73 GLN B N 1
ATOM 2737 C CA . GLN B 1 73 ? -7.066 -12.523 -20.453 1 96.56 73 GLN B CA 1
ATOM 2738 C C . GLN B 1 73 ? -5.773 -11.742 -20.219 1 96.56 73 GLN B C 1
ATOM 2740 O O . GLN B 1 73 ? -5.609 -10.625 -20.703 1 96.56 73 GLN B O 1
ATOM 2745 N N . LEU B 1 74 ? -4.871 -12.375 -19.484 1 97.81 74 LEU B N 1
ATOM 2746 C CA . LEU B 1 74 ? -3.607 -11.719 -19.172 1 97.81 74 LEU B CA 1
ATOM 2747 C C . LEU B 1 74 ? -2.744 -11.586 -20.422 1 97.81 74 LEU B C 1
ATOM 2749 O O . LEU B 1 74 ? -2.123 -10.547 -20.656 1 97.81 74 LEU B O 1
ATOM 2753 N N . GLU B 1 75 ? -2.723 -12.578 -21.266 1 97.19 75 GLU B N 1
ATOM 2754 C CA . GLU B 1 75 ? -1.973 -12.523 -22.516 1 97.19 75 GLU B CA 1
ATOM 2755 C C . GLU B 1 75 ? -2.508 -11.43 -23.438 1 97.19 75 GLU B C 1
ATOM 2757 O O . GLU B 1 75 ? -1.732 -10.695 -24.047 1 97.19 75 GLU B O 1
ATOM 2762 N N . LEU B 1 76 ? -3.756 -11.352 -23.547 1 96.38 76 LEU B N 1
ATOM 2763 C CA . LEU B 1 76 ? -4.367 -10.305 -24.359 1 96.38 76 LEU B CA 1
ATOM 2764 C C . LEU B 1 76 ? -4.043 -8.922 -23.797 1 96.38 76 LEU B C 1
ATOM 2766 O O . LEU B 1 76 ? -3.781 -7.988 -24.562 1 96.38 76 LEU B O 1
ATOM 2770 N N . ALA B 1 77 ? -4.059 -8.781 -22.516 1 96.94 77 ALA B N 1
ATOM 2771 C CA . ALA B 1 77 ? -3.713 -7.512 -21.891 1 96.94 77 ALA B CA 1
ATOM 2772 C C . ALA B 1 77 ? -2.264 -7.129 -22.172 1 96.94 77 ALA B C 1
ATOM 2774 O O . ALA B 1 77 ? -1.961 -5.961 -22.422 1 96.94 77 ALA B O 1
ATOM 2775 N N . MET B 1 78 ? -1.398 -8.102 -22.172 1 96.06 78 MET B N 1
ATOM 2776 C CA . MET B 1 78 ? 0.016 -7.867 -22.453 1 96.06 78 MET B CA 1
ATOM 2777 C C . MET B 1 78 ? 0.216 -7.359 -23.875 1 96.06 78 MET B C 1
ATOM 2779 O O . MET B 1 78 ? 1.178 -6.645 -24.156 1 96.06 78 MET B O 1
ATOM 2783 N N . MET B 1 79 ? -0.711 -7.688 -24.688 1 94.81 79 MET B N 1
ATOM 2784 C CA . MET B 1 79 ? -0.645 -7.262 -26.078 1 94.81 79 MET B CA 1
ATOM 2785 C C . MET B 1 79 ? -1.422 -5.969 -26.281 1 94.81 79 MET B C 1
ATOM 2787 O O . MET B 1 79 ? -1.466 -5.438 -27.406 1 94.81 79 MET B O 1
ATOM 2791 N N . GLY B 1 80 ? -2.037 -5.477 -25.219 1 92.5 80 GLY B N 1
ATOM 2792 C CA . GLY B 1 80 ? -2.834 -4.262 -25.328 1 92.5 80 GLY B CA 1
ATOM 2793 C C . GLY B 1 80 ? -4.184 -4.492 -25.984 1 92.5 80 GLY B C 1
ATOM 2794 O O . GLY B 1 80 ? -4.758 -3.57 -26.578 1 92.5 80 GLY B O 1
ATOM 2795 N N . MET B 1 81 ? -4.707 -5.664 -25.938 1 91.25 81 MET B N 1
ATOM 2796 C CA . MET B 1 81 ? -5.922 -6.035 -26.656 1 91.25 81 MET B CA 1
ATOM 2797 C C . MET B 1 81 ? -7.066 -6.32 -25.688 1 91.25 81 MET B C 1
ATOM 2799 O O . MET B 1 81 ? -8.094 -6.883 -26.078 1 91.25 81 MET B O 1
ATOM 2803 N N . LEU B 1 82 ? -6.859 -6.086 -24.438 1 88.31 82 LEU B N 1
ATOM 2804 C CA . LEU B 1 82 ? -7.91 -6.305 -23.453 1 88.31 82 LEU B CA 1
ATOM 2805 C C . LEU B 1 82 ? -8.336 -4.988 -22.812 1 88.31 82 LEU B C 1
ATOM 2807 O O . LEU B 1 82 ? -7.492 -4.207 -22.359 1 88.31 82 LEU B O 1
ATOM 2811 N N . SER B 1 83 ? -9.625 -4.793 -22.812 1 86.5 83 SER B N 1
ATOM 2812 C CA . SER B 1 83 ? -10.172 -3.641 -22.109 1 86.5 83 SER B CA 1
ATOM 2813 C C . SER B 1 83 ? -10.219 -3.885 -20.609 1 86.5 83 SER B C 1
ATOM 2815 O O . SER B 1 83 ? -10.539 -4.988 -20.172 1 86.5 83 SER B O 1
ATOM 2817 N N . SER B 1 84 ? -9.953 -2.82 -19.859 1 86.88 84 SER B N 1
ATOM 2818 C CA . SER B 1 84 ? -9.977 -2.918 -18.391 1 86.88 84 SER B CA 1
ATOM 2819 C C . SER B 1 84 ? -11.398 -2.777 -17.859 1 86.88 84 SER B C 1
ATOM 2821 O O . SER B 1 84 ? -11.641 -2.979 -16.672 1 86.88 84 SER B O 1
ATOM 2823 N N . GLU B 1 85 ? -12.297 -2.537 -18.672 1 90.44 85 GLU B N 1
ATOM 2824 C CA . GLU B 1 85 ? -13.656 -2.213 -18.25 1 90.44 85 GLU B CA 1
ATOM 2825 C C . GLU B 1 85 ? -14.312 -3.402 -17.547 1 90.44 85 GLU B C 1
ATOM 2827 O O . GLU B 1 85 ? -14.93 -3.246 -16.5 1 90.44 85 GLU B O 1
ATOM 2832 N N . ALA B 1 86 ? -14.211 -4.586 -18.172 1 92.69 86 ALA B N 1
ATOM 2833 C CA . ALA B 1 86 ? -14.82 -5.77 -17.578 1 92.69 86 ALA B CA 1
ATOM 2834 C C . ALA B 1 86 ? -14.219 -6.07 -16.203 1 92.69 86 ALA B C 1
ATOM 2836 O O . ALA B 1 86 ? -14.938 -6.422 -15.266 1 92.69 86 ALA B O 1
ATOM 2837 N N . GLY B 1 87 ? -12.938 -5.953 -16.094 1 96.38 87 GLY B N 1
ATOM 2838 C CA . GLY B 1 87 ? -12.281 -6.148 -14.82 1 96.38 87 GLY B CA 1
ATOM 2839 C C . GLY B 1 87 ? -12.719 -5.156 -13.758 1 96.38 87 GLY B C 1
ATOM 2840 O O . GLY B 1 87 ? -12.867 -5.516 -12.594 1 96.38 87 GLY B O 1
ATOM 2841 N N . LYS B 1 88 ? -12.922 -3.941 -14.148 1 96.25 88 LYS B N 1
ATOM 2842 C CA . LYS B 1 88 ? -13.367 -2.9 -13.227 1 96.25 88 LYS B CA 1
ATOM 2843 C C . LYS B 1 88 ? -14.758 -3.207 -12.68 1 96.25 88 LYS B C 1
ATOM 2845 O O . LYS B 1 88 ? -15.031 -2.996 -11.5 1 96.25 88 LYS B O 1
ATOM 2850 N N . ILE B 1 89 ? -15.602 -3.639 -13.539 1 96.94 89 ILE B N 1
ATOM 2851 C CA . ILE B 1 89 ? -16.953 -3.992 -13.125 1 96.94 89 ILE B CA 1
ATOM 2852 C C . ILE B 1 89 ? -16.906 -5.09 -12.062 1 96.94 89 ILE B C 1
ATOM 2854 O O . ILE B 1 89 ? -17.609 -5.02 -11.055 1 96.94 89 ILE B O 1
ATOM 2858 N N . LEU B 1 90 ? -16.094 -6.105 -12.281 1 97.88 90 LEU B N 1
ATOM 2859 C CA . LEU B 1 90 ? -15.938 -7.191 -11.32 1 97.88 90 LEU B CA 1
ATOM 2860 C C . LEU B 1 90 ? -15.336 -6.688 -10.016 1 97.88 90 LEU B C 1
ATOM 2862 O O . LEU B 1 90 ? -15.734 -7.117 -8.93 1 97.88 90 LEU B O 1
ATOM 2866 N N . ASP B 1 91 ? -14.406 -5.762 -10.109 1 97.56 91 ASP B N 1
ATOM 2867 C CA . ASP B 1 91 ? -13.805 -5.141 -8.93 1 97.56 91 ASP B CA 1
ATOM 2868 C C . ASP B 1 91 ? -14.852 -4.41 -8.094 1 97.56 91 ASP B C 1
ATOM 2870 O O . ASP B 1 91 ? -14.883 -4.555 -6.871 1 97.56 91 ASP B O 1
ATOM 2874 N N . ASP B 1 92 ? -15.664 -3.67 -8.758 1 96.38 92 ASP B N 1
ATOM 2875 C CA . ASP B 1 92 ? -16.703 -2.92 -8.07 1 96.38 92 ASP B CA 1
ATOM 2876 C C . ASP B 1 92 ? -17.672 -3.859 -7.348 1 96.38 92 ASP B C 1
ATOM 2878 O O . ASP B 1 92 ? -18.125 -3.564 -6.238 1 96.38 92 ASP B O 1
ATOM 2882 N N . LYS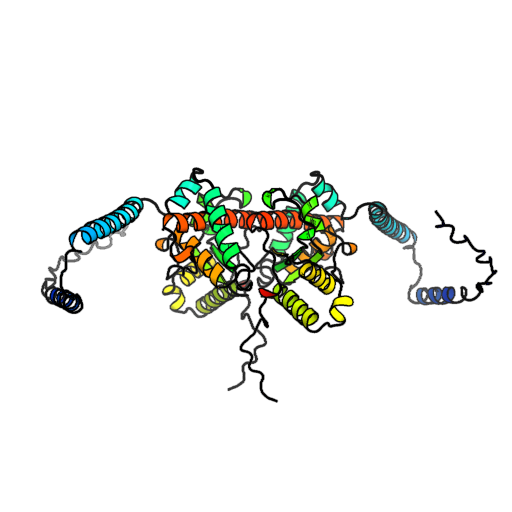 B 1 93 ? -17.969 -4.93 -7.992 1 97.5 93 LYS B N 1
ATOM 2883 C CA . LYS B 1 93 ? -18.875 -5.91 -7.395 1 97.5 93 LYS B CA 1
ATOM 2884 C C . LYS B 1 93 ? -18.297 -6.484 -6.109 1 97.5 93 LYS B C 1
ATOM 2886 O O . LYS B 1 93 ? -18.984 -6.605 -5.098 1 97.5 93 LYS B O 1
ATOM 2891 N N . ILE B 1 94 ? -17.016 -6.848 -6.145 1 97.94 94 ILE B N 1
ATOM 2892 C CA . ILE B 1 94 ? -16.344 -7.438 -4.988 1 97.94 94 ILE B CA 1
ATOM 2893 C C . ILE B 1 94 ? -16.25 -6.402 -3.869 1 97.94 94 ILE B C 1
ATOM 2895 O O . ILE B 1 94 ? -16.484 -6.719 -2.703 1 97.94 94 ILE B O 1
ATOM 2899 N N . ARG B 1 95 ? -15.93 -5.207 -4.199 1 96.38 95 ARG B N 1
ATOM 2900 C CA . ARG B 1 95 ? -15.828 -4.133 -3.219 1 96.38 95 ARG B CA 1
ATOM 2901 C C . ARG B 1 95 ? -17.156 -3.896 -2.518 1 96.38 95 ARG B C 1
ATOM 2903 O O . ARG B 1 95 ? -17.203 -3.717 -1.299 1 96.38 95 ARG B O 1
ATOM 2910 N N . GLU B 1 96 ? -18.141 -3.885 -3.301 1 96.5 96 GLU B N 1
ATOM 2911 C CA . GLU B 1 96 ? -19.484 -3.676 -2.748 1 96.5 96 GLU B CA 1
ATOM 2912 C C . GLU B 1 96 ? -19.891 -4.832 -1.84 1 96.5 96 GLU B C 1
ATOM 2914 O O . GLU B 1 96 ? -20.422 -4.613 -0.748 1 96.5 96 GLU B O 1
ATOM 2919 N N . GLU B 1 97 ? -19.641 -5.992 -2.271 1 97.75 97 GLU B N 1
ATOM 2920 C CA . GLU B 1 97 ? -20.078 -7.188 -1.546 1 97.75 97 GLU B CA 1
ATOM 2921 C C . GLU B 1 97 ? -19.406 -7.27 -0.177 1 97.75 97 GLU B C 1
ATOM 2923 O O . GLU B 1 97 ? -20.031 -7.672 0.804 1 97.75 97 GLU B O 1
ATOM 2928 N N . PHE B 1 98 ? -18.125 -6.816 -0.063 1 97.5 98 PHE B N 1
ATOM 2929 C CA . PHE B 1 98 ? -17.375 -7.105 1.155 1 97.5 98 PHE B CA 1
ATOM 2930 C C . PHE B 1 98 ? -17.047 -5.82 1.907 1 97.5 98 PHE B C 1
ATOM 2932 O O . PHE B 1 98 ? -16.234 -5.832 2.842 1 97.5 98 PHE B O 1
ATOM 2939 N N . GLN B 1 99 ? -17.594 -4.699 1.569 1 93.38 99 GLN B N 1
ATOM 2940 C CA . GLN B 1 99 ? -17.25 -3.379 2.088 1 93.38 99 GLN B CA 1
ATOM 2941 C C . GLN B 1 99 ? -17.391 -3.332 3.607 1 93.38 99 GLN B C 1
ATOM 2943 O O . GLN B 1 99 ? -16.656 -2.605 4.281 1 93.38 99 GLN B O 1
ATOM 2948 N N . LEU B 1 100 ? -18.328 -4.129 4.18 1 94.5 100 LEU B N 1
ATOM 2949 C CA . LEU B 1 100 ? -18.594 -4.051 5.613 1 94.5 100 LEU B CA 1
ATOM 2950 C C . LEU B 1 100 ? -18.094 -5.305 6.324 1 94.5 100 LEU B C 1
ATOM 2952 O O . LEU B 1 100 ? -18.359 -5.496 7.512 1 94.5 100 LEU B O 1
ATOM 2956 N N . ALA B 1 101 ? -17.297 -6.129 5.617 1 95.5 101 ALA B N 1
ATOM 2957 C CA . ALA B 1 101 ? -16.922 -7.434 6.16 1 95.5 101 ALA B CA 1
ATOM 2958 C C . ALA B 1 101 ? -15.602 -7.367 6.914 1 95.5 101 ALA B C 1
ATOM 2960 O O . ALA B 1 101 ? -15.156 -8.367 7.48 1 95.5 101 ALA B O 1
ATOM 2961 N N . GLY B 1 102 ? -14.961 -6.215 6.906 1 93.94 102 GLY B N 1
ATOM 2962 C CA . GLY B 1 102 ? -13.68 -6.051 7.57 1 93.94 102 GLY B CA 1
ATOM 2963 C C . GLY B 1 102 ? -12.688 -5.234 6.762 1 93.94 102 GLY B C 1
ATOM 2964 O O . GLY B 1 102 ? -12.898 -5 5.57 1 93.94 102 GLY B O 1
ATOM 2965 N N . VAL B 1 103 ? -11.594 -4.844 7.371 1 94.25 103 VAL B N 1
ATOM 2966 C CA . VAL B 1 103 ? -10.656 -3.963 6.688 1 94.25 103 VAL B CA 1
ATOM 2967 C C . VAL B 1 103 ? -9.234 -4.277 7.145 1 94.25 103 VAL B C 1
ATOM 2969 O O . VAL B 1 103 ? -8.359 -3.406 7.129 1 94.25 103 VAL B O 1
ATOM 2972 N N . THR B 1 104 ? -8.914 -5.477 7.531 1 92.31 104 THR B N 1
ATOM 2973 C CA . THR B 1 104 ? -7.641 -5.766 8.188 1 92.31 104 THR B CA 1
ATOM 2974 C C . THR B 1 104 ? -6.688 -6.473 7.23 1 92.31 104 THR B C 1
ATOM 2976 O O . THR B 1 104 ? -5.551 -6.777 7.594 1 92.31 104 THR B O 1
ATOM 2979 N N . ALA B 1 105 ? -7.148 -6.734 6.055 1 94.5 105 ALA B N 1
ATOM 2980 C CA . ALA B 1 105 ? -6.363 -7.59 5.168 1 94.5 105 ALA B CA 1
ATOM 2981 C C . ALA B 1 105 ? -5.91 -6.824 3.93 1 94.5 105 ALA B C 1
ATOM 2983 O O . ALA B 1 105 ? -6.312 -5.676 3.721 1 94.5 105 ALA B O 1
ATOM 2984 N N . PHE B 1 106 ? -5.027 -7.348 3.182 1 95.94 106 PHE B N 1
ATOM 2985 C CA . PHE B 1 106 ? -4.508 -6.879 1.901 1 95.94 106 PHE B CA 1
ATOM 2986 C C . PHE B 1 106 ? -3.914 -8.031 1.103 1 95.94 106 PHE B C 1
ATOM 2988 O O . PHE B 1 106 ? -3.938 -9.18 1.549 1 95.94 106 PHE B O 1
ATOM 2995 N N . CYS B 1 107 ? -3.459 -7.773 -0.09 1 97.06 107 CYS B N 1
ATOM 2996 C CA . CYS B 1 107 ? -2.705 -8.742 -0.885 1 97.06 107 CYS B CA 1
ATOM 2997 C C . CYS B 1 107 ? -1.277 -8.258 -1.115 1 97.06 107 CYS B C 1
ATOM 2999 O O . CYS B 1 107 ? -0.998 -7.062 -1.029 1 97.06 107 CYS B O 1
ATOM 3001 N N . TYR B 1 108 ? -0.418 -9.203 -1.348 1 97 108 TYR B N 1
ATOM 3002 C CA . TYR B 1 108 ? 0.954 -8.82 -1.66 1 97 108 TYR B CA 1
ATOM 3003 C C . TYR B 1 108 ? 1.565 -9.773 -2.684 1 97 108 TYR B C 1
ATOM 3005 O O . TYR B 1 108 ? 1.129 -10.914 -2.812 1 97 108 TYR B O 1
ATOM 3013 N N . LEU B 1 109 ? 2.498 -9.234 -3.416 1 98.19 109 LEU B N 1
ATOM 3014 C CA . LEU B 1 109 ? 3.271 -9.945 -4.434 1 98.19 109 LEU B CA 1
ATOM 3015 C C . LEU B 1 109 ? 4.758 -9.922 -4.094 1 98.19 109 LEU B C 1
ATOM 3017 O O . LEU B 1 109 ? 5.309 -8.875 -3.754 1 98.19 109 LEU B O 1
ATOM 3021 N N . LEU B 1 110 ? 5.371 -11.07 -4.102 1 98 110 LEU B N 1
ATOM 3022 C CA . LEU B 1 110 ? 6.828 -11.109 -4.066 1 98 110 LEU B CA 1
ATOM 3023 C C . LEU B 1 110 ? 7.402 -11.172 -5.477 1 98 110 LEU B C 1
ATOM 3025 O O . LEU B 1 110 ? 6.918 -11.938 -6.316 1 98 110 LEU B O 1
ATOM 3029 N N . LEU B 1 111 ? 8.344 -10.367 -5.734 1 98.5 111 LEU B N 1
ATOM 3030 C CA . LEU B 1 111 ? 8.914 -10.266 -7.074 1 98.5 111 LEU B CA 1
ATOM 3031 C C . LEU B 1 111 ? 10.406 -10.547 -7.055 1 98.5 111 LEU B C 1
ATOM 3033 O O . LEU B 1 111 ? 11.102 -10.18 -6.098 1 98.5 111 LEU B O 1
ATOM 3037 N N . ASP B 1 112 ? 10.891 -11.102 -8.102 1 98.25 112 ASP B N 1
ATOM 3038 C CA . ASP B 1 112 ? 12.305 -11.328 -8.375 1 98.25 112 ASP B CA 1
ATOM 3039 C C . ASP B 1 112 ? 12.898 -10.188 -9.195 1 98.25 112 ASP B C 1
ATOM 3041 O O . ASP B 1 112 ? 12.617 -10.062 -10.391 1 98.25 112 ASP B O 1
ATOM 3045 N N . PRO B 1 113 ? 13.625 -9.344 -8.516 1 97.12 113 PRO B N 1
ATOM 3046 C CA . PRO B 1 113 ? 14.133 -8.164 -9.211 1 97.12 113 PRO B CA 1
ATOM 3047 C C . PRO B 1 113 ? 15.078 -8.516 -10.359 1 97.12 113 PRO B C 1
ATOM 3049 O O . PRO B 1 113 ? 15.32 -7.688 -11.242 1 97.12 113 PRO B O 1
ATOM 3052 N N . ARG B 1 114 ? 15.625 -9.703 -10.398 1 96.62 114 ARG B N 1
ATOM 3053 C CA . ARG B 1 114 ? 16.547 -10.125 -11.453 1 96.62 114 ARG B CA 1
ATOM 3054 C C . ARG B 1 114 ? 15.836 -10.203 -12.805 1 96.62 114 ARG B C 1
ATOM 3056 O O . ARG B 1 114 ? 16.484 -10.18 -13.852 1 96.62 114 ARG B O 1
ATOM 3063 N N . LYS B 1 115 ? 14.516 -10.281 -12.703 1 96.31 115 LYS B N 1
ATOM 3064 C CA . LYS B 1 115 ? 13.719 -10.383 -13.922 1 96.31 115 LYS B CA 1
ATOM 3065 C C . LYS B 1 115 ? 13.25 -9.008 -14.383 1 96.31 115 LYS B C 1
ATOM 3067 O O . LYS B 1 115 ? 12.578 -8.891 -15.414 1 96.31 115 LYS B O 1
ATOM 3072 N N . ILE B 1 116 ? 13.547 -8.023 -13.617 1 95.31 116 ILE B N 1
ATOM 3073 C CA . ILE B 1 116 ? 13.203 -6.652 -13.992 1 95.31 116 ILE B CA 1
ATOM 3074 C C . ILE B 1 116 ? 14.438 -5.938 -14.539 1 95.31 116 ILE B C 1
ATOM 3076 O O . ILE B 1 116 ? 15.344 -5.582 -13.781 1 95.31 116 ILE B O 1
ATOM 3080 N N . THR B 1 117 ? 14.539 -5.723 -15.805 1 87.56 117 THR B N 1
ATOM 3081 C CA . THR B 1 117 ? 15.742 -5.23 -16.453 1 87.56 117 THR B CA 1
ATOM 3082 C C . THR B 1 117 ? 15.586 -3.764 -16.844 1 87.56 117 THR B C 1
ATOM 3084 O O . THR B 1 117 ? 16.547 -3.123 -17.266 1 87.56 117 THR B O 1
ATOM 3087 N N . ASP B 1 118 ? 14.391 -3.184 -16.719 1 86.25 118 ASP B N 1
ATOM 3088 C CA . ASP B 1 118 ? 14.109 -1.815 -17.141 1 86.25 118 ASP B CA 1
ATOM 3089 C C . ASP B 1 118 ? 13.844 -0.913 -15.945 1 86.25 118 ASP B C 1
ATOM 3091 O O . ASP B 1 118 ? 13.664 -1.397 -14.828 1 86.25 118 ASP B O 1
ATOM 3095 N N . ASP B 1 119 ? 13.867 0.337 -16.312 1 91 119 ASP B N 1
ATOM 3096 C CA . ASP B 1 119 ? 13.422 1.302 -15.312 1 91 119 ASP B CA 1
ATOM 3097 C C . ASP B 1 119 ? 11.945 1.082 -14.961 1 91 119 ASP B C 1
ATOM 3099 O O . ASP B 1 119 ? 11.148 0.727 -15.828 1 91 119 ASP B O 1
ATOM 3103 N N . VAL B 1 120 ? 11.648 1.322 -13.734 1 93.19 120 VAL B N 1
ATOM 3104 C CA . VAL B 1 120 ? 10.312 1.039 -13.219 1 93.19 120 VAL B CA 1
ATOM 3105 C C . VAL B 1 120 ? 9.266 1.805 -14.023 1 93.19 120 VAL B C 1
ATOM 3107 O O . VAL B 1 120 ? 8.164 1.304 -14.258 1 93.19 120 VAL B O 1
ATOM 3110 N N . GLU B 1 121 ? 9.562 2.979 -14.508 1 90.62 121 GLU B N 1
ATOM 3111 C CA . GLU B 1 121 ? 8.625 3.82 -15.258 1 90.62 121 GLU B CA 1
ATOM 3112 C C . GLU B 1 121 ? 8.281 3.201 -16.609 1 90.62 121 GLU B C 1
ATOM 3114 O O . GLU B 1 121 ? 7.195 3.43 -17.141 1 90.62 121 GLU B O 1
ATOM 3119 N N . SER B 1 122 ? 9.141 2.334 -17.094 1 93.75 122 SER B N 1
ATOM 3120 C CA . SER B 1 122 ? 8.969 1.781 -18.438 1 93.75 122 SER B CA 1
ATOM 3121 C C . SER B 1 122 ? 8.391 0.373 -18.375 1 93.75 122 SER B C 1
ATOM 3123 O O . SER B 1 122 ? 8.133 -0.241 -19.422 1 93.75 122 SER B O 1
ATOM 3125 N N . LEU B 1 123 ? 8.133 -0.055 -17.234 1 95.81 123 LEU B N 1
ATOM 3126 C CA . LEU B 1 123 ? 7.613 -1.411 -17.078 1 95.81 123 LEU B CA 1
ATOM 3127 C C . LEU B 1 123 ? 6.211 -1.527 -17.656 1 95.81 123 LEU B C 1
ATOM 3129 O O . LEU B 1 123 ? 5.395 -0.614 -17.516 1 95.81 123 LEU B O 1
ATOM 3133 N N . ASP B 1 124 ? 6.047 -2.619 -18.406 1 96.44 124 ASP B N 1
ATOM 3134 C CA . ASP B 1 124 ? 4.707 -3.035 -18.812 1 96.44 124 ASP B CA 1
ATOM 3135 C C . ASP B 1 124 ? 4.367 -4.41 -18.25 1 96.44 124 ASP B C 1
ATOM 3137 O O . ASP B 1 124 ? 5.133 -4.973 -17.469 1 96.44 124 ASP B O 1
ATOM 3141 N N . LEU B 1 125 ? 3.25 -4.93 -18.547 1 97.19 125 LEU B N 1
ATOM 3142 C CA . LEU B 1 125 ? 2.807 -6.195 -17.969 1 97.19 125 LEU B CA 1
ATOM 3143 C C . LEU B 1 125 ? 3.752 -7.328 -18.344 1 97.19 125 LEU B C 1
ATOM 3145 O O . LEU B 1 125 ? 4.023 -8.219 -17.547 1 97.19 125 LEU B O 1
ATOM 3149 N N . LYS B 1 126 ? 4.242 -7.293 -19.562 1 95.62 126 LYS B N 1
ATOM 3150 C CA . LYS B 1 126 ? 5.113 -8.352 -20.078 1 95.62 126 LYS B CA 1
ATOM 3151 C C . LYS B 1 126 ? 6.41 -8.43 -19.281 1 95.62 126 LYS B C 1
ATOM 3153 O O . LYS B 1 126 ? 6.977 -9.516 -19.125 1 95.62 126 LYS B O 1
ATOM 3158 N N . LYS B 1 127 ? 6.82 -7.34 -18.797 1 96 127 LYS B N 1
ATOM 3159 C CA . LYS B 1 127 ? 8.078 -7.27 -18.047 1 96 127 LYS B CA 1
ATOM 3160 C C . LYS B 1 127 ? 7.832 -7.387 -16.547 1 96 127 LYS B C 1
ATOM 3162 O O . LYS B 1 127 ? 8.727 -7.781 -15.797 1 96 127 LYS B O 1
ATOM 3167 N N . PHE B 1 128 ? 6.676 -7.07 -16.156 1 98.06 128 PHE B N 1
ATOM 3168 C CA . PHE B 1 128 ? 6.312 -7.043 -14.75 1 98.06 128 PHE B CA 1
ATOM 3169 C C . PHE B 1 128 ? 5.906 -8.43 -14.266 1 98.06 128 PHE B C 1
ATOM 3171 O O . PHE B 1 128 ? 6.41 -8.914 -13.25 1 98.06 128 PHE B O 1
ATOM 3178 N N . VAL B 1 129 ? 5.074 -9.164 -14.945 1 98.38 129 VAL B N 1
ATOM 3179 C CA . VAL B 1 129 ? 4.387 -10.359 -14.477 1 98.38 129 VAL B CA 1
ATOM 3180 C C . VAL B 1 129 ? 5.391 -11.492 -14.281 1 98.38 129 VAL B C 1
ATOM 3182 O O . VAL B 1 129 ? 5.34 -12.211 -13.281 1 98.38 129 VAL B O 1
ATOM 3185 N N . PRO B 1 130 ? 6.367 -11.656 -15.18 1 97.62 130 PRO B N 1
ATOM 3186 C CA . PRO B 1 130 ? 7.324 -12.742 -14.984 1 97.62 130 PRO B CA 1
ATOM 3187 C C . PRO B 1 130 ? 8.141 -12.586 -13.703 1 97.62 130 PRO B C 1
ATOM 3189 O O . PRO B 1 130 ? 8.695 -13.562 -13.195 1 97.62 130 PRO B O 1
ATOM 3192 N N . ALA B 1 131 ? 8.203 -11.422 -13.211 1 98.38 131 ALA B N 1
ATOM 3193 C CA . ALA B 1 131 ? 8.984 -11.18 -11.992 1 98.38 131 ALA B CA 1
ATOM 3194 C C . ALA B 1 131 ? 8.234 -11.664 -10.758 1 98.38 131 ALA B C 1
ATOM 3196 O O . ALA B 1 131 ? 8.828 -11.828 -9.688 1 98.38 131 ALA B O 1
ATOM 3197 N N . ILE B 1 132 ? 6.941 -11.789 -10.844 1 98.75 132 ILE B N 1
ATOM 3198 C CA . ILE B 1 132 ? 6.141 -12.219 -9.703 1 98.75 132 ILE B CA 1
ATOM 3199 C C . ILE B 1 132 ? 6.328 -13.719 -9.477 1 98.75 132 ILE B C 1
ATOM 3201 O O . ILE B 1 132 ? 6.09 -14.523 -10.383 1 98.75 132 ILE B O 1
ATOM 3205 N N . PHE B 1 133 ? 6.715 -14.102 -8.25 1 98.31 133 PHE B N 1
ATOM 3206 C CA . PHE B 1 133 ? 6.898 -15.531 -8.031 1 98.31 133 PHE B CA 1
ATOM 3207 C C . PHE B 1 133 ? 6.008 -16.031 -6.898 1 98.31 133 PHE B C 1
ATOM 3209 O O . PHE B 1 133 ? 5.926 -17.234 -6.645 1 98.31 133 PHE B O 1
ATOM 3216 N N . TYR B 1 134 ? 5.309 -15.07 -6.25 1 98 134 TYR B N 1
ATOM 3217 C CA . TYR B 1 134 ? 4.406 -15.461 -5.172 1 98 134 TYR B CA 1
ATOM 3218 C C . TYR B 1 134 ? 3.307 -14.43 -4.977 1 98 134 TYR B C 1
ATOM 3220 O O . TYR B 1 134 ? 3.555 -13.219 -5.074 1 98 134 TYR B O 1
ATOM 3228 N N . VAL B 1 135 ? 2.117 -14.914 -4.703 1 98.19 135 VAL B N 1
ATOM 3229 C CA . VAL B 1 135 ? 0.951 -14.102 -4.367 1 98.19 135 VAL B CA 1
ATOM 3230 C C . VAL B 1 135 ? 0.373 -14.555 -3.027 1 98.19 135 VAL B C 1
ATOM 3232 O O . VAL 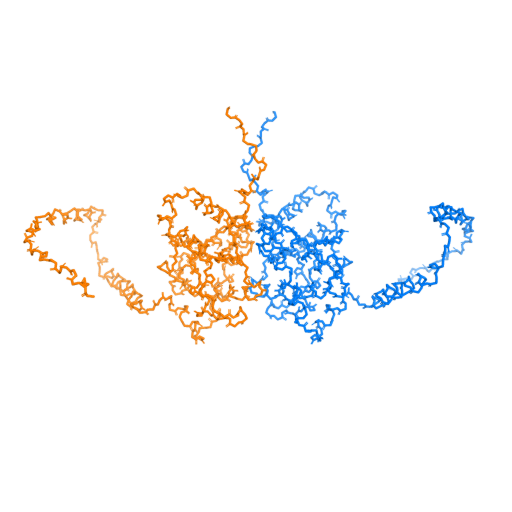B 1 135 ? 0.172 -15.75 -2.805 1 98.19 135 VAL B O 1
ATOM 3235 N N . GLY B 1 136 ? 0.102 -13.586 -2.154 1 96.44 136 GLY B N 1
ATOM 3236 C CA . GLY B 1 136 ? -0.471 -13.961 -0.871 1 96.44 136 GLY B CA 1
ATOM 3237 C C . GLY B 1 136 ? -1.41 -12.914 -0.309 1 96.44 136 GLY B C 1
ATOM 3238 O O . GLY B 1 136 ? -1.342 -11.742 -0.692 1 96.44 136 GLY B O 1
ATOM 3239 N N . LYS B 1 137 ? -2.283 -13.328 0.499 1 94.94 137 LYS B N 1
ATOM 3240 C CA . LYS B 1 137 ? -3.037 -12.43 1.368 1 94.94 137 LYS B CA 1
ATOM 3241 C C . LYS B 1 137 ? -2.289 -12.172 2.672 1 94.94 137 LYS B C 1
ATOM 3243 O O . LYS B 1 137 ? -1.652 -13.07 3.219 1 94.94 137 LYS B O 1
ATOM 3248 N N . GLY B 1 138 ? -2.35 -10.914 3.104 1 89.88 138 GLY B N 1
ATOM 3249 C CA . GLY B 1 138 ? -1.677 -10.547 4.344 1 89.88 138 GLY B CA 1
ATOM 3250 C C . GLY B 1 138 ? -2.582 -9.836 5.324 1 89.88 138 GLY B C 1
ATOM 3251 O O . GLY B 1 138 ? -3.551 -9.18 4.922 1 89.88 138 GLY B O 1
ATOM 3252 N N . THR B 1 139 ? -2.24 -10.195 6.508 1 85.44 139 THR B N 1
ATOM 3253 C CA . THR B 1 139 ? -2.727 -9.375 7.609 1 85.44 139 THR B CA 1
ATOM 3254 C C . THR B 1 139 ? -1.562 -8.812 8.422 1 85.44 139 THR B C 1
ATOM 3256 O O . THR B 1 139 ? -0.534 -9.469 8.578 1 85.44 139 THR B O 1
ATOM 3259 N N . LYS B 1 140 ? -1.528 -7.523 8.711 1 76.5 140 LYS B N 1
ATOM 3260 C CA . LYS B 1 140 ? -0.471 -6.906 9.508 1 76.5 140 LYS B CA 1
ATOM 3261 C C . LYS B 1 140 ? 0.88 -7.016 8.805 1 76.5 140 LYS B C 1
ATOM 3263 O O . LYS B 1 140 ? 1.038 -6.559 7.672 1 76.5 140 LYS B O 1
ATOM 3268 N N . ALA B 1 141 ? 1.802 -7.812 9.523 1 77.12 141 ALA B N 1
ATOM 3269 C CA . ALA B 1 141 ? 3.172 -7.867 9.023 1 77.12 141 ALA B CA 1
ATOM 3270 C C . ALA B 1 141 ? 3.471 -9.219 8.383 1 77.12 141 ALA B C 1
ATOM 3272 O O . ALA B 1 141 ? 4.629 -9.641 8.312 1 77.12 141 ALA B O 1
ATOM 3273 N N . ARG B 1 142 ? 2.578 -9.812 7.727 1 76.5 142 ARG B N 1
ATOM 3274 C CA . ARG B 1 142 ? 2.703 -11.172 7.211 1 76.5 142 ARG B CA 1
ATOM 3275 C C . ARG B 1 142 ? 3.785 -11.25 6.141 1 76.5 142 ARG B C 1
ATOM 3277 O O . ARG B 1 142 ? 4.613 -12.164 6.152 1 76.5 142 ARG B O 1
ATOM 3284 N N . PRO B 1 143 ? 3.859 -10.383 5.223 1 82.5 143 PRO B N 1
ATOM 3285 C CA . PRO B 1 143 ? 4.918 -10.516 4.219 1 82.5 143 PRO B CA 1
ATOM 3286 C C . PRO B 1 143 ? 6.316 -10.477 4.824 1 82.5 143 PRO B C 1
ATOM 3288 O O . PRO B 1 143 ? 7.195 -11.242 4.41 1 82.5 143 PRO B O 1
ATOM 3291 N N . LEU B 1 144 ? 6.43 -9.695 5.793 1 87.38 144 LEU B N 1
ATOM 3292 C CA . LEU B 1 144 ? 7.727 -9.602 6.453 1 87.38 144 LEU B CA 1
ATOM 3293 C C . LEU B 1 144 ? 8.023 -10.867 7.25 1 87.38 144 LEU B C 1
ATOM 3295 O O . LEU B 1 144 ? 9.18 -11.305 7.324 1 87.38 144 LEU B O 1
ATOM 3299 N N . ALA B 1 145 ? 7.016 -11.43 7.809 1 86.06 145 ALA B N 1
ATOM 3300 C CA . ALA B 1 145 ? 7.184 -12.688 8.531 1 86.06 145 ALA B CA 1
ATOM 3301 C C . ALA B 1 145 ? 7.754 -13.773 7.621 1 86.06 145 ALA B C 1
ATOM 3303 O O . ALA B 1 145 ? 8.609 -14.555 8.039 1 86.06 145 ALA B O 1
ATOM 3304 N N . HIS B 1 146 ? 7.324 -13.797 6.387 1 86.19 146 HIS B N 1
ATOM 3305 C CA . HIS B 1 146 ? 7.832 -14.758 5.41 1 86.19 146 HIS B CA 1
ATOM 3306 C C . HIS B 1 146 ? 9.312 -14.531 5.133 1 86.19 146 HIS B C 1
ATOM 3308 O O . HIS B 1 146 ? 10.086 -15.484 5.051 1 86.19 146 HIS B O 1
ATOM 3314 N N . LEU B 1 147 ? 9.664 -13.344 5.035 1 92.75 147 LEU B N 1
ATOM 3315 C CA . LEU B 1 147 ? 11.047 -13.008 4.723 1 92.75 147 LEU B CA 1
ATOM 3316 C C . LEU B 1 147 ? 11.953 -13.281 5.922 1 92.75 147 LEU B C 1
ATOM 3318 O O . LEU B 1 147 ? 13.086 -13.742 5.762 1 92.75 147 LEU B O 1
ATOM 3322 N N . ILE B 1 148 ? 11.445 -13.008 7.066 1 90.81 148 ILE B N 1
ATOM 3323 C CA . ILE B 1 148 ? 12.195 -13.281 8.281 1 90.81 148 ILE B CA 1
ATOM 3324 C C . ILE B 1 148 ? 12.406 -14.789 8.438 1 90.81 148 ILE B C 1
ATOM 3326 O O . ILE B 1 148 ? 13.492 -15.234 8.797 1 90.81 148 ILE B O 1
ATOM 3330 N N . GLU B 1 149 ? 11.336 -15.516 8.148 1 88.69 149 GLU B N 1
ATOM 3331 C CA . GLU B 1 149 ? 11.453 -16.969 8.172 1 88.69 149 GLU B CA 1
ATOM 3332 C C . GLU B 1 149 ? 12.5 -17.453 7.18 1 88.69 149 GLU B C 1
ATOM 3334 O O . GLU B 1 149 ? 13.312 -18.328 7.504 1 88.69 149 GLU B O 1
ATOM 3339 N N . ALA B 1 150 ? 12.461 -16.906 6.07 1 91.62 150 ALA B N 1
ATOM 3340 C CA . ALA B 1 150 ? 13.445 -17.266 5.055 1 91.62 150 ALA B CA 1
ATOM 3341 C C . ALA B 1 150 ? 14.859 -16.984 5.535 1 91.62 150 ALA B C 1
ATOM 3343 O O . ALA B 1 150 ? 15.773 -17.781 5.336 1 91.62 150 ALA B O 1
ATOM 3344 N N . LYS B 1 151 ? 15 -15.898 6.133 1 92.94 151 LYS B N 1
ATOM 3345 C CA . LYS B 1 151 ? 16.297 -15.516 6.672 1 92.94 151 LYS B CA 1
ATOM 3346 C C . LYS B 1 151 ? 16.766 -16.5 7.73 1 92.94 151 LYS B C 1
ATOM 3348 O O . LYS B 1 151 ? 17.922 -16.953 7.711 1 92.94 151 LYS B O 1
ATOM 3353 N N . LYS B 1 152 ? 15.867 -16.828 8.586 1 91.5 152 LYS B N 1
ATOM 3354 C CA . LYS B 1 152 ? 16.203 -17.766 9.656 1 91.5 152 LYS B CA 1
ATOM 3355 C C . LYS B 1 152 ? 16.578 -19.125 9.094 1 91.5 152 LYS B C 1
ATOM 3357 O O . LYS B 1 152 ? 17.562 -19.734 9.531 1 91.5 152 LYS B O 1
ATOM 3362 N N . GLU B 1 153 ? 15.82 -19.578 8.172 1 90.62 153 GLU B N 1
ATOM 3363 C CA . GLU B 1 153 ? 16.094 -20.875 7.562 1 90.62 153 GLU B CA 1
ATOM 3364 C C . GLU B 1 153 ? 17.406 -20.875 6.797 1 90.62 153 GLU B C 1
ATOM 3366 O O . GLU B 1 153 ? 18.141 -21.859 6.797 1 90.62 153 GLU B O 1
ATOM 3371 N N . ARG B 1 154 ? 17.672 -19.828 6.168 1 89.88 154 ARG B N 1
ATOM 3372 C CA . ARG B 1 154 ? 18.922 -19.656 5.457 1 89.88 154 ARG B CA 1
ATOM 3373 C C . ARG B 1 154 ? 20.109 -19.719 6.414 1 89.88 154 ARG B C 1
ATOM 3375 O O . ARG B 1 154 ? 21.078 -20.422 6.164 1 89.88 154 ARG B O 1
ATOM 3382 N N . GLU B 1 155 ? 20 -18.969 7.48 1 91 155 GLU B N 1
ATOM 3383 C CA . GLU B 1 155 ? 21.078 -18.922 8.461 1 91 155 GLU B CA 1
ATOM 3384 C C . GLU B 1 155 ? 21.281 -20.266 9.141 1 91 155 GLU B C 1
ATOM 3386 O O . GLU B 1 155 ? 22.406 -20.641 9.477 1 91 155 GLU B O 1
ATOM 3391 N N . ALA B 1 156 ? 20.188 -20.984 9.266 1 91.25 156 ALA B N 1
ATOM 3392 C CA . ALA B 1 156 ? 20.234 -22.297 9.898 1 91.25 156 ALA B CA 1
ATOM 3393 C C . ALA B 1 156 ? 20.609 -23.375 8.891 1 91.25 156 ALA B C 1
ATOM 3395 O O . ALA B 1 156 ? 20.766 -24.547 9.258 1 91.25 156 ALA B O 1
ATOM 3396 N N . LYS B 1 157 ? 20.719 -23.047 7.629 1 88.94 157 LYS B N 1
ATOM 3397 C CA . LYS B 1 157 ? 20.969 -24.016 6.566 1 88.94 157 LYS B CA 1
ATOM 3398 C C . LYS B 1 157 ? 19.953 -25.156 6.613 1 88.94 157 LYS B C 1
ATOM 3400 O O . LYS B 1 157 ? 20.328 -26.328 6.566 1 88.94 157 LYS B O 1
ATOM 3405 N N . SER B 1 158 ? 18.75 -24.766 6.871 1 88.56 158 SER B N 1
ATOM 3406 C CA . SER B 1 158 ? 17.656 -25.703 7.043 1 88.56 158 SER B CA 1
ATOM 3407 C C . SER B 1 158 ? 17.312 -26.406 5.734 1 88.56 158 SER B C 1
ATOM 3409 O O . SER B 1 158 ? 17.312 -25.781 4.672 1 88.56 158 SER B O 1
ATOM 3411 N N . PRO B 1 159 ? 16.984 -27.656 5.77 1 88.25 159 PRO B N 1
ATOM 3412 C CA . PRO B 1 159 ? 16.531 -28.344 4.566 1 88.25 159 PRO B CA 1
ATOM 3413 C C . PRO B 1 159 ? 15.258 -27.75 3.977 1 88.25 159 PRO B C 1
ATOM 3415 O O . PRO B 1 159 ? 14.953 -27.969 2.801 1 88.25 159 PRO B O 1
ATOM 3418 N N . LYS B 1 160 ? 14.578 -26.984 4.734 1 84.56 160 LYS B N 1
ATOM 3419 C CA . LYS B 1 160 ? 13.352 -26.344 4.277 1 84.56 160 LYS B CA 1
ATOM 3420 C C . LYS B 1 160 ? 13.641 -25.375 3.129 1 84.56 160 LYS B C 1
ATOM 3422 O O . LYS B 1 160 ? 12.773 -25.141 2.281 1 84.56 160 LYS B O 1
ATOM 3427 N N . VAL B 1 161 ? 14.719 -24.812 3.146 1 85.25 161 VAL B N 1
ATOM 3428 C CA . VAL B 1 161 ? 15.102 -23.859 2.113 1 85.25 161 VAL B CA 1
ATOM 3429 C C . VAL B 1 161 ? 15.102 -24.547 0.749 1 85.25 161 VAL B C 1
ATOM 3431 O O . VAL B 1 161 ? 14.773 -23.922 -0.266 1 85.25 161 VAL B O 1
ATOM 3434 N N . VAL B 1 162 ? 15.289 -25.844 0.782 1 83 162 VAL B N 1
ATOM 3435 C CA . VAL B 1 162 ? 15.359 -26.594 -0.47 1 83 162 VAL B CA 1
ATOM 3436 C C . VAL B 1 162 ? 13.984 -27.172 -0.808 1 83 162 VAL B C 1
ATOM 3438 O O . VAL B 1 162 ? 13.594 -27.203 -1.975 1 83 162 VAL B O 1
ATOM 3441 N N . SER B 1 163 ? 13.273 -27.516 0.226 1 85.5 163 SER B N 1
ATOM 3442 C CA . SER B 1 163 ? 12.016 -28.219 -0.003 1 85.5 163 SER B CA 1
ATOM 3443 C C . SER B 1 163 ? 10.867 -27.25 -0.266 1 85.5 163 SER B C 1
ATOM 3445 O O . SER B 1 163 ? 9.906 -27.594 -0.952 1 85.5 163 SER B O 1
ATOM 3447 N N . ASN B 1 164 ? 10.953 -26.062 0.237 1 90.81 164 ASN B N 1
ATOM 3448 C CA . ASN B 1 164 ? 9.945 -25.031 0.021 1 90.81 164 ASN B CA 1
ATOM 3449 C C . ASN B 1 164 ? 10.328 -24.109 -1.136 1 90.81 164 ASN B C 1
ATOM 3451 O O . ASN B 1 164 ? 11.281 -23.344 -1.033 1 90.81 164 ASN B O 1
ATOM 3455 N N . VAL B 1 165 ? 9.578 -24.172 -2.18 1 92.88 165 VAL B N 1
ATOM 3456 C CA . VAL B 1 165 ? 9.93 -23.516 -3.436 1 92.88 165 VAL B CA 1
ATOM 3457 C C . VAL B 1 165 ? 9.984 -22.016 -3.234 1 92.88 165 VAL B C 1
ATOM 3459 O O . VAL B 1 165 ? 10.844 -21.328 -3.809 1 92.88 165 VAL B O 1
ATOM 3462 N N . LYS B 1 166 ? 9.07 -21.516 -2.471 1 93.69 166 LYS B N 1
ATOM 3463 C CA . LYS B 1 166 ? 9.07 -20.078 -2.166 1 93.69 166 LYS B CA 1
ATOM 3464 C C . LYS B 1 166 ? 10.359 -19.672 -1.455 1 93.69 166 LYS B C 1
ATOM 3466 O O . LYS B 1 166 ? 11.016 -18.703 -1.856 1 93.69 166 LYS B O 1
ATOM 3471 N N . LEU B 1 167 ? 10.766 -20.359 -0.426 1 94.12 167 LEU B N 1
ATOM 3472 C CA . LEU B 1 167 ? 11.969 -20.062 0.345 1 94.12 167 LEU B CA 1
ATOM 3473 C C . LEU B 1 167 ? 13.219 -20.203 -0.52 1 94.12 167 LEU B C 1
ATOM 3475 O O . LEU B 1 167 ? 14.148 -19.406 -0.41 1 94.12 167 LEU B O 1
ATOM 3479 N N . LYS B 1 168 ? 13.18 -21.219 -1.312 1 93.94 168 LYS B N 1
ATOM 3480 C CA . LYS B 1 168 ? 14.305 -21.438 -2.217 1 93.94 168 LYS B CA 1
ATOM 3481 C C . LYS B 1 168 ? 14.5 -20.25 -3.156 1 93.94 168 LYS B C 1
ATOM 3483 O O . LYS B 1 168 ? 15.625 -19.828 -3.398 1 93.94 168 LYS B O 1
ATOM 3488 N N . ARG B 1 169 ? 13.422 -19.781 -3.691 1 96.5 169 ARG B N 1
ATOM 3489 C CA . ARG B 1 169 ? 13.484 -18.625 -4.586 1 96.5 169 ARG B CA 1
ATOM 3490 C C . ARG B 1 169 ? 14.023 -17.406 -3.859 1 96.5 169 ARG B C 1
ATOM 3492 O O . ARG B 1 169 ? 14.898 -16.703 -4.375 1 96.5 169 ARG B O 1
ATOM 3499 N N . ILE B 1 170 ? 13.531 -17.125 -2.697 1 96.81 170 ILE B N 1
ATOM 3500 C CA . ILE B 1 170 ? 13.977 -15.992 -1.895 1 96.81 170 ILE B CA 1
ATOM 3501 C C . ILE B 1 170 ? 15.477 -16.109 -1.627 1 96.81 170 ILE B C 1
ATOM 3503 O O . ILE B 1 170 ? 16.219 -15.148 -1.825 1 96.81 170 ILE B O 1
ATOM 3507 N N . ASP B 1 171 ? 15.875 -17.281 -1.256 1 95 171 ASP B N 1
ATOM 3508 C CA . ASP B 1 171 ? 17.281 -17.531 -0.958 1 95 171 ASP B CA 1
ATOM 3509 C C . ASP B 1 171 ? 18.156 -17.297 -2.193 1 95 171 ASP B C 1
ATOM 3511 O O . ASP B 1 171 ? 19.234 -16.719 -2.1 1 95 171 ASP B O 1
ATOM 3515 N N . SER B 1 172 ? 17.688 -17.828 -3.275 1 96.38 172 SER B N 1
ATOM 3516 C CA . SER B 1 172 ? 18.438 -17.656 -4.516 1 96.38 172 SER B CA 1
ATOM 3517 C C . SER B 1 172 ? 18.609 -16.188 -4.863 1 96.38 172 SER B C 1
ATOM 3519 O O . SER B 1 172 ? 19.672 -15.781 -5.352 1 96.38 172 SER B O 1
ATOM 3521 N N . ILE B 1 173 ? 17.625 -15.375 -4.621 1 97.56 173 ILE B N 1
ATOM 3522 C CA . ILE B 1 173 ? 17.672 -13.945 -4.887 1 97.56 173 ILE B CA 1
ATOM 3523 C C . ILE B 1 173 ? 18.703 -13.289 -3.971 1 97.56 173 ILE B C 1
ATOM 3525 O O . ILE B 1 173 ? 19.547 -12.508 -4.426 1 97.56 173 ILE B O 1
ATOM 3529 N N . TRP B 1 174 ? 18.672 -13.617 -2.734 1 97 174 TRP B N 1
ATOM 3530 C CA . TRP B 1 174 ? 19.594 -13.062 -1.746 1 97 174 TRP B CA 1
ATOM 3531 C C . TRP B 1 174 ? 21.031 -13.523 -2.016 1 97 174 TRP B C 1
ATOM 3533 O O . TRP B 1 174 ? 21.969 -12.734 -1.896 1 97 174 TRP B O 1
ATOM 3543 N N . GLU B 1 175 ? 21.219 -14.727 -2.414 1 95.56 175 GLU B N 1
ATOM 3544 C CA . GLU B 1 175 ? 22.531 -15.266 -2.727 1 95.56 175 GLU B CA 1
ATOM 3545 C C . GLU B 1 175 ? 23.172 -14.523 -3.895 1 95.56 175 GLU B C 1
ATOM 3547 O O . GLU B 1 175 ? 24.391 -14.344 -3.932 1 95.56 175 GLU B O 1
ATOM 3552 N N . ALA B 1 176 ? 22.359 -14.125 -4.762 1 97.19 176 ALA B N 1
ATOM 3553 C CA . ALA B 1 176 ? 22.844 -13.398 -5.93 1 97.19 176 ALA B CA 1
ATOM 3554 C C . ALA B 1 176 ? 23.125 -11.93 -5.594 1 97.19 176 ALA B C 1
ATOM 3556 O O . ALA B 1 176 ? 23.453 -11.141 -6.477 1 97.19 176 ALA B O 1
ATOM 3557 N N . GLY B 1 177 ? 22.875 -11.523 -4.379 1 96.06 177 GLY B N 1
ATOM 3558 C CA . GLY B 1 177 ? 23.188 -10.18 -3.924 1 96.06 177 GLY B CA 1
ATOM 3559 C C . GLY B 1 177 ? 22.047 -9.203 -4.117 1 96.06 177 GLY B C 1
ATOM 3560 O O . GLY B 1 177 ? 22.234 -7.992 -3.959 1 96.06 177 GLY B O 1
ATOM 3561 N N . ASN B 1 178 ? 20.875 -9.758 -4.48 1 97 178 ASN B N 1
ATOM 3562 C CA . ASN B 1 178 ? 19.703 -8.914 -4.688 1 97 178 ASN B CA 1
ATOM 3563 C C . ASN B 1 178 ? 18.75 -8.977 -3.502 1 97 178 ASN B C 1
ATOM 3565 O O . ASN B 1 178 ? 18.922 -9.812 -2.609 1 97 178 ASN B O 1
ATOM 3569 N N . GLY B 1 179 ? 17.875 -8.062 -3.414 1 97.38 179 GLY B N 1
ATOM 3570 C CA . GLY B 1 179 ? 16.781 -8.102 -2.445 1 97.38 179 GLY B CA 1
ATOM 3571 C C . GLY B 1 179 ? 15.461 -8.492 -3.055 1 97.38 179 GLY B C 1
ATOM 3572 O O . GLY B 1 179 ? 15.203 -8.227 -4.23 1 97.38 179 GLY B O 1
ATOM 3573 N N . VAL B 1 180 ? 14.648 -9.039 -2.248 1 97.88 180 VAL B N 1
ATOM 3574 C CA . VAL B 1 180 ? 13.305 -9.422 -2.689 1 97.88 180 VAL B CA 1
ATOM 3575 C C . VAL B 1 180 ? 12.406 -8.188 -2.717 1 97.88 180 VAL B C 1
ATOM 3577 O O . VAL B 1 180 ? 12.453 -7.355 -1.811 1 97.88 180 VAL B O 1
ATOM 3580 N N . LEU B 1 181 ? 11.633 -8.07 -3.766 1 97.38 181 LEU B N 1
ATOM 3581 C CA . LEU B 1 181 ? 10.625 -7.016 -3.791 1 97.38 181 LEU B CA 1
ATOM 3582 C C . LEU B 1 181 ? 9.305 -7.512 -3.207 1 97.38 181 LEU B C 1
ATOM 3584 O O . LEU B 1 181 ? 8.883 -8.633 -3.488 1 97.38 181 LEU B O 1
ATOM 3588 N N . CYS B 1 182 ? 8.75 -6.73 -2.369 1 96.88 182 CYS B N 1
ATOM 3589 C CA . CYS B 1 182 ? 7.441 -7.012 -1.777 1 96.88 182 CYS B CA 1
ATOM 3590 C C . CYS B 1 182 ? 6.449 -5.898 -2.094 1 96.88 182 CYS B C 1
ATOM 3592 O O . CYS B 1 182 ? 6.543 -4.805 -1.536 1 96.88 182 CYS B O 1
ATOM 3594 N N . LEU B 1 183 ? 5.543 -6.148 -2.982 1 97.25 183 LEU B N 1
ATOM 3595 C CA . LEU B 1 183 ? 4.527 -5.172 -3.363 1 97.25 183 LEU B CA 1
ATOM 3596 C C . LEU B 1 183 ? 3.205 -5.461 -2.658 1 97.25 183 LEU B C 1
ATOM 3598 O O . LEU B 1 183 ? 2.623 -6.535 -2.838 1 97.25 183 LEU B O 1
ATOM 3602 N N . GLN B 1 184 ? 2.789 -4.551 -1.874 1 95.81 184 GLN B N 1
ATOM 3603 C CA . GLN B 1 184 ? 1.509 -4.68 -1.188 1 95.81 184 GLN B CA 1
ATOM 3604 C C . GLN B 1 184 ? 0.417 -3.891 -1.907 1 95.81 184 GLN B C 1
ATOM 3606 O O . GLN B 1 184 ? 0.634 -2.748 -2.312 1 95.81 184 GLN B O 1
ATOM 3611 N N . ILE B 1 185 ? -0.729 -4.559 -2.068 1 96.56 185 ILE B N 1
ATOM 3612 C CA . ILE B 1 185 ? -1.812 -3.916 -2.809 1 96.56 185 ILE B CA 1
ATOM 3613 C C . ILE B 1 185 ? -3.145 -4.199 -2.119 1 96.56 185 ILE B C 1
ATOM 3615 O O . ILE B 1 185 ? -3.27 -5.168 -1.368 1 96.56 185 ILE B O 1
ATOM 3619 N N . ASN B 1 186 ? -4.137 -3.361 -2.385 1 94.75 186 ASN B N 1
ATOM 3620 C CA . ASN B 1 186 ? -5.504 -3.508 -1.896 1 94.75 186 ASN B CA 1
ATOM 3621 C C . ASN B 1 186 ? -5.551 -3.594 -0.373 1 94.75 186 ASN B C 1
ATOM 3623 O O . ASN B 1 186 ? -6.094 -4.547 0.184 1 94.75 186 ASN B O 1
ATOM 3627 N N . HIS B 1 187 ? -5.094 -2.527 0.183 1 93.31 187 HIS B N 1
ATOM 3628 C CA . HIS B 1 187 ? -5.109 -2.451 1.64 1 93.31 187 HIS B CA 1
ATOM 3629 C C . HIS B 1 187 ? -6.52 -2.205 2.162 1 93.31 187 HIS B C 1
ATOM 3631 O O . HIS B 1 187 ? -7.391 -1.749 1.419 1 93.31 187 HIS B O 1
ATOM 3637 N N . SER B 1 188 ? -6.746 -2.525 3.381 1 92.75 188 SER B N 1
ATOM 3638 C CA . SER B 1 188 ? -7.977 -2.223 4.105 1 92.75 188 SER B CA 1
ATOM 3639 C C . SER B 1 188 ? -9.164 -2.971 3.512 1 92.75 188 SER B C 1
ATOM 3641 O O . SER B 1 188 ? -10.211 -2.373 3.236 1 92.75 188 SER B O 1
ATOM 3643 N N . VAL B 1 189 ? -8.977 -4.211 3.303 1 95.69 189 VAL B N 1
ATOM 3644 C CA . VAL B 1 189 ? -10.062 -5.062 2.826 1 95.69 189 VAL B CA 1
ATOM 3645 C C . VAL B 1 189 ? -10.312 -6.184 3.83 1 95.69 189 VAL B C 1
ATOM 3647 O O . VAL B 1 189 ? -9.523 -6.398 4.75 1 95.69 189 VAL B O 1
ATOM 3650 N N . SER B 1 190 ? -11.43 -6.836 3.672 1 96.12 190 SER B N 1
ATOM 3651 C CA . SER B 1 190 ? -11.75 -7.969 4.531 1 96.12 190 SER B CA 1
ATOM 3652 C C . SER B 1 190 ? -10.938 -9.203 4.156 1 96.12 190 SER B C 1
ATOM 3654 O O . SER B 1 190 ? -10.398 -9.281 3.051 1 96.12 190 SER B O 1
ATOM 3656 N N . ASP B 1 191 ? -10.883 -10.109 5.086 1 95.69 191 ASP B N 1
ATOM 3657 C CA . ASP B 1 191 ? -10.227 -11.383 4.797 1 95.69 191 ASP B CA 1
ATOM 3658 C C . ASP B 1 191 ? -10.867 -12.062 3.582 1 95.69 191 ASP B C 1
ATOM 3660 O O . ASP B 1 191 ? -10.156 -12.555 2.701 1 95.69 191 ASP B O 1
ATOM 3664 N N . ASP B 1 192 ? -12.156 -12.047 3.516 1 97.62 192 ASP B N 1
ATOM 3665 C CA . ASP B 1 192 ? -12.867 -12.688 2.412 1 97.62 192 ASP B CA 1
ATOM 3666 C C . ASP B 1 192 ? -12.523 -12.023 1.08 1 97.62 192 ASP B C 1
ATOM 3668 O O . ASP B 1 192 ? -12.266 -12.711 0.087 1 97.62 192 ASP B O 1
ATOM 3672 N N . GLU B 1 193 ? -12.523 -10.742 1.051 1 98.12 193 GLU B N 1
ATOM 3673 C CA . GLU B 1 193 ? -12.148 -10.039 -0.173 1 98.12 193 GLU B CA 1
ATOM 3674 C C . GLU B 1 193 ? -10.711 -10.344 -0.571 1 98.12 193 GLU B C 1
ATOM 3676 O O . GLU B 1 193 ? -10.422 -10.57 -1.748 1 98.12 193 GLU B O 1
ATOM 3681 N N . ALA B 1 194 ? -9.859 -10.344 0.411 1 97.81 194 ALA B N 1
ATOM 3682 C CA . ALA B 1 194 ? -8.453 -10.617 0.125 1 97.81 194 ALA B CA 1
ATOM 3683 C C . ALA B 1 194 ? -8.273 -12.016 -0.452 1 97.81 194 ALA B C 1
ATOM 3685 O O . ALA B 1 194 ? -7.43 -12.234 -1.33 1 97.81 194 ALA B O 1
ATOM 3686 N N . PHE B 1 195 ? -9.07 -12.953 0.024 1 98.06 195 PHE B N 1
ATOM 3687 C CA . PHE B 1 195 ? -9.031 -14.305 -0.522 1 98.06 195 PHE B CA 1
ATOM 3688 C C . PHE B 1 195 ? -9.43 -14.305 -1.992 1 98.06 195 PHE B C 1
ATOM 3690 O O . PHE B 1 195 ? -8.781 -14.945 -2.82 1 98.06 195 PHE B O 1
ATOM 3697 N N . VAL B 1 196 ? -10.438 -13.602 -2.275 1 98.62 196 VAL B N 1
ATOM 3698 C CA . VAL B 1 196 ? -10.93 -13.531 -3.648 1 98.62 196 VAL B CA 1
ATOM 3699 C C . VAL B 1 196 ? -9.875 -12.875 -4.543 1 98.62 196 VAL B C 1
ATOM 3701 O O . VAL B 1 196 ? -9.594 -13.359 -5.641 1 98.62 196 VAL B O 1
ATOM 3704 N N . ARG B 1 197 ? -9.336 -11.828 -4.078 1 98.56 197 ARG B N 1
ATOM 3705 C CA . ARG B 1 197 ? -8.336 -11.102 -4.852 1 98.56 197 ARG B CA 1
ATOM 3706 C C . ARG B 1 197 ? -7.094 -11.961 -5.074 1 98.56 197 ARG B C 1
ATOM 3708 O O . ARG B 1 197 ? -6.555 -12.008 -6.184 1 98.56 197 ARG B O 1
ATOM 3715 N N . GLU B 1 198 ? -6.656 -12.617 -4.047 1 98.31 198 GLU B N 1
ATOM 3716 C CA . GLU B 1 198 ? -5.531 -13.539 -4.164 1 98.31 198 GLU B CA 1
ATOM 3717 C C . GLU B 1 198 ? -5.816 -14.625 -5.199 1 98.31 198 GLU B C 1
ATOM 3719 O O . GLU B 1 198 ? -4.98 -14.898 -6.066 1 98.31 198 GLU B O 1
ATOM 3724 N N . ALA B 1 199 ? -6.988 -15.211 -5.098 1 98.62 199 ALA B N 1
ATOM 3725 C CA . ALA B 1 199 ? -7.383 -16.281 -6.023 1 98.62 199 ALA B CA 1
ATOM 3726 C C . ALA B 1 199 ? -7.367 -15.781 -7.465 1 98.62 199 ALA B C 1
ATOM 3728 O O . ALA B 1 199 ? -6.887 -16.469 -8.359 1 98.62 199 ALA B O 1
ATOM 3729 N N . ALA B 1 200 ? -7.867 -14.625 -7.66 1 98.75 200 ALA B N 1
ATOM 3730 C CA . ALA B 1 200 ? -7.953 -14.055 -9 1 98.75 200 ALA B CA 1
ATOM 3731 C C . ALA B 1 200 ? -6.562 -13.797 -9.57 1 98.75 200 ALA B C 1
ATOM 3733 O O . ALA B 1 200 ? -6.312 -14.047 -10.758 1 98.75 200 ALA B O 1
ATOM 3734 N N . LEU B 1 201 ? -5.691 -13.281 -8.75 1 98.75 201 LEU B N 1
ATOM 3735 C CA . LEU B 1 201 ? -4.32 -13.031 -9.188 1 98.75 201 LEU B CA 1
ATOM 3736 C C . LEU B 1 201 ? -3.635 -14.336 -9.602 1 98.75 201 LEU B C 1
ATOM 3738 O O . LEU B 1 201 ? -2.99 -14.391 -10.648 1 98.75 201 LEU B O 1
ATOM 3742 N N . ILE B 1 202 ? -3.816 -15.312 -8.82 1 98.62 202 ILE B N 1
ATOM 3743 C CA . ILE B 1 202 ? -3.219 -16.609 -9.109 1 98.62 202 ILE B CA 1
ATOM 3744 C C . ILE B 1 202 ? -3.814 -17.188 -10.391 1 98.62 202 ILE B C 1
ATOM 3746 O O . ILE B 1 202 ? -3.098 -17.75 -11.219 1 98.62 202 ILE B O 1
ATOM 3750 N N . GLU B 1 203 ? -5.102 -16.984 -10.578 1 98.19 203 GLU B N 1
ATOM 3751 C CA . GLU B 1 203 ? -5.766 -17.469 -11.781 1 98.19 203 GLU B CA 1
ATOM 3752 C C . GLU B 1 203 ? -5.207 -16.797 -13.031 1 98.19 203 GLU B C 1
ATOM 3754 O O . GLU B 1 203 ? -4.988 -17.453 -14.055 1 98.19 203 GLU B O 1
ATOM 3759 N N . ALA B 1 204 ? -4.988 -15.57 -12.953 1 98.38 204 ALA B N 1
ATOM 3760 C CA . ALA B 1 204 ? -4.473 -14.836 -14.102 1 98.38 204 ALA B CA 1
ATOM 3761 C C . ALA B 1 204 ? -3.047 -15.266 -14.438 1 98.38 204 ALA B C 1
ATOM 3763 O O . ALA B 1 204 ? -2.715 -15.477 -15.602 1 98.38 204 ALA B O 1
ATOM 3764 N N . ILE B 1 205 ? -2.236 -15.461 -13.43 1 98.44 205 ILE B N 1
ATOM 3765 C CA . ILE B 1 205 ? -0.826 -15.773 -13.625 1 98.44 205 ILE B CA 1
ATOM 3766 C C . ILE B 1 205 ? -0.658 -17.266 -13.859 1 98.44 205 ILE B C 1
ATOM 3768 O O . ILE B 1 205 ? 0.3 -17.703 -14.508 1 98.44 205 ILE B O 1
ATOM 3772 N N . ARG B 1 206 ? -1.615 -18 -13.305 1 97.62 206 ARG B N 1
ATOM 3773 C CA . ARG B 1 206 ? -1.609 -19.453 -13.273 1 97.62 206 ARG B CA 1
ATOM 3774 C C . ARG B 1 206 ? -0.646 -19.984 -12.219 1 97.62 206 ARG B C 1
ATOM 3776 O O . ARG B 1 206 ? 0.49 -19.516 -12.117 1 97.62 206 ARG B O 1
ATOM 3783 N N . LEU B 1 207 ? -1.066 -20.938 -11.578 1 96.81 207 LEU B N 1
ATOM 3784 C CA . LEU B 1 207 ? -0.374 -21.5 -10.422 1 96.81 207 LEU B CA 1
ATOM 3785 C C . LEU B 1 207 ? 1.003 -22.016 -10.82 1 96.81 207 LEU B C 1
ATOM 3787 O O . LEU B 1 207 ? 1.961 -21.891 -10.047 1 96.81 207 LEU B O 1
ATOM 3791 N N . GLU B 1 208 ? 1.216 -22.547 -12.008 1 96.06 208 GLU B N 1
ATOM 3792 C CA . GLU B 1 208 ? 2.455 -23.188 -12.453 1 96.06 208 GLU B CA 1
ATOM 3793 C C . GLU B 1 208 ? 3.566 -22.156 -12.633 1 96.06 208 GLU B C 1
ATOM 3795 O O . GLU B 1 208 ? 4.742 -22.5 -12.727 1 96.06 208 GLU B O 1
ATOM 3800 N N . ASN B 1 209 ? 3.193 -20.859 -12.664 1 97.25 209 ASN B N 1
ATOM 3801 C CA . ASN B 1 209 ? 4.176 -19.797 -12.844 1 97.25 209 ASN B CA 1
ATOM 3802 C C . ASN B 1 209 ? 4.539 -19.156 -11.508 1 97.25 209 ASN B C 1
ATOM 3804 O O . ASN B 1 209 ? 5.266 -18.156 -11.484 1 97.25 209 ASN B O 1
ATOM 3808 N N . LEU B 1 210 ? 4.012 -19.703 -10.445 1 98 210 LEU B N 1
ATOM 3809 C CA . LEU B 1 210 ? 4.234 -19.172 -9.102 1 98 210 LEU B CA 1
ATOM 3810 C C . LEU B 1 210 ? 4.832 -20.25 -8.195 1 98 210 LEU B C 1
ATOM 3812 O O . LEU B 1 210 ? 4.871 -21.422 -8.562 1 98 210 LEU B O 1
ATOM 3816 N N . THR B 1 211 ? 5.289 -19.828 -7.047 1 96.81 211 THR B N 1
ATOM 3817 C CA . THR B 1 211 ? 5.777 -20.766 -6.043 1 96.81 211 THR B CA 1
ATOM 3818 C C . THR B 1 211 ? 4.672 -21.125 -5.059 1 96.81 211 THR B C 1
ATOM 3820 O O . THR B 1 211 ? 4.883 -21.938 -4.152 1 96.81 211 THR B O 1
ATOM 3823 N N . ASN B 1 212 ? 3.494 -20.531 -5.207 1 94.81 212 ASN B N 1
ATOM 3824 C CA . ASN B 1 212 ? 2.35 -20.922 -4.383 1 94.81 212 ASN B CA 1
ATOM 3825 C C . ASN B 1 212 ? 2.094 -22.422 -4.445 1 94.81 212 ASN B C 1
ATOM 3827 O O . ASN B 1 212 ? 2.195 -23.031 -5.512 1 94.81 212 ASN B O 1
ATOM 3831 N N . VAL B 1 213 ? 1.731 -22.953 -3.365 1 92.06 213 VAL B N 1
ATOM 3832 C CA . VAL B 1 213 ? 1.491 -24.391 -3.293 1 92.06 213 VAL B CA 1
ATOM 3833 C C . VAL B 1 213 ? 0.062 -24.688 -3.734 1 92.06 213 VAL B C 1
ATOM 3835 O O . VAL B 1 213 ? -0.196 -25.734 -4.344 1 92.06 213 VAL B O 1
ATOM 3838 N N . LYS B 1 214 ? -0.857 -23.766 -3.457 1 90.25 214 LYS B N 1
ATOM 3839 C CA . LYS B 1 214 ? -2.26 -23.984 -3.795 1 90.25 214 LYS B CA 1
ATOM 3840 C C . LYS B 1 214 ? -2.885 -22.734 -4.391 1 90.25 214 LYS B C 1
ATOM 3842 O O . LYS B 1 214 ? -2.359 -21.625 -4.223 1 90.25 214 LYS B O 1
ATOM 3847 N N . GLY B 1 215 ? -3.918 -22.984 -5.09 1 89.81 215 GLY B N 1
ATOM 3848 C CA . GLY B 1 215 ? -4.688 -21.859 -5.605 1 89.81 215 GLY B CA 1
ATOM 3849 C C . GLY B 1 215 ? -5.398 -21.078 -4.52 1 89.81 215 GLY B C 1
ATOM 3850 O O . GLY B 1 215 ? -5.309 -21.422 -3.338 1 89.81 215 GLY B O 1
ATOM 3851 N N . GLY B 1 216 ? -6 -20.062 -4.934 1 91.56 216 GLY B N 1
ATOM 3852 C CA . GLY B 1 216 ? -6.719 -19.219 -3.984 1 91.56 216 GLY B CA 1
ATOM 3853 C C . GLY B 1 216 ? -8.102 -19.75 -3.65 1 91.56 216 GLY B C 1
ATOM 3854 O O . GLY B 1 216 ? -8.555 -20.734 -4.238 1 91.56 216 GLY B O 1
ATOM 3855 N N . GLU B 1 217 ? -8.695 -19.141 -2.699 1 96.06 217 GLU B N 1
ATOM 3856 C CA . GLU B 1 217 ? -10.039 -19.5 -2.246 1 96.06 217 GLU B CA 1
ATOM 3857 C C . GLU B 1 217 ? -11.055 -18.438 -2.646 1 96.06 217 GLU B C 1
ATOM 3859 O O . GLU B 1 217 ? -10.875 -17.25 -2.348 1 96.06 217 GLU B O 1
ATOM 3864 N N . TRP B 1 218 ? -12.055 -18.922 -3.293 1 97.88 218 TRP B N 1
ATOM 3865 C CA . TRP B 1 218 ? -13.109 -18.016 -3.736 1 97.88 218 TRP B CA 1
ATOM 3866 C C . TRP B 1 218 ? -14.188 -17.875 -2.67 1 97.88 218 TRP B C 1
ATOM 3868 O O . TRP B 1 218 ? -14.469 -18.812 -1.932 1 97.88 218 TRP B O 1
ATOM 3878 N N . ARG B 1 219 ? -14.75 -16.719 -2.545 1 97.88 219 ARG B N 1
ATOM 3879 C CA . ARG B 1 219 ? -15.766 -16.375 -1.554 1 97.88 219 ARG B CA 1
ATOM 3880 C C . ARG B 1 219 ? -16.938 -15.648 -2.199 1 97.88 219 ARG B C 1
ATOM 3882 O O . ARG B 1 219 ? -16.797 -15.07 -3.277 1 97.88 219 ARG B O 1
ATOM 3889 N N . GLY B 1 220 ? -18.078 -15.797 -1.625 1 97.31 220 GLY B N 1
ATOM 3890 C CA . GLY B 1 220 ? -19.234 -15.039 -2.059 1 97.31 220 GLY B CA 1
ATOM 3891 C C . GLY B 1 220 ? -19.641 -15.344 -3.49 1 97.31 220 GLY B C 1
ATOM 3892 O O . GLY B 1 220 ? -19.578 -16.5 -3.93 1 97.31 220 GLY B O 1
ATOM 3893 N N . THR B 1 221 ? -20.016 -14.305 -4.199 1 97.19 221 THR B N 1
ATOM 3894 C CA . THR B 1 221 ? -20.578 -14.445 -5.543 1 97.19 221 THR B CA 1
ATOM 3895 C C . THR B 1 221 ? -19.5 -14.914 -6.527 1 97.19 221 THR B C 1
ATOM 3897 O O . THR B 1 221 ? -19.828 -15.469 -7.578 1 97.19 221 THR B O 1
ATOM 3900 N N . SER B 1 222 ? -18.266 -14.688 -6.141 1 97.94 222 SER B N 1
ATOM 3901 C CA . SER B 1 222 ? -17.188 -15.031 -7.062 1 97.94 222 SER B CA 1
ATOM 3902 C C . SER B 1 222 ? -17.062 -16.547 -7.215 1 97.94 222 SER B C 1
ATOM 3904 O O . SER B 1 222 ? -16.406 -17.016 -8.148 1 97.94 222 SER B O 1
ATOM 3906 N N . LYS B 1 223 ? -17.594 -17.266 -6.352 1 97.56 223 LYS B N 1
ATOM 3907 C CA . LYS B 1 223 ? -17.578 -18.719 -6.438 1 97.56 223 LYS B CA 1
ATOM 3908 C C . LYS B 1 223 ? -18.219 -19.203 -7.742 1 97.56 223 LYS B C 1
ATOM 3910 O O . LYS B 1 223 ? -17.812 -20.25 -8.281 1 97.56 223 LYS B O 1
ATOM 3915 N N . SER B 1 224 ? -19.156 -18.438 -8.25 1 97.5 224 SER B N 1
ATOM 3916 C CA . SER B 1 224 ? -19.922 -18.875 -9.422 1 97.5 224 SER B CA 1
ATOM 3917 C C . SER B 1 224 ? -19.359 -18.25 -10.703 1 97.5 224 SER B C 1
ATOM 3919 O O . SER B 1 224 ? -19.891 -18.484 -11.789 1 97.5 224 SER B O 1
ATOM 3921 N N . TRP B 1 225 ? -18.328 -17.453 -10.547 1 97.88 225 TRP B N 1
ATOM 3922 C CA . TRP B 1 225 ? -17.766 -16.797 -11.727 1 97.88 225 TRP B CA 1
ATOM 3923 C C . TRP B 1 225 ? -17.172 -17.828 -12.688 1 97.88 225 TRP B C 1
ATOM 3925 O O . TRP B 1 225 ? -16.672 -18.875 -12.266 1 97.88 225 TRP B O 1
ATOM 3935 N N . THR B 1 226 ? -17.219 -17.5 -13.953 1 97.06 226 THR B N 1
ATOM 3936 C CA . THR B 1 226 ? -16.531 -18.312 -14.953 1 97.06 226 THR B CA 1
ATOM 3937 C C . THR B 1 226 ? -15.023 -18.125 -14.852 1 97.06 226 THR B C 1
ATOM 3939 O O . THR B 1 226 ? -14.539 -17.172 -14.25 1 97.06 226 THR B O 1
ATOM 3942 N N . LEU B 1 227 ? -14.312 -19.047 -15.383 1 95.38 227 LEU B N 1
ATOM 3943 C CA . LEU B 1 227 ? -12.852 -18.969 -15.391 1 95.38 227 LEU B CA 1
ATOM 3944 C C . LEU B 1 227 ? -12.383 -17.688 -16.078 1 95.38 227 LEU B C 1
ATOM 3946 O O . LEU B 1 227 ? -11.398 -17.078 -15.664 1 95.38 227 LEU B O 1
ATOM 3950 N N . SER B 1 228 ? -13.094 -17.312 -17.109 1 95.81 228 SER B N 1
ATOM 3951 C CA . SER B 1 228 ? -12.758 -16.094 -17.828 1 95.81 228 SER B CA 1
ATOM 3952 C C . SER B 1 228 ? -12.922 -14.867 -16.953 1 95.81 228 SER B C 1
ATOM 3954 O O . SER B 1 228 ? -12.062 -13.984 -16.938 1 95.81 228 SER B O 1
ATOM 3956 N N . MET B 1 229 ? -14.008 -14.797 -16.188 1 97.38 229 MET B N 1
ATOM 3957 C CA . MET B 1 229 ? -14.258 -13.695 -15.266 1 97.38 229 MET B CA 1
ATOM 3958 C C . MET B 1 229 ? -13.172 -13.633 -14.188 1 97.38 229 MET B C 1
ATOM 3960 O O . MET B 1 229 ? -12.672 -12.555 -13.867 1 97.38 229 MET B O 1
ATOM 3964 N N . LYS B 1 230 ? -12.859 -14.797 -13.695 1 98.12 230 LYS B N 1
ATOM 3965 C CA . LYS B 1 230 ? -11.844 -14.906 -12.656 1 98.12 230 LYS B CA 1
ATOM 3966 C C . LYS B 1 230 ? -10.484 -14.414 -13.156 1 98.12 230 LYS B C 1
ATOM 3968 O O . LYS B 1 230 ? -9.828 -13.617 -12.492 1 98.12 230 LYS B O 1
ATOM 3973 N N . ALA B 1 231 ? -10.133 -14.805 -14.328 1 97.75 231 ALA B N 1
ATOM 3974 C CA . ALA B 1 231 ? -8.867 -14.383 -14.93 1 97.75 231 ALA B CA 1
ATOM 3975 C C . ALA B 1 231 ? -8.906 -12.906 -15.297 1 97.75 231 ALA B C 1
ATOM 3977 O O . ALA B 1 231 ? -7.891 -12.203 -15.188 1 97.75 231 ALA B O 1
ATOM 3978 N N . GLU B 1 232 ? -10.016 -12.438 -15.703 1 97.94 232 GLU B N 1
ATOM 3979 C CA . GLU B 1 232 ? -10.188 -11.023 -16.047 1 97.94 232 GLU B CA 1
ATOM 3980 C C . GLU B 1 232 ? -10 -10.133 -14.82 1 97.94 232 GLU B C 1
ATOM 3982 O O . GLU B 1 232 ? -9.336 -9.094 -14.898 1 97.94 232 GLU B O 1
ATOM 3987 N N . PHE B 1 233 ? -10.609 -10.57 -13.828 1 98.56 233 PHE B N 1
ATOM 3988 C CA . PHE B 1 233 ? -10.469 -9.828 -12.578 1 98.56 233 PHE B CA 1
ATOM 3989 C C . PHE B 1 233 ? -9.016 -9.812 -12.117 1 98.56 233 PHE B C 1
ATOM 3991 O O . PHE B 1 233 ? -8.5 -8.766 -11.711 1 98.56 233 PHE B O 1
ATOM 3998 N N . GLY B 1 234 ? -8.352 -10.961 -12.164 1 98.69 234 GLY B N 1
ATOM 3999 C CA . GLY B 1 234 ? -6.934 -11.031 -11.828 1 98.69 234 GLY B CA 1
ATOM 4000 C C . GLY B 1 234 ? -6.074 -10.141 -12.703 1 98.69 234 GLY B C 1
ATOM 4001 O O . GLY B 1 234 ? -5.164 -9.469 -12.211 1 98.69 234 GLY B O 1
ATOM 4002 N N . THR B 1 235 ? -6.359 -10.164 -13.945 1 98.62 235 THR B N 1
ATOM 4003 C CA . THR B 1 235 ? -5.613 -9.352 -14.898 1 98.62 235 THR B CA 1
ATOM 4004 C C . THR B 1 235 ? -5.77 -7.863 -14.586 1 98.62 235 THR B C 1
ATOM 4006 O O . THR B 1 235 ? -4.793 -7.113 -14.609 1 98.62 235 THR B O 1
ATOM 4009 N N . TYR B 1 236 ? -6.965 -7.473 -14.305 1 98.31 236 TYR B N 1
ATOM 4010 C CA . TYR B 1 236 ? -7.246 -6.098 -13.914 1 98.31 236 TYR B CA 1
ATOM 4011 C C . TYR B 1 236 ? -6.422 -5.699 -12.695 1 98.31 236 TYR B C 1
ATOM 4013 O O . TYR B 1 236 ? -5.844 -4.609 -12.656 1 98.31 236 TYR B O 1
ATOM 4021 N N . GLN B 1 237 ? -6.363 -6.574 -11.758 1 98.5 237 GLN B N 1
ATOM 4022 C CA . GLN B 1 237 ? -5.605 -6.305 -10.547 1 98.5 237 GLN B CA 1
ATOM 4023 C C . GLN B 1 237 ? -4.113 -6.176 -10.844 1 98.5 237 GLN B C 1
ATOM 4025 O O . GLN B 1 237 ? -3.42 -5.359 -10.234 1 98.5 237 GLN B O 1
ATOM 4030 N N . LEU B 1 238 ? -3.641 -6.973 -11.719 1 98.69 238 LEU B N 1
ATOM 4031 C CA . LEU B 1 238 ? -2.229 -6.922 -12.078 1 98.69 238 LEU B CA 1
ATOM 4032 C C . LEU B 1 238 ? -1.883 -5.598 -12.75 1 98.69 238 LEU B C 1
ATOM 4034 O O . LEU B 1 238 ? -0.796 -5.055 -12.539 1 98.69 238 LEU B O 1
ATOM 4038 N N . GLU B 1 239 ? -2.779 -5.109 -13.516 1 98.12 239 GLU B N 1
ATOM 4039 C CA . GLU B 1 239 ? -2.576 -3.797 -14.117 1 98.12 239 GLU B CA 1
ATOM 4040 C C . GLU B 1 239 ? -2.479 -2.711 -13.047 1 98.12 239 GLU B C 1
ATOM 4042 O O . GLU B 1 239 ? -1.62 -1.829 -13.133 1 98.12 239 GLU B O 1
ATOM 4047 N N . LYS B 1 240 ? -3.375 -2.793 -12.117 1 97.81 240 LYS B N 1
ATOM 4048 C CA . LYS B 1 240 ? -3.346 -1.832 -11.016 1 97.81 240 LYS B CA 1
ATOM 4049 C C . LYS B 1 240 ? -2.086 -1.999 -10.172 1 97.81 240 LYS B C 1
ATOM 4051 O O . LYS B 1 240 ? -1.475 -1.013 -9.758 1 97.81 240 LYS B O 1
ATOM 4056 N N . ALA B 1 241 ? -1.71 -3.236 -9.938 1 98.56 241 ALA B N 1
ATOM 4057 C CA . ALA B 1 241 ? -0.503 -3.521 -9.172 1 98.56 241 ALA B CA 1
ATOM 4058 C C . ALA B 1 241 ? 0.732 -2.93 -9.844 1 98.56 241 ALA B C 1
ATOM 4060 O O . ALA B 1 241 ? 1.604 -2.371 -9.172 1 98.56 241 ALA B O 1
ATOM 4061 N N . LEU B 1 242 ? 0.794 -3.107 -11.133 1 98.31 242 LEU B N 1
ATOM 4062 C CA . LEU B 1 242 ? 1.891 -2.508 -11.891 1 98.31 242 LEU B CA 1
ATOM 4063 C C . LEU B 1 242 ? 1.912 -0.993 -11.703 1 98.31 242 LEU B C 1
ATOM 4065 O O . LEU B 1 242 ? 2.979 -0.399 -11.531 1 98.31 242 LEU B O 1
ATOM 4069 N N . GLY B 1 243 ? 0.7 -0.367 -11.75 1 97.5 243 GLY B N 1
ATOM 4070 C CA . GLY B 1 243 ? 0.606 1.062 -11.492 1 97.5 243 GLY B CA 1
ATOM 4071 C C . GLY B 1 243 ? 1.137 1.465 -10.133 1 97.5 243 GLY B C 1
ATOM 4072 O O . GLY B 1 243 ? 1.846 2.465 -10.008 1 97.5 243 GLY B O 1
ATOM 4073 N N . VAL B 1 244 ? 0.801 0.689 -9.141 1 98 244 VAL B N 1
ATOM 4074 C CA . VAL B 1 244 ? 1.266 0.966 -7.781 1 98 244 VAL B CA 1
ATOM 4075 C C . VAL B 1 244 ? 2.787 0.85 -7.723 1 98 244 VAL B C 1
ATOM 4077 O O . VAL B 1 244 ? 3.459 1.702 -7.137 1 98 244 VAL B O 1
ATOM 4080 N N . LEU B 1 245 ? 3.293 -0.178 -8.305 1 97.81 245 LEU B N 1
ATOM 4081 C CA . LEU B 1 245 ? 4.738 -0.383 -8.32 1 97.81 245 LEU B CA 1
ATOM 4082 C C . LEU B 1 245 ? 5.449 0.808 -8.953 1 97.81 245 LEU B C 1
ATOM 4084 O O . LEU B 1 245 ? 6.492 1.246 -8.461 1 97.81 245 LEU B O 1
ATOM 4088 N N . LYS B 1 246 ? 4.902 1.313 -10 1 96.88 246 LYS B N 1
ATOM 4089 C CA . LYS B 1 246 ? 5.512 2.438 -10.703 1 96.88 246 LYS B CA 1
ATOM 4090 C C . LYS B 1 246 ? 5.539 3.686 -9.828 1 96.88 246 LYS B C 1
ATOM 4092 O O . LYS B 1 246 ? 6.441 4.516 -9.953 1 96.88 246 LYS B O 1
ATOM 4097 N N . MET B 1 247 ? 4.57 3.787 -8.961 1 96.19 247 MET B N 1
ATOM 4098 C CA . MET B 1 247 ? 4.52 4.941 -8.07 1 96.19 247 MET B CA 1
ATOM 4099 C C . MET B 1 247 ? 5.461 4.75 -6.883 1 96.19 247 MET B C 1
ATOM 4101 O O . MET B 1 247 ? 6.148 5.691 -6.473 1 96.19 247 MET B O 1
ATOM 4105 N N . GLU B 1 248 ? 5.531 3.592 -6.367 1 94.56 248 GLU B N 1
ATOM 4106 C CA . GLU B 1 248 ? 6.289 3.338 -5.145 1 94.56 248 GLU B CA 1
ATOM 4107 C C . GLU B 1 248 ? 7.762 3.082 -5.457 1 94.56 248 GLU B C 1
ATOM 4109 O O . GLU B 1 248 ? 8.625 3.289 -4.602 1 94.56 248 GLU B O 1
ATOM 4114 N N . GLY B 1 249 ? 8.008 2.566 -6.621 1 94.31 249 GLY B N 1
ATOM 4115 C CA . GLY B 1 249 ? 9.375 2.244 -6.992 1 94.31 249 GLY B CA 1
ATOM 4116 C C . GLY B 1 249 ? 9.812 0.869 -6.523 1 94.31 249 GLY B C 1
ATOM 4117 O O . GLY B 1 249 ? 9.062 0.174 -5.836 1 94.31 249 GLY B O 1
ATOM 4118 N N . LEU B 1 250 ? 10.961 0.481 -6.941 1 95 250 LEU B N 1
ATOM 4119 C CA . LEU B 1 250 ? 11.539 -0.806 -6.559 1 95 250 LEU B CA 1
ATOM 4120 C C . LEU B 1 250 ? 12.289 -0.695 -5.234 1 95 250 LEU B C 1
ATOM 4122 O O . LEU B 1 250 ? 13.227 0.092 -5.113 1 95 250 LEU B O 1
ATOM 4126 N N . ARG B 1 251 ? 11.844 -1.45 -4.297 1 94 251 ARG B N 1
ATOM 4127 C CA . ARG B 1 251 ? 12.492 -1.447 -2.992 1 94 251 ARG B CA 1
ATOM 4128 C C . ARG B 1 251 ? 12.945 -2.852 -2.602 1 94 251 ARG B C 1
ATOM 4130 O O . ARG B 1 251 ? 12.219 -3.57 -1.91 1 94 251 ARG B O 1
ATOM 4137 N N . PRO B 1 252 ? 14.109 -3.168 -3.002 1 96.06 252 PRO B N 1
ATOM 4138 C CA . PRO B 1 252 ? 14.602 -4.508 -2.684 1 96.06 252 PRO B CA 1
ATOM 4139 C C . PRO B 1 252 ? 14.883 -4.695 -1.193 1 96.06 252 PRO B C 1
ATOM 4141 O O . PRO B 1 252 ? 15.539 -3.857 -0.574 1 96.06 252 PRO B O 1
ATOM 4144 N N . ILE B 1 253 ? 14.43 -5.746 -0.636 1 96.62 253 ILE B N 1
ATOM 4145 C CA . ILE B 1 253 ? 14.617 -6.07 0.774 1 96.62 253 ILE B CA 1
ATOM 4146 C C . ILE B 1 253 ? 15.727 -7.102 0.924 1 96.62 253 ILE B C 1
ATOM 4148 O O . ILE B 1 253 ? 15.547 -8.273 0.571 1 96.62 253 ILE B O 1
ATOM 4152 N N . LYS B 1 254 ? 16.766 -6.676 1.446 1 96.31 254 LYS B N 1
ATOM 4153 C CA . LYS B 1 254 ? 17.906 -7.547 1.736 1 96.31 254 LYS B CA 1
ATOM 4154 C C . LYS B 1 254 ? 17.781 -8.172 3.123 1 96.31 254 LYS B C 1
ATOM 4156 O O . LYS B 1 254 ? 17.109 -7.621 3.998 1 96.31 254 LYS B O 1
ATOM 4161 N N . PRO B 1 255 ? 18.406 -9.336 3.248 1 95.06 255 PRO B N 1
ATOM 4162 C CA . PRO B 1 255 ? 18.297 -9.992 4.551 1 95.06 255 PRO B CA 1
ATOM 4163 C C . PRO B 1 255 ? 18.812 -9.125 5.695 1 95.06 255 PRO B C 1
ATOM 4165 O O . PRO B 1 255 ? 18.312 -9.203 6.816 1 95.06 255 PRO B O 1
ATOM 4168 N N . GLU B 1 256 ? 19.766 -8.25 5.445 1 94.69 256 GLU B N 1
ATOM 4169 C CA . GLU B 1 256 ? 20.375 -7.398 6.469 1 94.69 256 GLU B CA 1
ATOM 4170 C C . GLU B 1 256 ? 19.375 -6.363 6.984 1 94.69 256 GLU B C 1
ATOM 4172 O O . GLU B 1 256 ? 19.531 -5.844 8.094 1 94.69 256 GLU B O 1
ATOM 4177 N N . ALA B 1 257 ? 18.422 -6.066 6.195 1 94.75 257 ALA B N 1
ATOM 4178 C CA . ALA B 1 257 ? 17.453 -5.035 6.562 1 94.75 257 ALA B CA 1
ATOM 4179 C C . ALA B 1 257 ? 16.344 -5.613 7.445 1 94.75 257 ALA B C 1
ATOM 4181 O O . ALA B 1 257 ? 15.57 -4.863 8.047 1 94.75 257 ALA B O 1
ATOM 4182 N N . LEU B 1 258 ? 16.25 -6.914 7.516 1 94.12 258 LEU B N 1
ATOM 4183 C CA . LEU B 1 258 ? 15.164 -7.574 8.242 1 94.12 258 LEU B CA 1
ATOM 4184 C C . LEU B 1 258 ? 15.5 -7.684 9.727 1 94.12 258 LEU B C 1
ATOM 4186 O O . LEU B 1 258 ? 16.641 -7.949 10.094 1 94.12 258 LEU B O 1
ATOM 4190 N N . PRO B 1 259 ? 14.508 -7.41 10.531 1 88.88 259 PRO B N 1
ATOM 4191 C CA . PRO B 1 259 ? 14.734 -7.668 11.953 1 88.88 259 PRO B CA 1
ATOM 4192 C C . PRO B 1 259 ? 14.82 -9.156 12.281 1 88.88 259 PRO B C 1
ATOM 4194 O O . PRO B 1 259 ? 14.484 -10 11.445 1 88.88 259 PRO B O 1
ATOM 4197 N N . ASP B 1 260 ? 15.25 -9.422 13.492 1 84.56 260 ASP B N 1
ATOM 4198 C CA . ASP B 1 260 ? 15.375 -10.82 13.906 1 84.56 260 ASP B CA 1
ATOM 4199 C C . ASP B 1 260 ? 14 -11.438 14.18 1 84.56 260 ASP B C 1
ATOM 4201 O O . ASP B 1 260 ? 13.805 -12.641 14 1 84.56 260 ASP B O 1
ATOM 4205 N N . SER B 1 261 ? 13.102 -10.578 14.781 1 78.94 261 SER B N 1
ATOM 4206 C CA . SER B 1 261 ? 11.734 -10.992 15.062 1 78.94 261 SER B CA 1
ATOM 4207 C C . SER B 1 261 ? 10.766 -9.82 14.953 1 78.94 261 SER B C 1
ATOM 4209 O O . SER B 1 261 ? 11.172 -8.664 15.062 1 78.94 261 SER B O 1
ATOM 4211 N N . LEU B 1 262 ? 9.57 -10.102 14.602 1 71.12 262 LEU B N 1
ATOM 4212 C CA . LEU B 1 262 ? 8.562 -9.047 14.523 1 71.12 262 LEU B CA 1
ATOM 4213 C C . LEU B 1 262 ? 8.164 -8.578 15.922 1 71.12 262 LEU B C 1
ATOM 4215 O O . LEU B 1 262 ? 7.723 -7.441 16.094 1 71.12 262 LEU B O 1
ATOM 4219 N N . PHE B 1 263 ? 8.273 -9.516 16.969 1 62.88 263 PHE B N 1
ATOM 4220 C CA . PHE B 1 263 ? 7.918 -9.18 18.344 1 62.88 263 PHE B CA 1
ATOM 4221 C C . PHE B 1 263 ? 9.141 -9.219 19.25 1 62.88 263 PHE B C 1
ATOM 4223 O O . PHE B 1 263 ? 9.414 -10.227 19.891 1 62.88 263 PHE B O 1
ATOM 4230 N N . PRO B 1 264 ? 9.977 -8.234 19.25 1 47.84 264 PRO B N 1
ATOM 4231 C CA . PRO B 1 264 ? 11.203 -8.367 20.031 1 47.84 264 PRO B CA 1
ATOM 4232 C C . PRO B 1 264 ? 10.922 -8.5 21.531 1 47.84 264 PRO B C 1
ATOM 4234 O O . PRO B 1 264 ? 11.695 -9.133 22.25 1 47.84 264 PRO B O 1
ATOM 4237 N N . PHE B 1 265 ? 10 -7.746 22.219 1 43.31 265 PHE B N 1
ATOM 4238 C CA . PHE B 1 265 ? 9.844 -7.781 23.656 1 43.31 265 PHE B CA 1
ATOM 4239 C C . PHE B 1 265 ? 9.109 -9.039 24.094 1 43.31 265 PHE B C 1
ATOM 4241 O O . PHE B 1 265 ? 8.703 -9.164 25.25 1 43.31 265 PHE B O 1
ATOM 4248 N N . ALA B 1 266 ? 8.727 -9.891 23.422 1 39.09 266 ALA B N 1
ATOM 4249 C CA . ALA B 1 266 ? 8.156 -11.094 24.031 1 39.09 266 ALA B CA 1
ATOM 4250 C C . ALA B 1 266 ? 9.219 -11.859 24.828 1 39.09 266 ALA B C 1
ATOM 4252 O O . ALA B 1 266 ? 10.25 -12.242 24.281 1 39.09 266 ALA B O 1
ATOM 4253 N N . GLN B 1 267 ? 9.297 -11.57 26.062 1 32.03 267 GLN B N 1
ATOM 4254 C CA . GLN B 1 267 ? 10.117 -12.203 27.078 1 32.03 267 GLN B CA 1
ATOM 4255 C C . GLN B 1 267 ? 10.117 -13.719 26.922 1 32.03 267 GLN B C 1
ATOM 4257 O O . GLN B 1 267 ? 9.062 -14.328 26.75 1 32.03 267 GLN B O 1
ATOM 4262 N N . LYS B 1 268 ? 11.141 -14.328 26.578 1 32.25 268 LYS B N 1
ATOM 4263 C CA . LYS B 1 268 ? 11.312 -15.75 26.859 1 32.25 268 LYS B CA 1
ATOM 4264 C C . LYS B 1 268 ? 10.891 -16.078 28.297 1 32.25 268 LYS B C 1
ATOM 4266 O O . LYS B 1 268 ? 11.445 -15.547 29.25 1 32.25 268 LYS B O 1
ATOM 4271 N N . LYS B 1 269 ? 9.617 -16.297 28.516 1 30.12 269 LYS B N 1
ATOM 4272 C CA . LYS B 1 269 ? 9.398 -16.953 29.797 1 30.12 269 LYS B CA 1
ATOM 4273 C C . LYS B 1 269 ? 10.414 -18.062 30.031 1 30.12 269 LYS B C 1
ATOM 4275 O O . LYS B 1 269 ? 10.656 -18.891 29.141 1 30.12 269 LYS B O 1
ATOM 4280 N N . ASN B 1 270 ? 11.398 -17.797 30.734 1 25.81 270 ASN B N 1
ATOM 4281 C CA . ASN B 1 270 ? 12.266 -18.844 31.281 1 25.81 270 ASN B CA 1
ATOM 4282 C C . ASN B 1 270 ? 11.477 -20.125 31.578 1 25.81 270 ASN B C 1
ATOM 4284 O O . ASN B 1 270 ? 10.477 -20.078 32.312 1 25.81 270 ASN B O 1
ATOM 4288 N N . ALA B 1 271 ? 11.773 -21.156 30.969 1 23.38 271 ALA B N 1
ATOM 4289 C CA . ALA B 1 271 ? 11.406 -22.516 31.375 1 23.38 271 ALA B CA 1
ATOM 4290 C C . ALA B 1 271 ? 11.867 -22.812 32.812 1 23.38 271 ALA B C 1
ATOM 4292 O O . ALA B 1 271 ? 12.984 -22.453 33.188 1 23.38 271 ALA B O 1
#

Radius of gyration: 32.23 Å; Cα contacts (8 Å, |Δi|>4): 717; chains: 2; bounding box: 101×112×65 Å

Sequence (542 aa):
MIIAIMIGEIQAGSFLINTRYYSVERHMLKSCFSLVFPRPVGFLHLTRGMYEKKLLTMRREVADTKGVRYSRQLELAMMGMLSSEAGKILDDKIREEFQLAGVTAFCYLLLDPRKITDDVESLDLKKFVPAIFYVGKGTKARPLAHLIEAKKEREAKSPKVVSNVKLKRIDSIWEAGNGVLCLQINHSVSDDEAFVREAALIEAIRLENLTNVKGGEWRGTSKSWTLSMKAEFGTYQLEKALGVLKMEGLRPIKPEALPDSLFPFAQKKNAMIIAIMIGEIQAGSFLINTRYYSVERHMLKSCFSLVFPRPVGFLHLTRGMYEKKLLTMRREVADTKGVRYSRQLELAMMGMLSSEAGKILDDKIREEFQLAGVTAFCYLLLDPRKITDDVESLDLKKFVPAIFYVGKGTKARPLAHLIEAKKEREAKSPKVVSNVKLKRIDSIWEAGNGVLCLQINHSVSDDEAFVREAALIEAIRLENLTNVKGGEWRGTSKSWTLSMKAEFGTYQLEKALGVLKMEGLRPIKPEALPDSLFPFAQKKNA

Foldseek 3Di:
DPPPPDPDDPDDDPPPPDPPDPPDPPPPVPPVPPDPPPDPPPPPPVVVVVVVVVVVVVVVLVVVVPPDQFHPQLVCVLVVNHDLVLLVVVVVVLCVVFVPVWFFKWKKWKFQCVQQPDFLLPDDSVSGLLRTADIDMDGDCVVLVVLLVLLVCVVVVHCCCVVQQVSVSQVVSQVVVWFIFMQIDDGGTHPQSNLLQRQLLCLGSPVVSHSDPDHGDHDDPCVPDDSVSSNSNNSSVSRVSSVSCSVVDTDGDHSVNRDNDPDVPPDPPDD/DPPPDDPDDPDPDPPPPDPPDPPDPPPPVPPVPPPPDPDPPPPPPVVVVVVVVVVVVVVVLVVVVPPDQFHPQLVCVLVVNHDLVLLVVVVVVLCVVFVPVWFFKWKKWKFQCVQQPDFLLPDDSVSGLLRTADIDMDGDCVVLVVLLVLLVCVVVVHCCCVVQQVSVSQVVSQVVVWFIFMQIDDGGTHPQSNLLQRQLLCLGSPVVSHSDPDHGDHDDPCVPDDSVSSNSNNSSVSRVSSVSCSVVDTDGDHSVNRDNDPDVPPDPPDD